Protein AF-A0A817X4H5-F1 (afdb_monomer)

Mean predicted aligned error: 17.71 Å

Sequence (403 aa):
MDHFKKSKCFCTIYLSKTSVEWHRGDSGICRILNEALRLKNYARIYNLRHFLIDLYQELQEMHKRQKPDDEDSLVLRRYRGQKMYRNELNGLINNISGLVFNNSFFSTTSNQKVALRYTAAQFNTAESVAVLFEIDIDTSHVTRHYGCIHPLPLSLLQNDHSKLTTNEWTLLSNFLHLFEEQNPAIRIQHSLNELYSLPPKLRSKSSELLKPLRELYTCVGPLIERSPDFYTLHVHARQILIKQNLYITGVINGLFFCRELNIFHNMIALNASNQLFGSQFMIECHRKIAQYDPNGNLIKILVFILAYSSNCSVVKYDNQEDISIMPSSIDLVHIQNLYVTMLWKYLVYLYGFKEAVLRFTQLVKNVVDLIDMFNRMPPNENSINHTSDIPILLDKNLSSMNM

Radius of gyration: 28.03 Å; Cα contacts (8 Å, |Δi|>4): 353; chains: 1; bounding box: 64×69×80 Å

Secondary structure (DSSP, 8-state):
-HHHHHHHHHHHH--TT-HHHHHHSS-HHHHHHHHHHHTT-HHHHHHTHHHHHHHHHHHHHHHHHT--S-TT--EEEEEEEEEEEHHHHHHHHTTTTS-----S----BS-HHHHHHTT-S----TTEEEEEEEEEEESSS-PPP----PPP-TTTTTT---S--HHHHHHHHHHHHHHHHT-HHHHHHHHHHHHHHS-HHHHT-HHHHHHHHHHHHHTHHHHHHTSHHHHTS-HHHHHHHHHHHHHHHHHHHHHHHHHHTTGGG-HHHHHHHHHHH-HHHHHHHHHHHTTS-S-HHHHHHHHHHHHT-TTTTTT---TTS-GGG---HHHHHHHHHHHHHHHHHHHHHHHHHHHHHHHHHHHHHHHHHHHHHHHTS---TTS--TTTHHHHHHHTTTGGG--

Structure (mmCIF, N/CA/C/O backbone):
data_AF-A0A817X4H5-F1
#
_entry.id   AF-A0A817X4H5-F1
#
loop_
_atom_site.group_PDB
_atom_site.id
_atom_site.type_symbol
_atom_site.label_atom_id
_atom_site.label_alt_id
_atom_site.label_comp_id
_atom_site.label_asym_id
_atom_site.label_entity_id
_atom_site.label_seq_id
_atom_site.pdbx_PDB_ins_code
_atom_site.Cartn_x
_atom_site.Cartn_y
_atom_site.Cartn_z
_atom_site.occupancy
_atom_site.B_iso_or_equiv
_atom_site.auth_seq_id
_atom_site.auth_comp_id
_atom_site.auth_asym_id
_atom_site.auth_atom_id
_atom_site.pdbx_PDB_model_num
ATOM 1 N N . MET A 1 1 ? 23.308 -14.160 3.424 1.00 25.67 1 MET A N 1
ATOM 2 C CA . MET A 1 1 ? 22.135 -14.333 4.314 1.00 25.67 1 MET A CA 1
ATOM 3 C C . MET A 1 1 ? 20.842 -13.767 3.711 1.00 25.67 1 MET A C 1
ATOM 5 O O . MET A 1 1 ? 19.809 -14.413 3.843 1.00 25.67 1 MET A O 1
ATOM 9 N N . ASP A 1 2 ? 20.881 -12.664 2.952 1.00 31.58 2 ASP A N 1
ATOM 10 C CA . ASP A 1 2 ? 19.686 -12.054 2.324 1.00 31.58 2 ASP A CA 1
ATOM 11 C C . ASP A 1 2 ? 18.949 -12.902 1.278 1.00 31.58 2 ASP A C 1
ATOM 13 O O . ASP A 1 2 ? 17.730 -12.806 1.129 1.00 31.58 2 ASP A O 1
ATOM 17 N N . HIS A 1 3 ? 19.649 -13.798 0.579 1.00 28.92 3 HIS A N 1
ATOM 18 C CA . HIS A 1 3 ? 19.017 -14.694 -0.397 1.00 28.92 3 HIS A CA 1
ATOM 19 C C . HIS A 1 3 ? 18.039 -15.698 0.241 1.00 28.92 3 HIS A C 1
ATOM 21 O O . HIS A 1 3 ? 17.088 -16.127 -0.412 1.00 28.92 3 HIS A O 1
ATOM 27 N N . PHE A 1 4 ? 18.230 -16.038 1.521 1.00 27.20 4 PHE A N 1
ATOM 28 C CA . PHE A 1 4 ? 17.357 -16.966 2.247 1.00 27.20 4 PHE A CA 1
ATOM 29 C C . PHE A 1 4 ? 16.035 -16.311 2.677 1.00 27.20 4 PHE A C 1
ATOM 31 O O . PHE A 1 4 ? 14.992 -16.962 2.622 1.00 27.20 4 PHE A O 1
ATOM 38 N N . L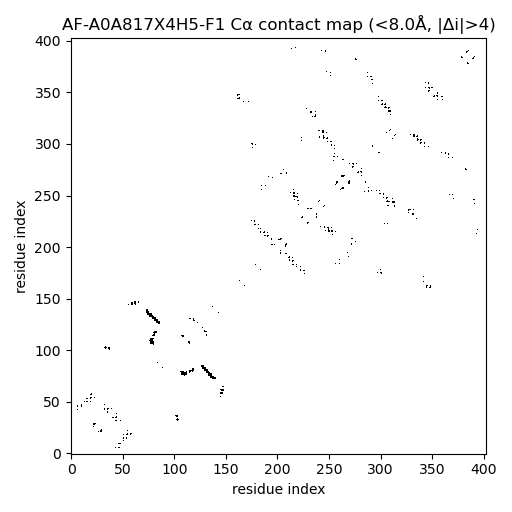YS A 1 5 ? 16.043 -15.012 3.018 1.00 32.03 5 LYS A N 1
ATOM 39 C CA . LYS A 1 5 ? 14.815 -14.261 3.339 1.00 32.03 5 LYS A CA 1
ATOM 40 C C . LYS A 1 5 ? 13.899 -14.115 2.117 1.00 32.03 5 LYS A C 1
ATOM 42 O O . LYS A 1 5 ? 12.695 -14.329 2.236 1.00 32.03 5 LYS A O 1
ATOM 47 N N . LYS A 1 6 ? 14.463 -13.872 0.925 1.00 34.03 6 LYS A N 1
ATOM 48 C CA . LYS A 1 6 ? 13.689 -13.801 -0.333 1.00 34.03 6 LYS A CA 1
ATOM 49 C C . LYS A 1 6 ? 13.032 -15.137 -0.707 1.00 34.03 6 LYS A C 1
ATOM 51 O O . LYS A 1 6 ? 11.878 -15.146 -1.119 1.00 34.03 6 LYS A O 1
ATOM 56 N N . SER A 1 7 ? 13.722 -16.265 -0.500 1.00 27.42 7 SER A N 1
ATOM 57 C CA . SER A 1 7 ? 13.169 -17.606 -0.768 1.00 27.42 7 SER A CA 1
ATOM 58 C C . SER A 1 7 ? 12.017 -17.984 0.165 1.00 27.42 7 SER A C 1
ATOM 60 O O . SER A 1 7 ? 11.113 -18.687 -0.274 1.00 27.42 7 SER A O 1
ATOM 62 N N . LYS A 1 8 ? 12.043 -17.555 1.434 1.00 29.41 8 LYS A N 1
ATOM 63 C CA . LYS A 1 8 ? 10.986 -17.881 2.405 1.00 29.41 8 LYS A CA 1
ATOM 64 C C . LYS A 1 8 ? 9.732 -17.022 2.197 1.00 29.41 8 LYS A C 1
ATOM 66 O O . LYS A 1 8 ? 8.633 -17.512 2.402 1.00 29.41 8 LYS A O 1
ATOM 71 N N . CYS A 1 9 ? 9.907 -15.782 1.731 1.00 34.38 9 CYS A N 1
ATOM 72 C CA . CYS A 1 9 ? 8.813 -14.872 1.381 1.00 34.38 9 CYS A CA 1
ATOM 73 C C . CYS A 1 9 ? 8.083 -15.306 0.090 1.00 34.38 9 CYS A C 1
ATOM 75 O O . CYS A 1 9 ? 6.868 -15.188 -0.010 1.00 34.38 9 CYS A O 1
ATOM 77 N N . PHE 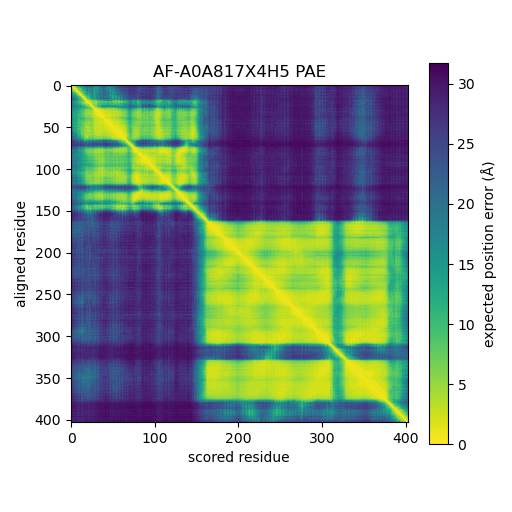A 1 10 ? 8.808 -15.882 -0.878 1.00 37.41 10 PHE A N 1
ATOM 78 C CA . PHE A 1 10 ? 8.247 -16.324 -2.162 1.00 37.41 10 PHE A CA 1
ATOM 79 C C . PHE A 1 10 ? 7.212 -17.457 -2.032 1.00 37.41 10 PHE A C 1
ATOM 81 O O . PHE A 1 10 ? 6.160 -17.387 -2.662 1.00 37.41 10 PHE A O 1
ATOM 88 N N . CYS A 1 11 ? 7.453 -18.458 -1.175 1.00 33.78 11 CYS A N 1
ATOM 89 C CA . CYS A 1 11 ? 6.500 -19.558 -0.959 1.00 33.78 11 CYS A CA 1
ATOM 90 C C . CYS A 1 11 ? 5.154 -19.103 -0.368 1.00 33.78 11 CYS A C 1
ATOM 92 O O . CYS A 1 11 ? 4.175 -19.831 -0.485 1.00 33.78 11 CYS A O 1
ATOM 94 N N . THR A 1 12 ? 5.099 -17.924 0.256 1.00 33.16 12 THR A N 1
ATOM 95 C CA . THR A 1 12 ? 3.891 -17.401 0.913 1.00 33.16 12 THR A CA 1
ATOM 96 C C . THR A 1 12 ? 3.056 -16.499 -0.008 1.00 33.16 12 THR A C 1
ATOM 98 O O . THR A 1 12 ? 1.894 -16.251 0.285 1.00 33.16 12 THR A O 1
ATOM 101 N N . ILE A 1 13 ? 3.626 -16.005 -1.117 1.00 39.84 13 ILE A N 1
ATOM 102 C CA . ILE A 1 13 ? 3.015 -14.973 -1.988 1.00 39.84 13 ILE A CA 1
ATOM 103 C C . ILE A 1 13 ? 2.703 -15.518 -3.396 1.00 39.84 13 ILE A C 1
ATOM 105 O O . ILE A 1 13 ? 2.068 -14.853 -4.212 1.00 39.84 13 ILE A O 1
ATOM 109 N N . TYR A 1 14 ? 3.140 -16.737 -3.709 1.00 40.75 14 TYR A N 1
ATOM 110 C CA . TYR A 1 14 ? 2.989 -17.297 -5.043 1.00 40.75 14 TYR A CA 1
ATOM 111 C C . TYR A 1 14 ? 1.532 -17.707 -5.346 1.00 40.75 14 TYR A C 1
ATOM 113 O O . TYR A 1 14 ? 1.054 -18.745 -4.891 1.00 40.75 14 TYR A O 1
ATOM 121 N N . LEU A 1 15 ? 0.836 -16.880 -6.134 1.00 46.44 15 LEU A N 1
ATOM 122 C CA . LEU A 1 15 ? -0.449 -17.183 -6.773 1.00 46.44 15 LEU A CA 1
ATOM 123 C C . LEU A 1 15 ? -0.188 -17.613 -8.226 1.00 46.44 15 LEU A C 1
ATOM 125 O O . LEU A 1 15 ? 0.360 -16.851 -9.020 1.00 46.44 15 LEU A O 1
ATOM 129 N N . SER A 1 16 ? -0.588 -18.841 -8.556 1.00 41.94 16 SER A N 1
ATOM 130 C CA . SER A 1 16 ? -0.169 -19.659 -9.710 1.00 41.94 16 SER A CA 1
ATOM 131 C C . SER A 1 16 ? -0.522 -19.164 -11.122 1.00 41.94 16 SER A C 1
ATOM 133 O O . SER A 1 16 ? -0.451 -19.945 -12.065 1.00 41.94 16 SER A O 1
ATOM 135 N N . LYS A 1 17 ? -0.961 -17.915 -11.322 1.00 43.69 17 LYS A N 1
ATOM 136 C CA . LYS A 1 17 ? -1.646 -17.550 -12.578 1.00 43.69 17 LYS A CA 1
ATOM 137 C C . LYS A 1 17 ? -0.791 -16.961 -13.704 1.00 43.69 17 LYS A C 1
ATOM 139 O O . LYS A 1 17 ? -1.348 -16.809 -14.787 1.00 43.69 17 LYS A O 1
ATOM 144 N N . THR A 1 18 ? 0.500 -16.669 -13.514 1.00 57.69 18 THR A N 1
ATOM 145 C CA . THR A 1 18 ? 1.359 -16.123 -14.596 1.00 57.69 18 THR A CA 1
ATOM 146 C C . THR A 1 18 ? 2.853 -16.470 -14.452 1.00 57.69 18 THR A C 1
ATOM 148 O O . THR A 1 18 ? 3.735 -15.608 -14.516 1.00 57.69 18 THR A O 1
ATOM 151 N N . SER A 1 19 ? 3.191 -17.739 -14.228 1.00 50.56 19 SER A N 1
ATOM 152 C CA . SER A 1 19 ? 4.574 -18.179 -13.972 1.00 50.56 19 SER A CA 1
ATOM 153 C C . SER A 1 19 ? 5.553 -17.885 -15.126 1.00 50.56 19 SER A C 1
ATOM 155 O O . SER A 1 19 ? 6.712 -17.540 -14.868 1.00 50.56 19 SER A O 1
ATOM 157 N N . VAL A 1 20 ? 5.097 -17.897 -16.387 1.00 51.06 20 VAL A N 1
ATOM 158 C CA . VAL A 1 20 ? 5.887 -17.467 -17.559 1.00 51.06 20 VAL A CA 1
ATOM 159 C C . VAL A 1 20 ? 6.183 -15.962 -17.533 1.00 51.06 20 VAL A C 1
ATOM 161 O O . VAL A 1 20 ? 7.273 -15.540 -17.928 1.00 51.06 20 VAL A O 1
ATOM 164 N N . GLU A 1 21 ? 5.273 -15.130 -17.023 1.00 56.59 21 GLU A N 1
ATOM 165 C CA . GLU A 1 21 ? 5.494 -13.681 -16.893 1.00 56.59 21 GLU A CA 1
ATOM 166 C C . GLU A 1 21 ? 6.485 -13.364 -15.770 1.00 56.59 21 GLU A C 1
ATOM 168 O O . GLU A 1 21 ? 7.395 -12.549 -15.953 1.00 56.59 21 GLU A O 1
ATOM 173 N N . TRP A 1 22 ? 6.392 -14.090 -14.651 1.00 51.25 22 TRP A N 1
ATOM 174 C CA . TRP A 1 22 ? 7.410 -14.076 -13.600 1.00 51.25 22 TRP A CA 1
ATOM 175 C C . TRP A 1 22 ? 8.774 -14.523 -14.130 1.00 51.25 22 TRP A C 1
ATOM 177 O O . TRP A 1 22 ? 9.782 -13.946 -13.721 1.00 51.25 22 TRP A O 1
ATOM 187 N N . HIS A 1 23 ? 8.811 -15.490 -15.060 1.00 46.41 23 HIS A N 1
ATOM 188 C CA . HIS A 1 23 ? 10.030 -15.933 -15.742 1.00 46.41 23 HIS A CA 1
ATOM 189 C C . HIS A 1 23 ? 10.582 -14.905 -16.761 1.00 46.41 23 HIS A C 1
ATOM 191 O O . HIS A 1 23 ? 11.783 -14.874 -17.038 1.00 46.41 23 HIS A O 1
ATOM 197 N N . ARG A 1 24 ? 9.719 -14.050 -17.325 1.00 47.56 24 ARG A N 1
ATOM 198 C CA . ARG A 1 24 ? 10.060 -13.024 -18.329 1.00 47.56 24 ARG A CA 1
ATOM 199 C C . ARG A 1 24 ? 10.530 -11.701 -17.715 1.00 47.56 24 ARG A C 1
ATOM 201 O O . ARG A 1 24 ? 11.330 -10.996 -18.333 1.00 47.56 24 ARG A O 1
ATOM 208 N N . GLY A 1 25 ? 10.011 -11.324 -16.547 1.00 47.88 25 GLY A N 1
ATOM 209 C CA . GLY A 1 25 ? 10.419 -10.102 -15.853 1.00 47.88 25 GLY A CA 1
ATOM 210 C C . GLY A 1 25 ? 11.889 -10.150 -15.421 1.00 47.88 25 GLY A C 1
ATOM 211 O O . GLY A 1 25 ? 12.456 -11.226 -15.259 1.00 47.88 25 GLY A O 1
ATOM 212 N N . ASP A 1 26 ? 12.494 -8.993 -15.120 1.00 45.22 26 ASP A N 1
ATOM 213 C CA . ASP A 1 26 ? 13.749 -8.918 -14.331 1.00 45.22 26 ASP A CA 1
ATOM 214 C C . ASP A 1 26 ? 13.500 -9.342 -12.867 1.00 45.22 26 ASP A C 1
ATOM 216 O O . ASP A 1 26 ? 13.988 -8.748 -11.904 1.00 45.22 26 ASP A O 1
ATOM 220 N N . SER A 1 27 ? 12.662 -10.355 -12.666 1.00 48.78 27 SER A N 1
ATOM 221 C CA . SER A 1 27 ? 12.385 -10.898 -11.362 1.00 48.78 27 SER A CA 1
ATOM 222 C C . SER A 1 27 ? 13.653 -11.616 -10.899 1.00 48.78 27 SER A C 1
ATOM 224 O O . SER A 1 27 ? 14.286 -12.394 -11.620 1.00 48.78 27 SER A O 1
ATOM 226 N N . GLY A 1 28 ? 14.051 -11.376 -9.650 1.00 51.78 28 GLY A N 1
ATOM 227 C CA . GLY A 1 28 ? 15.153 -12.124 -9.047 1.00 51.78 28 GLY A CA 1
ATOM 228 C C . GLY A 1 28 ? 14.911 -13.641 -9.065 1.00 51.78 28 GLY A C 1
ATOM 229 O O . GLY A 1 28 ? 15.866 -14.397 -8.930 1.00 51.78 28 GLY A O 1
ATOM 230 N N . ILE A 1 29 ? 13.666 -14.083 -9.273 1.00 58.38 29 ILE A N 1
ATOM 231 C CA . ILE A 1 29 ? 13.230 -15.480 -9.285 1.00 58.38 29 ILE A CA 1
ATOM 232 C C . ILE A 1 29 ? 13.804 -16.237 -10.485 1.00 58.38 29 ILE A C 1
ATOM 234 O O . ILE A 1 29 ? 14.317 -17.330 -10.277 1.00 58.38 29 ILE A O 1
ATOM 238 N N . CYS A 1 30 ? 13.835 -15.673 -11.700 1.00 60.25 30 CYS A N 1
ATOM 239 C CA . CYS A 1 30 ? 14.447 -16.348 -12.863 1.00 60.25 30 CYS A CA 1
ATOM 240 C C . CYS A 1 30 ? 15.927 -16.606 -12.630 1.00 60.25 30 CYS A C 1
ATOM 242 O O . CYS A 1 30 ? 16.442 -17.680 -12.938 1.00 60.25 30 CYS A O 1
ATOM 244 N N . ARG A 1 31 ? 16.611 -15.612 -12.051 1.00 64.31 31 ARG A N 1
ATOM 245 C CA . ARG A 1 31 ? 18.030 -15.711 -11.721 1.00 64.31 31 ARG A CA 1
ATOM 246 C C . ARG A 1 31 ? 18.260 -16.738 -10.619 1.00 64.31 31 ARG A C 1
ATOM 248 O O . ARG A 1 31 ? 19.097 -17.608 -10.802 1.00 64.31 31 ARG A O 1
ATOM 255 N N . ILE A 1 32 ? 17.490 -16.688 -9.528 1.00 66.94 32 ILE A N 1
ATOM 256 C CA . ILE A 1 32 ? 17.592 -17.645 -8.413 1.00 66.94 32 ILE A CA 1
ATOM 257 C C . ILE A 1 32 ? 17.270 -19.066 -8.888 1.00 66.94 32 ILE A C 1
ATOM 259 O O . ILE A 1 32 ? 17.958 -20.003 -8.490 1.00 66.94 32 ILE A O 1
ATOM 263 N N . LEU A 1 33 ? 16.267 -19.233 -9.752 1.00 71.19 33 LEU A N 1
ATOM 264 C CA . LEU A 1 33 ? 15.877 -20.527 -10.296 1.00 71.19 33 LEU A CA 1
ATOM 265 C C . LEU A 1 33 ? 16.949 -21.090 -11.231 1.00 71.19 33 LEU A C 1
ATOM 267 O O . LEU A 1 33 ? 17.420 -22.203 -11.016 1.00 71.19 33 LEU A O 1
ATOM 271 N N . ASN A 1 34 ? 17.369 -20.322 -12.239 1.00 69.25 34 ASN A N 1
ATOM 272 C CA . ASN A 1 34 ? 18.390 -20.762 -13.189 1.00 69.25 34 ASN A CA 1
ATOM 273 C C . ASN A 1 34 ? 19.749 -20.977 -12.504 1.00 69.25 34 ASN A C 1
ATOM 275 O O . ASN A 1 34 ? 20.472 -21.904 -12.860 1.00 69.25 34 ASN A O 1
ATOM 279 N N . GLU A 1 35 ? 20.079 -20.186 -11.481 1.00 73.94 35 GLU A N 1
ATOM 280 C CA . GLU A 1 35 ? 21.248 -20.407 -10.628 1.00 73.94 35 GLU A CA 1
ATOM 281 C C . GLU A 1 35 ? 21.116 -21.702 -9.816 1.00 73.94 35 GLU A C 1
ATOM 283 O O . GLU A 1 35 ? 22.043 -22.510 -9.815 1.00 73.94 35 GLU A O 1
ATOM 288 N N . ALA A 1 36 ? 19.970 -21.940 -9.166 1.00 75.31 36 ALA A N 1
ATOM 289 C CA . ALA A 1 36 ? 19.728 -23.154 -8.389 1.00 75.31 36 ALA A CA 1
ATOM 290 C C . ALA A 1 36 ? 19.796 -24.418 -9.257 1.00 75.31 36 ALA A C 1
ATOM 292 O O . ALA A 1 36 ? 20.402 -25.403 -8.839 1.00 75.31 36 ALA A O 1
ATOM 293 N N . LEU A 1 37 ? 19.239 -24.373 -10.471 1.00 73.94 37 LEU A N 1
ATOM 294 C CA . LEU A 1 37 ? 19.306 -25.460 -11.449 1.00 73.94 37 LEU A CA 1
ATOM 295 C C . LEU A 1 37 ? 20.738 -25.690 -11.956 1.00 73.94 37 LEU A C 1
ATOM 297 O O . LEU A 1 37 ? 21.195 -26.832 -12.004 1.00 73.94 37 LEU A O 1
ATOM 301 N N . ARG A 1 38 ? 21.480 -24.619 -12.278 1.00 73.88 38 ARG A N 1
ATOM 302 C CA . ARG A 1 38 ? 22.878 -24.710 -12.736 1.00 73.88 38 ARG A CA 1
ATOM 303 C C . ARG A 1 38 ? 23.799 -25.288 -11.660 1.00 73.88 38 ARG A C 1
ATOM 305 O O . ARG A 1 38 ? 24.640 -26.124 -11.969 1.00 73.88 38 ARG A O 1
ATOM 312 N N . LEU A 1 39 ? 23.616 -24.870 -10.407 1.00 77.12 39 LEU A N 1
ATOM 313 C CA . LEU A 1 39 ? 24.399 -25.336 -9.258 1.00 77.12 39 LEU A CA 1
ATOM 314 C C . LEU A 1 39 ? 23.872 -26.645 -8.648 1.00 77.12 39 LEU A C 1
ATOM 316 O O . LEU A 1 39 ? 24.408 -27.090 -7.637 1.00 77.12 39 LEU A O 1
ATOM 320 N N . LYS A 1 40 ? 22.811 -27.243 -9.215 1.00 78.62 40 LYS A N 1
ATOM 321 C CA . LYS A 1 40 ? 22.126 -28.433 -8.674 1.00 78.62 40 LYS A CA 1
ATOM 322 C C . LYS A 1 40 ? 21.799 -28.301 -7.178 1.00 78.62 40 LYS A C 1
ATOM 324 O O . LYS A 1 40 ? 21.912 -29.251 -6.407 1.00 78.62 40 LYS A O 1
ATOM 329 N N . ASN A 1 41 ? 21.400 -27.106 -6.743 1.00 79.50 41 ASN A N 1
ATOM 330 C CA . ASN A 1 41 ? 21.065 -26.845 -5.348 1.00 79.50 41 ASN A CA 1
ATOM 331 C C . ASN A 1 41 ? 19.666 -27.396 -5.042 1.00 79.50 41 ASN A C 1
ATOM 333 O O . ASN A 1 41 ? 18.668 -26.677 -5.138 1.00 79.50 41 ASN A O 1
ATOM 337 N N . TYR A 1 42 ? 19.598 -28.677 -4.677 1.00 80.19 42 TYR A N 1
ATOM 338 C CA . TYR A 1 42 ? 18.339 -29.396 -4.469 1.00 80.19 42 TYR A CA 1
ATOM 339 C C . TYR A 1 42 ? 17.422 -28.738 -3.432 1.00 80.19 42 TYR A C 1
ATOM 341 O O . TYR A 1 42 ? 16.212 -28.718 -3.631 1.00 80.19 42 TYR A O 1
ATOM 349 N N . ALA A 1 43 ? 17.967 -28.118 -2.380 1.00 69.25 43 ALA A N 1
ATOM 350 C CA . ALA A 1 43 ? 17.169 -27.407 -1.379 1.00 69.25 43 ALA A CA 1
ATOM 351 C C . ALA A 1 43 ? 16.462 -26.172 -1.968 1.00 69.25 43 ALA A C 1
ATOM 353 O O . ALA A 1 43 ? 15.272 -25.955 -1.733 1.00 69.25 43 ALA A O 1
ATOM 354 N N . ARG A 1 44 ? 17.167 -25.373 -2.783 1.00 68.00 44 ARG A N 1
ATOM 355 C CA . ARG A 1 44 ? 16.569 -24.220 -3.480 1.00 68.00 44 ARG A CA 1
ATOM 356 C C . ARG A 1 44 ? 15.582 -24.657 -4.561 1.00 68.00 44 ARG A C 1
ATOM 358 O O . ARG A 1 44 ? 14.520 -24.053 -4.676 1.00 68.00 44 ARG A O 1
ATOM 365 N N . ILE A 1 45 ? 15.905 -25.711 -5.309 1.00 73.94 45 ILE A N 1
ATOM 366 C CA . ILE A 1 45 ? 15.006 -26.300 -6.312 1.00 73.94 45 ILE A CA 1
ATOM 367 C C . ILE A 1 45 ? 13.716 -26.776 -5.636 1.00 73.94 45 ILE A C 1
ATOM 369 O O . ILE A 1 45 ? 12.627 -26.450 -6.098 1.00 73.94 45 ILE A O 1
ATOM 373 N N . TYR A 1 46 ? 13.826 -27.471 -4.501 1.00 71.62 46 TYR A N 1
ATOM 374 C CA . TYR A 1 46 ? 12.674 -27.939 -3.738 1.00 71.62 46 TYR A CA 1
ATOM 375 C C . TYR A 1 46 ? 11.800 -26.776 -3.260 1.00 71.62 46 TYR A C 1
ATOM 377 O O . TYR A 1 46 ? 10.580 -26.837 -3.388 1.00 71.62 46 TYR A O 1
ATOM 385 N N . ASN A 1 47 ? 12.386 -25.678 -2.778 1.00 65.25 47 ASN A N 1
ATOM 386 C CA . ASN A 1 47 ? 11.613 -24.496 -2.378 1.00 65.25 47 ASN A CA 1
ATOM 387 C C . ASN A 1 47 ? 10.885 -23.834 -3.557 1.00 65.25 47 ASN A C 1
ATOM 389 O O . ASN A 1 47 ? 9.788 -23.319 -3.382 1.00 65.25 47 ASN A O 1
ATOM 393 N N . LEU A 1 48 ? 11.453 -23.900 -4.763 1.00 67.38 48 LEU A N 1
ATOM 394 C CA . LEU A 1 48 ? 10.854 -23.360 -5.986 1.00 67.38 48 LEU A CA 1
ATOM 395 C C . LEU A 1 48 ? 9.980 -24.374 -6.740 1.00 67.38 48 LEU A C 1
ATOM 397 O O . LEU A 1 48 ? 9.503 -24.066 -7.828 1.00 67.38 48 LEU A O 1
ATOM 401 N N . ARG A 1 49 ? 9.746 -25.574 -6.189 1.00 77.44 49 ARG A N 1
ATOM 402 C CA . ARG A 1 49 ? 9.113 -26.685 -6.921 1.00 77.44 49 ARG A CA 1
ATOM 403 C C . ARG A 1 49 ? 7.718 -26.359 -7.463 1.00 77.44 49 ARG A C 1
ATOM 405 O O . ARG A 1 49 ? 7.384 -26.820 -8.540 1.00 77.44 49 ARG A O 1
ATOM 412 N N . HIS A 1 50 ? 6.933 -25.548 -6.752 1.00 69.94 50 HIS A N 1
ATOM 413 C CA . HIS A 1 50 ? 5.576 -25.182 -7.185 1.00 69.94 50 HIS A CA 1
ATOM 414 C C . HIS A 1 50 ? 5.639 -24.244 -8.397 1.00 69.94 50 HIS A C 1
ATOM 416 O O . HIS A 1 50 ? 5.025 -24.512 -9.419 1.00 69.94 50 HIS A O 1
ATOM 422 N N . PHE A 1 51 ? 6.503 -23.226 -8.333 1.00 68.06 51 PHE A N 1
ATOM 423 C CA . PHE A 1 51 ? 6.788 -22.342 -9.464 1.00 68.06 51 PHE A CA 1
ATOM 424 C C . PHE A 1 51 ? 7.350 -23.094 -10.676 1.00 68.06 51 PHE A C 1
ATOM 426 O O . PHE A 1 51 ? 6.991 -22.806 -11.809 1.00 68.06 51 PHE A O 1
ATOM 433 N N . LEU A 1 52 ? 8.229 -24.072 -10.442 1.00 72.44 52 LEU A N 1
ATOM 434 C CA . LEU A 1 52 ? 8.779 -24.931 -11.490 1.00 72.44 52 LEU A CA 1
ATOM 435 C C . LEU A 1 52 ? 7.706 -25.760 -12.201 1.00 72.44 52 LEU A C 1
ATOM 437 O O . LEU A 1 52 ? 7.751 -25.871 -13.424 1.00 72.44 52 LEU A O 1
ATOM 441 N N . ILE A 1 53 ? 6.779 -26.346 -11.438 1.00 75.62 53 ILE A N 1
ATOM 442 C CA . ILE A 1 53 ? 5.669 -27.142 -11.972 1.00 75.62 53 ILE A CA 1
ATOM 443 C C . ILE A 1 53 ? 4.771 -26.258 -12.835 1.00 75.62 53 ILE A C 1
ATOM 445 O O . ILE A 1 53 ? 4.524 -26.603 -13.988 1.00 75.62 53 ILE A O 1
ATOM 449 N N . ASP A 1 54 ? 4.364 -25.102 -12.322 1.00 72.06 54 ASP A N 1
ATOM 450 C CA . ASP A 1 54 ? 3.470 -24.191 -13.037 1.00 72.06 54 ASP A CA 1
ATOM 451 C C . ASP A 1 54 ? 4.130 -23.610 -14.295 1.00 72.06 54 ASP A C 1
ATOM 453 O O . ASP A 1 54 ? 3.525 -23.619 -15.365 1.00 72.06 54 ASP A O 1
ATOM 457 N N . LEU A 1 55 ? 5.405 -23.204 -14.210 1.00 74.19 55 LEU A N 1
ATOM 458 C CA . LEU A 1 55 ? 6.172 -22.714 -15.362 1.00 74.19 55 LEU A CA 1
ATOM 459 C C . LEU A 1 55 ? 6.261 -23.773 -16.456 1.00 74.19 55 LEU A C 1
ATOM 461 O O . LEU A 1 55 ? 6.133 -23.475 -17.642 1.00 74.19 55 LEU A O 1
ATOM 465 N N . TYR A 1 56 ? 6.478 -25.024 -16.061 1.00 79.19 56 TYR A N 1
ATOM 466 C CA . TYR A 1 56 ? 6.544 -26.126 -17.001 1.00 79.19 56 TYR A CA 1
ATOM 467 C C . TYR A 1 56 ? 5.179 -26.418 -17.640 1.00 79.19 56 TYR A C 1
ATOM 469 O O . TYR A 1 56 ? 5.112 -26.625 -18.851 1.00 79.19 56 TYR A O 1
ATOM 477 N N . GLN A 1 57 ? 4.095 -26.382 -16.860 1.00 77.25 57 GLN A N 1
ATOM 478 C CA . GLN A 1 57 ? 2.729 -26.557 -17.359 1.00 77.25 57 GLN A CA 1
ATOM 479 C C . GLN A 1 57 ? 2.321 -25.432 -18.320 1.00 77.25 57 GLN A C 1
ATOM 481 O O . GLN A 1 57 ? 1.781 -25.702 -19.390 1.00 77.25 57 GLN A O 1
ATOM 486 N N . GLU A 1 58 ? 2.635 -24.175 -18.007 1.00 73.69 58 GLU A N 1
ATOM 487 C CA . GLU A 1 58 ? 2.354 -23.048 -18.899 1.00 73.69 58 GLU A CA 1
ATOM 488 C C . GLU A 1 58 ? 3.142 -23.151 -20.210 1.00 73.69 58 GLU A C 1
ATOM 490 O O . GLU A 1 58 ? 2.575 -22.954 -21.284 1.00 73.69 58 GLU A O 1
ATOM 495 N N . LEU A 1 59 ? 4.425 -23.528 -20.157 1.00 75.31 59 LEU A N 1
ATOM 496 C CA . LEU A 1 59 ? 5.227 -23.758 -21.362 1.00 75.31 59 LEU A CA 1
ATOM 497 C C . LEU A 1 59 ? 4.687 -24.918 -22.207 1.00 75.31 59 LEU A C 1
ATOM 499 O O . LEU A 1 59 ? 4.702 -24.827 -23.433 1.00 75.31 59 LEU A O 1
ATOM 503 N N . GLN A 1 60 ? 4.179 -25.982 -21.578 1.00 77.94 60 GLN A N 1
ATOM 504 C CA . GLN A 1 60 ? 3.493 -27.075 -22.274 1.00 77.94 60 GLN A CA 1
ATOM 505 C C . GLN A 1 60 ? 2.243 -26.590 -23.007 1.00 77.94 60 GLN A C 1
ATOM 507 O O . GLN A 1 60 ? 2.056 -26.900 -24.183 1.00 77.94 60 GLN A O 1
ATOM 512 N N . GLU A 1 61 ? 1.397 -25.813 -22.336 1.00 76.38 61 GLU A N 1
ATOM 513 C CA . GLU A 1 61 ? 0.171 -25.286 -22.932 1.00 76.38 61 GLU A CA 1
ATOM 514 C C . GLU A 1 61 ? 0.461 -24.274 -24.045 1.00 76.38 61 GLU A C 1
ATOM 516 O O . GLU A 1 61 ? -0.190 -24.302 -25.089 1.00 76.38 61 GLU A O 1
ATOM 521 N N . MET A 1 62 ? 1.475 -23.419 -23.882 1.00 73.06 62 MET A N 1
ATOM 522 C CA . MET A 1 62 ? 1.931 -22.517 -24.943 1.00 73.06 62 MET A CA 1
ATOM 523 C C . MET A 1 62 ? 2.451 -23.288 -26.152 1.00 73.06 62 MET A C 1
ATOM 525 O O . MET A 1 62 ? 2.070 -22.969 -27.273 1.00 73.06 62 MET A O 1
ATOM 529 N N . HIS A 1 63 ? 3.259 -24.324 -25.932 1.00 76.38 63 HIS A N 1
ATOM 530 C CA . HIS A 1 63 ? 3.785 -25.160 -27.005 1.00 76.38 63 HIS A CA 1
ATOM 531 C C . HIS A 1 63 ? 2.659 -25.821 -27.814 1.00 76.38 63 HIS A C 1
ATOM 533 O O . HIS A 1 63 ? 2.668 -25.772 -29.040 1.00 76.38 63 HIS A O 1
ATOM 539 N N . LYS A 1 64 ? 1.633 -26.362 -27.138 1.00 73.88 64 LYS A N 1
ATOM 540 C CA . LYS A 1 64 ? 0.454 -26.955 -27.796 1.00 73.88 64 LYS A CA 1
ATOM 541 C C . LYS A 1 64 ? -0.332 -25.948 -28.638 1.00 73.88 64 LYS A C 1
ATOM 543 O O . LYS A 1 64 ? -0.863 -26.317 -29.681 1.00 73.88 64 LYS A O 1
ATOM 548 N N . ARG A 1 65 ? -0.433 -24.697 -28.175 1.00 70.00 65 ARG A N 1
ATOM 549 C CA . ARG A 1 65 ? -1.147 -23.610 -28.870 1.00 70.00 65 ARG A CA 1
ATOM 550 C C . ARG A 1 65 ? -0.365 -23.035 -30.048 1.00 70.00 65 ARG A C 1
ATOM 552 O O . ARG A 1 65 ? -0.965 -22.415 -30.911 1.00 70.00 65 ARG A O 1
ATOM 559 N N . GLN A 1 66 ? 0.953 -23.215 -30.068 1.00 68.00 66 GLN A N 1
ATOM 560 C CA . GLN A 1 66 ? 1.869 -22.647 -31.060 1.00 68.00 66 GLN A CA 1
ATOM 561 C C . GLN A 1 66 ? 2.130 -23.572 -32.247 1.00 68.00 66 GLN A C 1
ATOM 563 O O . GLN A 1 66 ? 3.181 -23.461 -32.879 1.00 68.00 66 GLN A O 1
ATOM 568 N N . LYS A 1 67 ? 1.198 -24.481 -32.559 1.00 57.50 67 LYS A N 1
ATOM 569 C CA . LYS A 1 67 ? 1.299 -25.256 -33.795 1.00 57.50 67 LYS A CA 1
ATOM 570 C C . LYS A 1 67 ? 1.417 -24.278 -34.972 1.00 57.50 67 LYS A C 1
ATOM 572 O O . LYS A 1 67 ? 0.597 -23.364 -35.049 1.00 57.50 67 LYS A O 1
ATOM 577 N N . PRO A 1 68 ? 2.446 -24.409 -35.819 1.00 54.16 68 PRO A N 1
ATOM 578 C CA . PRO A 1 68 ? 2.566 -23.558 -36.988 1.00 54.16 68 PRO A CA 1
ATOM 579 C C . PRO A 1 68 ? 1.387 -23.842 -37.926 1.00 54.16 68 PRO A C 1
ATOM 581 O O . PRO A 1 68 ? 1.069 -25.003 -38.174 1.00 54.16 68 PRO A O 1
ATOM 584 N N . ASP A 1 69 ? 0.744 -22.784 -38.422 1.00 48.38 69 ASP A N 1
ATOM 585 C CA . ASP A 1 69 ? -0.296 -22.872 -39.459 1.00 48.38 69 ASP A CA 1
ATOM 586 C C . ASP A 1 69 ? 0.287 -23.285 -40.833 1.00 48.38 69 ASP A C 1
ATOM 588 O O . ASP A 1 69 ? -0.472 -23.592 -41.745 1.00 48.38 69 ASP A O 1
ATOM 592 N N . ASP A 1 70 ? 1.621 -23.336 -40.963 1.00 47.53 70 ASP A N 1
ATOM 593 C CA . ASP A 1 70 ? 2.359 -23.739 -42.166 1.00 47.53 70 ASP A CA 1
ATOM 594 C C . ASP A 1 70 ? 3.325 -24.897 -41.852 1.00 47.53 70 ASP A C 1
ATOM 596 O O . ASP A 1 70 ? 4.239 -24.758 -41.033 1.00 47.53 70 ASP A O 1
ATOM 600 N N . GLU A 1 71 ? 3.158 -26.026 -42.544 1.00 51.56 71 GLU A N 1
ATOM 601 C CA . GLU A 1 71 ? 4.037 -27.210 -42.484 1.00 51.56 71 GLU A CA 1
ATOM 602 C C . GLU A 1 71 ? 5.465 -26.952 -43.023 1.00 51.56 71 GLU A C 1
ATOM 604 O O . GLU A 1 71 ? 6.359 -27.767 -42.801 1.00 51.56 71 GLU A O 1
ATOM 609 N N . ASP A 1 72 ? 5.724 -25.806 -43.663 1.00 49.25 72 ASP A N 1
ATOM 610 C CA . ASP A 1 72 ? 6.922 -25.596 -44.495 1.00 49.25 72 ASP A CA 1
ATOM 611 C C . ASP A 1 72 ? 8.130 -24.926 -43.806 1.00 49.25 72 ASP A C 1
ATOM 613 O O . ASP A 1 72 ? 9.182 -24.751 -44.424 1.00 49.25 72 ASP A O 1
ATOM 617 N N . SER A 1 73 ? 8.059 -24.580 -42.513 1.00 53.53 73 SER A N 1
ATOM 618 C CA . SER A 1 73 ? 9.217 -24.027 -41.775 1.00 53.53 73 SER A CA 1
ATOM 619 C C . SER A 1 73 ? 9.706 -24.951 -40.653 1.00 53.53 73 SER A C 1
ATOM 621 O O . SER A 1 73 ? 9.504 -24.714 -39.464 1.00 53.53 73 SER A O 1
ATOM 623 N N . LEU A 1 74 ? 10.408 -26.013 -41.062 1.00 65.31 74 LEU A N 1
ATOM 624 C CA . LEU A 1 74 ? 10.947 -27.084 -40.205 1.00 65.31 74 LEU A CA 1
ATOM 625 C C . LEU A 1 74 ? 12.068 -26.637 -39.242 1.00 65.31 74 LEU A C 1
ATOM 627 O O . LEU A 1 74 ? 12.367 -27.336 -38.275 1.00 65.31 74 LEU A O 1
ATOM 631 N N . VAL A 1 75 ? 12.701 -25.481 -39.479 1.00 72.69 75 VAL A N 1
ATOM 632 C CA . VAL A 1 75 ? 13.822 -24.988 -38.659 1.00 72.69 75 VAL A CA 1
ATOM 633 C C . VAL A 1 75 ? 13.561 -23.575 -38.151 1.00 72.69 75 VAL A C 1
ATOM 635 O O . VAL A 1 75 ? 13.421 -22.616 -38.910 1.00 72.69 75 VAL A O 1
ATOM 638 N N . LEU A 1 76 ? 13.559 -23.435 -36.829 1.00 79.06 76 LEU A N 1
ATOM 639 C CA . LEU A 1 76 ? 13.324 -22.193 -36.118 1.00 79.06 76 LEU A CA 1
ATOM 640 C C . LEU A 1 76 ? 14.641 -21.598 -35.607 1.00 79.06 76 LEU A C 1
ATOM 642 O O . LEU A 1 76 ? 15.181 -22.024 -34.585 1.00 79.06 76 LEU A O 1
ATOM 646 N N . ARG A 1 77 ? 15.127 -20.548 -36.276 1.00 84.25 77 ARG A N 1
ATOM 647 C CA . ARG A 1 77 ? 16.346 -19.841 -35.859 1.00 84.25 77 ARG A CA 1
ATOM 648 C C . ARG A 1 77 ? 16.109 -18.917 -34.668 1.00 84.25 77 ARG A C 1
ATOM 650 O O . ARG A 1 77 ? 15.157 -18.124 -34.643 1.00 84.25 77 ARG A O 1
ATOM 657 N N . ARG A 1 78 ? 16.984 -18.997 -33.666 1.00 86.25 78 ARG A N 1
ATOM 658 C CA . ARG A 1 78 ? 16.941 -18.198 -32.436 1.00 86.25 78 ARG A CA 1
ATOM 659 C C . ARG A 1 78 ? 18.332 -17.727 -32.019 1.00 86.25 78 ARG A C 1
ATOM 661 O O . ARG A 1 78 ? 19.334 -18.384 -32.263 1.00 86.25 78 ARG A O 1
ATOM 668 N N . TYR A 1 79 ? 18.372 -16.590 -31.334 1.00 84.06 79 TYR A N 1
ATOM 669 C CA . TYR A 1 79 ? 19.594 -15.938 -30.876 1.00 84.06 79 TYR A CA 1
ATOM 670 C C . TYR A 1 79 ? 19.596 -15.763 -29.359 1.00 84.06 79 TYR A C 1
ATOM 672 O O . TYR A 1 79 ? 18.559 -15.492 -28.744 1.00 84.06 79 TYR A O 1
ATOM 680 N N . ARG A 1 80 ? 20.778 -15.854 -28.748 1.00 84.06 80 ARG A N 1
ATOM 681 C CA . ARG A 1 80 ? 20.994 -15.553 -27.327 1.00 84.06 80 ARG A CA 1
ATOM 682 C C . ARG A 1 80 ? 22.355 -14.903 -27.127 1.00 84.06 80 ARG A C 1
ATOM 684 O O . ARG A 1 80 ? 23.378 -15.508 -27.414 1.00 84.06 80 ARG A O 1
ATOM 691 N N . GLY A 1 81 ? 22.368 -13.689 -26.590 1.00 82.06 81 GLY A N 1
ATOM 692 C CA . GLY A 1 81 ? 23.599 -13.044 -26.144 1.00 82.06 81 GLY A CA 1
ATOM 693 C C . GLY A 1 81 ? 23.857 -13.344 -24.676 1.00 82.06 81 GLY A C 1
ATOM 694 O O . GLY A 1 81 ? 22.940 -13.271 -23.858 1.00 82.06 81 GLY A O 1
ATOM 695 N N . GLN A 1 82 ? 25.094 -13.684 -24.336 1.00 81.19 82 GLN A N 1
ATOM 696 C CA . GLN A 1 82 ? 25.508 -13.921 -22.962 1.00 81.19 82 GLN A CA 1
ATOM 697 C C . GLN A 1 82 ? 26.985 -13.562 -22.779 1.00 81.19 82 GLN A C 1
ATOM 699 O O . GLN A 1 82 ? 27.806 -13.734 -23.675 1.00 81.19 82 GLN A O 1
ATOM 704 N N . LYS A 1 83 ? 27.337 -13.082 -21.586 1.00 79.56 83 LYS A N 1
ATOM 705 C CA . LYS A 1 83 ? 28.730 -13.034 -21.137 1.00 79.56 83 LYS A CA 1
ATOM 706 C C . LYS A 1 83 ? 29.092 -14.337 -20.433 1.00 79.56 83 LYS A C 1
ATOM 708 O O . LYS A 1 83 ? 28.306 -14.832 -19.625 1.00 79.56 83 LYS A O 1
ATOM 713 N N . MET A 1 84 ? 30.270 -14.870 -20.725 1.00 79.62 84 MET A N 1
ATOM 714 C CA . MET A 1 84 ? 30.781 -16.096 -20.111 1.00 79.62 84 MET A CA 1
ATOM 715 C C . MET A 1 84 ? 32.272 -15.980 -19.799 1.00 79.62 84 MET A C 1
ATOM 717 O O . MET A 1 84 ? 32.964 -15.127 -20.356 1.00 79.62 84 MET A O 1
ATOM 721 N N . TYR A 1 85 ? 32.770 -16.812 -18.888 1.00 82.75 85 TYR A N 1
ATOM 722 C CA . TYR A 1 85 ? 34.201 -16.850 -18.583 1.00 82.75 85 TYR A CA 1
ATOM 723 C C . TYR A 1 85 ? 34.974 -17.526 -19.717 1.00 82.75 85 TYR A C 1
ATOM 725 O O . TYR A 1 85 ? 34.472 -18.467 -20.335 1.00 82.75 85 TYR A O 1
ATOM 733 N N . ARG A 1 86 ? 36.221 -17.102 -19.962 1.00 83.12 86 ARG A N 1
ATOM 734 C CA . ARG A 1 86 ? 37.077 -17.735 -20.985 1.00 83.12 86 ARG A CA 1
ATOM 735 C C . ARG A 1 86 ? 37.221 -19.244 -20.789 1.00 83.12 86 ARG A C 1
ATOM 737 O O . ARG A 1 86 ? 37.185 -19.980 -21.764 1.00 83.12 86 ARG A O 1
ATOM 744 N N . ASN A 1 87 ? 37.310 -19.712 -19.546 1.00 84.06 87 ASN A N 1
ATOM 745 C CA . ASN A 1 87 ? 37.437 -21.142 -19.253 1.00 84.06 87 ASN A CA 1
ATOM 746 C C . ASN A 1 87 ? 36.179 -21.930 -19.653 1.00 84.06 87 ASN A C 1
ATOM 748 O O . ASN A 1 87 ? 36.293 -23.026 -20.195 1.00 84.06 87 ASN A O 1
ATOM 752 N N . GLU A 1 88 ? 34.987 -21.359 -19.448 1.00 82.12 88 GLU A N 1
ATOM 753 C CA . GLU A 1 88 ? 33.731 -21.965 -19.908 1.00 82.12 88 GLU A CA 1
ATOM 754 C C . GLU A 1 88 ? 33.662 -21.984 -21.443 1.00 82.12 88 GLU A C 1
ATOM 756 O O . GLU A 1 88 ? 33.240 -22.982 -22.023 1.00 82.12 88 GLU A O 1
ATOM 761 N N . LEU A 1 89 ? 34.117 -20.913 -22.110 1.00 86.19 89 LEU A N 1
ATOM 762 C CA . LEU A 1 89 ? 34.154 -20.850 -23.574 1.00 86.19 89 LEU A CA 1
ATOM 763 C C . LEU A 1 89 ? 35.133 -21.878 -24.149 1.00 86.19 89 LEU A C 1
ATOM 765 O O . LEU A 1 89 ? 34.788 -22.591 -25.084 1.00 86.19 89 LEU A O 1
ATOM 769 N N . ASN A 1 90 ? 36.322 -22.003 -23.560 1.00 88.19 90 ASN A N 1
ATOM 770 C CA . ASN A 1 90 ? 37.304 -23.010 -23.952 1.00 88.19 90 ASN A CA 1
ATOM 771 C C . ASN A 1 90 ? 36.744 -24.428 -23.783 1.00 88.19 90 ASN A C 1
ATOM 773 O O . ASN A 1 90 ? 36.997 -25.284 -24.622 1.00 88.19 90 ASN A O 1
ATOM 777 N N . GLY A 1 91 ? 35.923 -24.667 -22.755 1.00 86.50 91 GLY A N 1
ATOM 778 C CA . GLY A 1 91 ? 35.185 -25.923 -22.603 1.00 86.50 91 GLY A CA 1
ATOM 779 C C . GLY A 1 91 ? 34.233 -26.209 -23.770 1.00 86.50 91 GLY A C 1
ATOM 780 O O . GLY A 1 91 ? 34.158 -27.348 -24.220 1.00 86.50 91 GLY A O 1
ATOM 781 N N . LEU A 1 92 ? 33.549 -25.188 -24.301 1.00 87.31 92 LEU A N 1
ATOM 782 C CA . LEU A 1 92 ? 32.702 -25.334 -25.491 1.00 87.31 92 LEU A CA 1
ATOM 783 C C . LEU A 1 92 ? 33.526 -25.562 -26.765 1.00 87.31 92 LEU A C 1
ATOM 785 O O . LEU A 1 92 ? 33.174 -26.426 -27.561 1.00 87.31 92 LEU A O 1
ATOM 789 N N . ILE A 1 93 ? 34.629 -24.828 -26.939 1.00 89.56 93 ILE A N 1
ATOM 790 C CA . ILE A 1 93 ? 35.542 -24.979 -28.087 1.00 89.56 93 ILE A CA 1
ATOM 791 C C . ILE A 1 93 ? 36.159 -26.384 -28.106 1.00 89.56 93 ILE A C 1
ATOM 793 O O . ILE A 1 93 ? 36.245 -27.016 -29.154 1.00 89.56 93 ILE A O 1
ATOM 797 N N . ASN A 1 94 ? 36.527 -26.920 -26.945 1.00 91.50 94 ASN A N 1
ATOM 798 C CA . ASN A 1 94 ? 37.067 -28.276 -26.837 1.00 91.50 94 ASN A CA 1
ATOM 799 C C . ASN A 1 94 ? 35.999 -29.369 -27.028 1.00 91.50 94 ASN A C 1
ATOM 801 O O . ASN A 1 94 ? 36.346 -30.540 -27.143 1.00 91.50 94 ASN A O 1
ATOM 805 N N . ASN A 1 95 ? 34.715 -29.000 -27.065 1.00 90.94 95 ASN A N 1
ATOM 806 C CA . ASN A 1 95 ? 33.572 -29.897 -27.245 1.00 90.94 95 ASN A CA 1
ATOM 807 C C . ASN A 1 95 ? 32.857 -29.661 -28.592 1.00 90.94 95 ASN A C 1
ATOM 809 O O . ASN A 1 95 ? 31.663 -29.934 -28.719 1.00 90.94 95 ASN A O 1
ATOM 813 N N . ILE A 1 96 ? 33.559 -29.128 -29.600 1.00 90.50 96 ILE A N 1
ATOM 814 C CA . ILE A 1 96 ? 33.039 -29.016 -30.971 1.00 90.50 96 ILE A CA 1
ATOM 815 C C . ILE A 1 96 ? 32.643 -30.414 -31.471 1.00 90.50 96 ILE A C 1
ATOM 817 O O . ILE A 1 96 ? 33.401 -31.370 -31.332 1.00 90.50 96 ILE A O 1
ATOM 821 N N . SER A 1 97 ? 31.456 -30.530 -32.071 1.00 85.69 97 SER A N 1
ATOM 822 C CA . SER A 1 97 ? 30.804 -31.800 -32.460 1.00 85.69 97 SER A CA 1
ATOM 823 C C . SER A 1 97 ? 30.293 -32.668 -31.299 1.00 85.69 97 SER A C 1
ATOM 825 O O . SER A 1 97 ? 29.734 -33.736 -31.537 1.00 85.69 97 SER A O 1
ATOM 827 N N . GLY A 1 98 ? 30.450 -32.222 -30.051 1.00 84.81 98 GLY A N 1
ATOM 828 C CA . GLY A 1 98 ? 29.874 -32.860 -28.871 1.00 84.81 98 GLY A CA 1
ATOM 829 C C . GLY A 1 98 ? 28.488 -32.316 -28.511 1.00 84.81 98 GLY A C 1
ATOM 830 O O . GLY A 1 98 ? 28.022 -31.303 -29.035 1.00 84.81 98 GLY A O 1
ATOM 831 N N . LEU A 1 99 ? 27.823 -32.983 -27.566 1.00 83.19 99 LEU A N 1
ATOM 832 C CA . LEU A 1 99 ? 26.546 -32.526 -27.013 1.00 83.19 99 LEU A CA 1
ATOM 833 C C . LEU A 1 99 ? 26.778 -31.601 -25.814 1.00 83.19 99 LEU A C 1
ATOM 835 O O . LEU A 1 99 ? 27.636 -31.859 -24.969 1.00 83.19 99 LEU A O 1
ATOM 839 N N . VAL A 1 100 ? 25.975 -30.541 -25.713 1.00 79.19 100 VAL A N 1
ATOM 840 C CA . VAL A 1 100 ? 25.967 -29.625 -24.565 1.00 79.19 100 VAL A CA 1
ATOM 841 C C . VAL A 1 100 ? 24.636 -29.759 -23.846 1.00 79.19 100 VAL A C 1
ATOM 843 O O . VAL A 1 100 ? 23.572 -29.544 -24.423 1.00 79.19 100 VAL A O 1
ATOM 846 N N . PHE A 1 101 ? 24.693 -3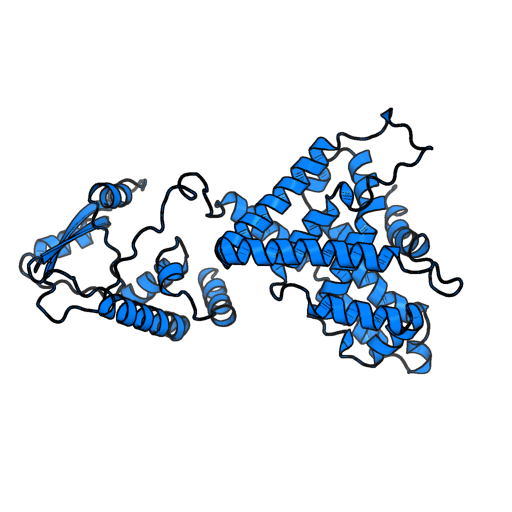0.091 -22.560 1.00 73.94 101 PHE A N 1
ATOM 847 C CA . PHE A 1 101 ? 23.502 -30.192 -21.731 1.00 73.94 101 PHE A CA 1
ATOM 848 C C . PHE A 1 101 ? 23.356 -28.971 -20.829 1.00 73.94 101 PHE A C 1
ATOM 850 O O . PHE A 1 101 ? 24.285 -28.594 -20.114 1.00 73.94 101 PHE A O 1
ATOM 857 N N . ASN A 1 102 ? 22.160 -28.383 -20.822 1.00 68.50 102 ASN A N 1
ATOM 858 C CA . ASN A 1 102 ? 21.817 -27.291 -19.924 1.00 68.50 102 ASN A CA 1
ATOM 859 C C . ASN A 1 102 ? 20.633 -27.671 -19.023 1.00 68.50 102 ASN A C 1
ATOM 861 O O . ASN A 1 102 ? 19.572 -28.086 -19.490 1.00 68.50 102 ASN A O 1
ATOM 865 N N . ASN A 1 103 ? 20.834 -27.494 -17.717 1.00 68.19 103 ASN A N 1
ATOM 866 C CA . ASN A 1 103 ? 19.837 -27.747 -16.676 1.00 68.19 103 ASN A CA 1
ATOM 867 C C . ASN A 1 103 ? 18.903 -26.558 -16.412 1.00 68.19 103 ASN A C 1
ATOM 869 O O . ASN A 1 103 ? 17.940 -26.699 -15.667 1.00 68.19 103 ASN A O 1
ATOM 873 N N . SER A 1 104 ? 19.201 -25.387 -16.974 1.00 72.50 104 SER A N 1
ATOM 874 C CA . SER A 1 104 ? 18.444 -24.147 -16.779 1.00 72.50 104 SER A CA 1
ATOM 875 C C . SER A 1 104 ? 17.482 -23.860 -17.933 1.00 72.50 104 SER A C 1
ATOM 877 O O . SER A 1 104 ? 17.626 -24.405 -19.029 1.00 72.50 104 SER A O 1
ATOM 879 N N . PHE A 1 105 ? 16.506 -22.980 -17.693 1.00 73.06 105 PHE A N 1
ATOM 880 C CA . PHE A 1 105 ? 15.606 -22.512 -18.743 1.00 73.06 105 PHE A CA 1
ATOM 881 C C . PHE A 1 105 ? 16.348 -21.610 -19.729 1.00 73.06 105 PHE A C 1
ATOM 883 O O . PHE A 1 105 ? 17.119 -20.723 -19.349 1.00 73.06 105 PHE A O 1
ATOM 890 N N . PHE A 1 106 ? 16.094 -21.840 -21.014 1.00 73.50 106 PHE A N 1
ATOM 891 C CA . PHE A 1 106 ? 16.857 -21.240 -22.096 1.00 73.50 106 PHE A CA 1
ATOM 892 C C . PHE A 1 106 ? 16.063 -20.129 -22.786 1.00 73.50 106 PHE A C 1
ATOM 894 O O . PHE A 1 106 ? 15.281 -20.366 -23.700 1.00 73.50 106 PHE A O 1
ATOM 901 N N . SER A 1 107 ? 16.253 -18.890 -22.333 1.00 77.75 107 SER A N 1
ATOM 902 C CA . SER A 1 107 ? 15.652 -17.714 -22.972 1.00 77.75 107 SER A CA 1
ATOM 903 C C . SER A 1 107 ? 16.404 -17.351 -24.255 1.00 77.75 107 SER A C 1
ATOM 905 O O . SER A 1 107 ? 17.631 -17.195 -24.232 1.00 77.75 107 SER A O 1
ATOM 907 N N . THR A 1 108 ? 15.668 -17.196 -25.354 1.00 79.12 108 THR A N 1
ATOM 908 C CA . THR A 1 108 ? 16.184 -16.831 -26.680 1.00 79.12 108 THR A CA 1
ATOM 909 C C . THR A 1 108 ? 15.259 -15.810 -27.348 1.00 79.12 108 THR A C 1
ATOM 911 O O . THR A 1 108 ? 14.141 -15.564 -26.893 1.00 79.12 108 THR A O 1
ATOM 914 N N . THR A 1 109 ? 15.726 -15.171 -28.417 1.00 78.00 109 THR A N 1
ATOM 915 C CA . THR A 1 109 ? 14.953 -14.199 -29.200 1.00 78.00 109 THR A CA 1
ATOM 916 C C . THR A 1 109 ? 15.075 -14.497 -30.690 1.00 78.00 109 THR A C 1
ATOM 918 O O . THR A 1 109 ? 16.099 -14.998 -31.142 1.00 78.00 109 THR A O 1
ATOM 921 N N . SER A 1 110 ? 14.048 -14.181 -31.476 1.00 80.38 110 SER A N 1
ATOM 922 C CA . SER A 1 110 ? 14.137 -14.200 -32.942 1.00 80.38 110 SER A CA 1
ATOM 923 C C . SER A 1 110 ? 14.926 -13.010 -33.502 1.00 80.38 110 SER A C 1
ATOM 925 O O . SER A 1 110 ? 15.321 -13.031 -34.661 1.00 80.38 110 SER A O 1
ATOM 927 N N . ASN A 1 111 ? 15.184 -11.972 -32.695 1.00 80.81 111 ASN A N 1
ATOM 928 C CA . ASN A 1 111 ? 15.862 -10.758 -33.137 1.00 80.81 111 ASN A CA 1
ATOM 929 C C . ASN A 1 111 ? 17.323 -10.723 -32.658 1.00 80.81 111 ASN A C 1
ATOM 931 O O . ASN A 1 111 ? 17.607 -10.456 -31.488 1.00 80.81 111 ASN A O 1
ATOM 935 N N . GLN A 1 112 ? 18.263 -10.909 -33.584 1.00 85.25 112 GLN A N 1
ATOM 936 C CA . GLN A 1 112 ? 19.702 -10.878 -33.306 1.00 85.25 112 GLN A CA 1
ATOM 937 C C . GLN A 1 112 ? 20.161 -9.577 -32.621 1.00 85.25 112 GLN A C 1
ATOM 939 O O . GLN A 1 112 ? 20.983 -9.616 -31.705 1.00 85.25 112 GLN A O 1
ATOM 944 N N . LYS A 1 113 ? 19.598 -8.416 -32.991 1.00 80.12 113 LYS A N 1
ATOM 945 C CA . LYS A 1 113 ? 19.950 -7.125 -32.369 1.00 80.12 113 LYS A CA 1
ATOM 946 C C . LYS A 1 113 ? 19.555 -7.081 -30.896 1.00 80.12 113 LYS A C 1
ATOM 948 O O . LYS A 1 113 ? 20.256 -6.470 -30.094 1.00 80.12 113 LYS A O 1
ATOM 953 N N . VAL A 1 114 ? 18.450 -7.734 -30.529 1.00 76.56 114 VAL A N 1
ATOM 954 C CA . VAL A 1 114 ? 18.035 -7.865 -29.126 1.00 76.56 114 VAL A CA 1
ATOM 955 C C . VAL A 1 114 ? 19.026 -8.745 -28.372 1.00 76.56 114 VAL A C 1
ATOM 957 O O . VAL A 1 114 ? 19.465 -8.353 -27.296 1.00 76.56 114 VAL A O 1
ATOM 960 N N . ALA A 1 115 ? 19.451 -9.871 -28.953 1.00 79.06 115 ALA A N 1
ATOM 961 C CA . ALA A 1 115 ? 20.460 -10.742 -28.353 1.00 79.06 115 ALA A CA 1
ATOM 962 C C . ALA A 1 115 ? 21.790 -10.006 -28.101 1.00 79.06 115 ALA A C 1
ATOM 964 O O . ALA A 1 115 ? 22.335 -10.092 -27.004 1.00 79.06 115 ALA A O 1
ATOM 965 N N . LEU A 1 116 ? 22.264 -9.202 -29.056 1.00 77.25 116 LEU A N 1
ATOM 966 C CA . LEU A 1 116 ? 23.495 -8.410 -28.924 1.00 77.25 116 LEU A CA 1
ATOM 967 C C . LEU A 1 116 ? 23.451 -7.362 -27.794 1.00 77.25 116 LEU A C 1
ATOM 969 O O . LEU A 1 116 ? 24.485 -6.995 -27.240 1.00 77.25 116 LEU A O 1
ATOM 973 N N . ARG A 1 117 ? 22.272 -6.893 -27.370 1.00 77.88 117 ARG A N 1
ATOM 974 C CA . ARG A 1 117 ? 22.188 -6.003 -26.194 1.00 77.88 117 ARG A CA 1
ATOM 975 C C . ARG A 1 117 ? 22.620 -6.715 -24.912 1.00 77.88 117 ARG A C 1
ATOM 977 O O . ARG A 1 117 ? 23.240 -6.097 -24.050 1.00 77.88 117 ARG A O 1
ATOM 984 N N . TYR A 1 118 ? 22.371 -8.021 -24.814 1.00 69.50 118 TYR A N 1
ATOM 985 C CA . TYR A 1 118 ? 22.775 -8.836 -23.665 1.00 69.50 118 TYR A CA 1
ATOM 986 C C . TYR A 1 118 ? 24.278 -9.148 -23.640 1.00 69.50 118 TYR A C 1
ATOM 988 O O . TYR A 1 118 ? 24.787 -9.608 -22.618 1.00 69.50 118 TYR A O 1
ATOM 996 N N . THR A 1 119 ? 25.017 -8.847 -24.714 1.00 72.62 119 THR A N 1
ATOM 997 C CA . THR A 1 119 ? 26.484 -8.931 -24.727 1.00 72.62 119 THR A CA 1
ATOM 998 C C . THR A 1 119 ? 27.171 -7.617 -24.324 1.00 72.62 119 THR A C 1
ATOM 1000 O O . THR A 1 119 ? 28.342 -7.641 -23.948 1.00 72.62 119 THR A O 1
ATOM 1003 N N . ALA A 1 120 ? 26.458 -6.481 -24.341 1.00 59.94 120 ALA A N 1
ATOM 1004 C CA . ALA A 1 120 ? 27.030 -5.133 -24.203 1.00 59.94 120 ALA A CA 1
ATOM 1005 C C . ALA A 1 120 ? 27.093 -4.558 -22.763 1.00 59.94 120 ALA A C 1
ATOM 1007 O O . ALA A 1 120 ? 27.750 -3.543 -22.546 1.00 59.94 120 ALA A O 1
ATOM 1008 N N . ALA A 1 121 ? 26.452 -5.172 -21.759 1.00 53.88 121 ALA A N 1
ATOM 1009 C CA . ALA A 1 121 ? 26.382 -4.622 -20.391 1.00 53.88 121 ALA A CA 1
ATOM 1010 C C . ALA A 1 121 ? 27.734 -4.680 -19.638 1.00 53.88 121 ALA A C 1
ATOM 1012 O O . ALA A 1 121 ? 28.329 -5.750 -19.552 1.00 53.88 121 ALA A O 1
ATOM 1013 N N . GLN A 1 122 ? 28.234 -3.564 -19.089 1.00 49.28 122 GLN A N 1
ATOM 1014 C CA . GLN A 1 122 ? 29.587 -3.416 -18.511 1.00 49.28 122 GLN A CA 1
ATOM 1015 C C . GLN A 1 122 ? 29.926 -4.427 -17.390 1.00 49.28 122 GLN A C 1
ATOM 1017 O O . GLN A 1 122 ? 29.193 -4.570 -16.419 1.00 49.28 122 GLN A O 1
ATOM 1022 N N . PHE A 1 123 ? 31.084 -5.085 -17.522 1.00 50.69 123 PHE A N 1
ATOM 1023 C CA . PHE A 1 123 ? 31.828 -5.740 -16.437 1.00 50.69 123 PHE A CA 1
ATOM 1024 C C . PHE A 1 123 ? 33.308 -5.399 -16.639 1.00 50.69 123 PHE A C 1
ATOM 1026 O O . PHE A 1 123 ? 33.836 -5.617 -17.728 1.00 50.69 123 PHE A O 1
ATOM 1033 N N . ASN A 1 124 ? 33.960 -4.882 -15.599 1.00 52.50 124 ASN A N 1
ATOM 1034 C CA . ASN A 1 124 ? 35.374 -4.495 -15.597 1.00 52.50 124 ASN A CA 1
ATOM 1035 C C . ASN A 1 124 ? 36.271 -5.662 -15.141 1.00 52.50 124 ASN A C 1
ATOM 1037 O O . ASN A 1 124 ? 36.996 -5.528 -14.160 1.00 52.50 124 ASN A O 1
ATOM 1041 N N . THR A 1 125 ? 36.205 -6.832 -15.787 1.00 58.16 125 THR A N 1
ATOM 1042 C CA . THR A 1 125 ? 37.110 -7.951 -15.457 1.00 58.16 125 THR A CA 1
ATOM 1043 C C . THR A 1 125 ? 37.737 -8.567 -16.704 1.00 58.16 125 THR A C 1
ATOM 1045 O O . THR A 1 125 ? 37.052 -8.880 -17.678 1.00 58.16 125 THR A O 1
ATOM 1048 N N . ALA A 1 126 ? 39.059 -8.765 -16.661 1.00 65.50 126 ALA A N 1
ATOM 1049 C CA . ALA A 1 126 ? 39.883 -9.212 -17.788 1.00 65.50 126 ALA A CA 1
ATOM 1050 C C . ALA A 1 126 ? 39.601 -10.653 -18.276 1.00 65.50 126 ALA A C 1
ATOM 1052 O O . ALA A 1 126 ? 40.150 -11.065 -19.298 1.00 65.50 126 ALA A O 1
ATOM 1053 N N . GLU A 1 127 ? 38.757 -11.422 -17.576 1.00 75.88 127 GLU A N 1
ATOM 1054 C CA . GLU A 1 127 ? 38.535 -12.864 -17.797 1.00 75.88 127 GLU A CA 1
ATOM 1055 C C . GLU A 1 127 ? 37.175 -13.230 -18.422 1.00 75.88 127 GLU A C 1
ATOM 1057 O O . GLU A 1 127 ? 36.909 -14.407 -18.686 1.00 75.88 127 GLU A O 1
ATOM 1062 N N . SER A 1 128 ? 36.305 -12.246 -18.674 1.00 80.06 128 SER A N 1
ATOM 1063 C CA . SER A 1 128 ? 34.988 -12.474 -19.287 1.00 80.06 128 SER A CA 1
ATOM 1064 C C . SER A 1 128 ? 34.973 -12.118 -20.775 1.00 80.06 128 SER A C 1
ATOM 1066 O O . SER A 1 128 ? 35.644 -11.185 -21.213 1.00 80.06 128 SER A O 1
ATOM 1068 N N . VAL A 1 129 ? 34.200 -12.868 -21.562 1.00 84.12 129 VAL A N 1
ATOM 1069 C CA . VAL A 1 129 ? 34.016 -12.665 -23.005 1.00 84.12 129 VAL A CA 1
ATOM 1070 C C . VAL A 1 129 ? 32.532 -12.601 -23.356 1.00 84.12 129 VAL A C 1
ATOM 1072 O O . VAL A 1 129 ? 31.692 -13.268 -22.747 1.00 84.12 129 VAL A O 1
ATOM 1075 N N . ALA A 1 130 ? 32.205 -11.756 -24.329 1.00 85.06 130 ALA A N 1
ATOM 1076 C CA . ALA A 1 130 ? 30.875 -11.650 -24.910 1.00 85.06 130 ALA A CA 1
ATOM 1077 C C . ALA A 1 130 ? 30.684 -12.738 -25.972 1.00 85.06 130 ALA A C 1
ATOM 1079 O O . ALA A 1 130 ? 31.494 -12.844 -26.889 1.00 85.06 130 ALA A O 1
ATOM 1080 N N . VAL A 1 131 ? 29.609 -13.518 -25.860 1.00 85.56 131 VAL A N 1
ATOM 1081 C CA . VAL A 1 131 ? 29.297 -14.618 -26.776 1.00 85.56 131 VAL A CA 1
ATOM 1082 C C . VAL A 1 131 ? 27.858 -14.495 -27.261 1.00 85.56 131 VAL A C 1
ATOM 1084 O O . VAL A 1 131 ? 26.928 -14.277 -26.481 1.00 85.56 131 VAL A O 1
ATOM 1087 N N . LEU A 1 132 ? 27.684 -14.626 -28.573 1.00 89.50 132 LEU A N 1
ATOM 1088 C CA . LEU A 1 132 ? 26.386 -14.724 -29.223 1.00 89.50 132 LEU A CA 1
ATOM 1089 C C . LEU A 1 132 ? 26.185 -16.173 -29.664 1.00 89.50 132 LEU A C 1
ATOM 1091 O O . LEU A 1 132 ? 26.948 -16.683 -30.477 1.00 89.50 132 LEU A O 1
ATOM 1095 N N . PHE A 1 133 ? 25.153 -16.815 -29.134 1.00 86.88 133 PHE A N 1
ATOM 1096 C CA . PHE A 1 133 ? 24.688 -18.113 -29.599 1.00 86.88 133 PHE A CA 1
ATOM 1097 C C . PHE A 1 133 ? 23.659 -17.914 -30.710 1.00 86.88 133 PHE A C 1
ATOM 1099 O O . PHE A 1 133 ? 22.674 -17.191 -30.526 1.00 86.88 133 PHE A O 1
ATOM 1106 N N . GLU A 1 134 ? 23.882 -18.593 -31.828 1.00 91.56 134 GLU A N 1
ATOM 1107 C CA . GLU A 1 134 ? 22.905 -18.829 -32.887 1.00 91.56 134 GLU A CA 1
ATOM 1108 C C . GLU A 1 134 ? 22.463 -20.288 -32.787 1.00 91.56 134 GLU A C 1
ATOM 1110 O O . GLU A 1 134 ? 23.293 -21.185 -32.645 1.00 91.56 134 GLU A O 1
ATOM 1115 N N . ILE A 1 135 ? 21.153 -20.504 -32.724 1.00 87.38 135 ILE A N 1
ATOM 1116 C CA . ILE A 1 135 ? 20.559 -21.786 -32.360 1.00 87.38 135 ILE A CA 1
ATOM 1117 C C . ILE A 1 135 ? 19.473 -22.092 -33.368 1.00 87.38 135 ILE A C 1
ATOM 1119 O O . ILE A 1 135 ? 18.459 -21.392 -33.428 1.00 87.38 135 ILE A O 1
ATOM 1123 N N . ASP A 1 136 ? 19.690 -23.165 -34.110 1.00 87.38 136 ASP A N 1
ATOM 1124 C CA . ASP A 1 136 ? 18.712 -23.722 -35.024 1.00 87.38 136 ASP A CA 1
ATOM 1125 C C . ASP A 1 136 ? 17.939 -24.816 -34.294 1.00 87.38 136 ASP A C 1
ATOM 1127 O O . ASP A 1 136 ? 18.511 -25.796 -33.814 1.00 87.38 136 ASP A O 1
ATOM 1131 N N . ILE A 1 137 ? 16.635 -24.595 -34.130 1.00 81.56 137 ILE A N 1
ATOM 1132 C CA . ILE A 1 137 ? 15.732 -25.533 -33.468 1.00 81.56 137 ILE A CA 1
ATOM 1133 C C . ILE A 1 137 ? 14.953 -26.256 -34.557 1.00 81.56 137 ILE A C 1
ATOM 1135 O O . ILE A 1 137 ? 14.124 -25.644 -35.225 1.00 81.56 137 ILE A O 1
ATOM 1139 N N . ASP A 1 138 ? 15.205 -27.547 -34.713 1.00 79.19 138 ASP A N 1
ATOM 1140 C CA . ASP A 1 138 ? 14.392 -28.408 -35.564 1.00 79.19 138 ASP A CA 1
ATOM 1141 C C . ASP A 1 138 ? 13.055 -28.697 -34.867 1.00 79.19 138 ASP A C 1
ATOM 1143 O O . ASP A 1 138 ? 13.018 -29.296 -33.788 1.00 79.19 138 ASP A O 1
ATOM 1147 N N . THR A 1 139 ? 11.959 -28.212 -35.447 1.00 71.81 139 THR A N 1
ATOM 1148 C CA . THR A 1 139 ? 10.607 -28.335 -34.886 1.00 71.81 139 THR A CA 1
ATOM 1149 C C . THR A 1 139 ? 9.915 -29.635 -35.304 1.00 71.81 139 THR A C 1
ATOM 1151 O O . THR A 1 139 ? 8.852 -29.942 -34.766 1.00 71.81 139 THR A O 1
ATOM 1154 N N . SER A 1 140 ? 10.521 -30.421 -36.205 1.00 65.62 140 SER A N 1
ATOM 1155 C CA . SER A 1 140 ? 10.000 -31.713 -36.677 1.00 65.62 140 SER A CA 1
ATOM 1156 C C . SER A 1 140 ? 10.224 -32.864 -35.689 1.00 65.62 140 SER A C 1
ATOM 1158 O O . SER A 1 140 ? 9.522 -33.877 -35.720 1.00 65.62 140 SER A O 1
ATOM 1160 N N . HIS A 1 141 ? 11.173 -32.702 -34.765 1.00 64.12 141 HIS A N 1
ATOM 1161 C CA . HIS A 1 141 ? 11.469 -33.666 -33.711 1.00 64.12 141 HIS A CA 1
ATOM 1162 C C . HIS A 1 141 ? 10.805 -33.288 -32.378 1.00 64.12 141 HIS A C 1
ATOM 1164 O O . HIS A 1 141 ? 10.476 -32.127 -32.130 1.00 64.12 141 HIS A O 1
ATOM 1170 N N . VAL A 1 142 ? 10.636 -34.270 -31.478 1.00 57.56 142 VAL A N 1
ATOM 1171 C CA . VAL A 1 142 ? 10.129 -34.042 -30.112 1.00 57.56 142 VAL A CA 1
ATOM 1172 C C . VAL A 1 142 ? 11.123 -33.165 -29.351 1.00 57.56 142 VAL A C 1
ATOM 1174 O O . VAL A 1 142 ? 12.072 -33.639 -28.725 1.00 57.56 142 VAL A O 1
ATOM 1177 N N . THR A 1 143 ? 10.915 -31.858 -29.426 1.00 61.94 143 THR A N 1
ATOM 1178 C CA . THR A 1 143 ? 11.681 -30.869 -28.678 1.00 61.94 143 THR A CA 1
ATOM 1179 C C . THR A 1 143 ? 11.107 -30.729 -27.273 1.00 61.94 143 THR A C 1
ATOM 1181 O O . THR A 1 143 ? 9.950 -31.051 -26.994 1.00 61.94 143 THR A O 1
ATOM 1184 N N . ARG A 1 144 ? 11.927 -30.253 -26.330 1.00 68.31 144 ARG A N 1
ATOM 1185 C CA . ARG A 1 144 ? 11.397 -29.815 -25.034 1.00 68.31 144 ARG A CA 1
ATOM 1186 C C . ARG A 1 144 ? 10.383 -28.694 -25.275 1.00 68.31 144 ARG A C 1
ATOM 1188 O O . ARG A 1 144 ? 10.664 -27.782 -26.049 1.00 68.31 144 ARG A O 1
ATOM 1195 N N . HIS A 1 145 ? 9.258 -28.746 -24.563 1.00 76.00 145 HIS A N 1
ATOM 1196 C CA . HIS A 1 145 ? 8.201 -27.740 -24.652 1.00 76.00 145 HIS A CA 1
ATOM 1197 C C . HIS A 1 145 ? 8.759 -26.316 -24.526 1.00 76.00 145 HIS A C 1
ATOM 1199 O O . HIS A 1 145 ? 9.521 -26.016 -23.601 1.00 76.00 145 HIS A O 1
ATOM 1205 N N . TYR A 1 146 ? 8.362 -25.447 -25.451 1.00 72.44 146 TYR A N 1
ATOM 1206 C CA . TYR A 1 146 ? 8.767 -24.045 -25.505 1.00 72.44 146 TYR A CA 1
ATOM 1207 C C . TYR A 1 146 ? 7.557 -23.140 -25.747 1.00 72.44 146 TYR A C 1
ATOM 1209 O O . TYR A 1 146 ? 6.564 -23.565 -26.329 1.00 72.44 146 TYR A O 1
ATOM 1217 N N . GLY A 1 147 ? 7.661 -21.872 -25.343 1.00 66.31 147 GLY A N 1
ATOM 1218 C CA . GLY A 1 147 ? 6.638 -20.861 -25.596 1.00 66.31 147 GLY A CA 1
ATOM 1219 C C . GLY A 1 147 ? 7.225 -19.595 -26.219 1.00 66.31 147 GLY A C 1
ATOM 1220 O O . GLY A 1 147 ? 8.028 -18.903 -25.599 1.00 66.31 147 GLY A O 1
ATOM 1221 N N . CYS A 1 148 ? 6.797 -19.252 -27.434 1.00 61.59 148 CYS A N 1
ATOM 1222 C CA . CYS A 1 148 ? 6.958 -17.928 -28.033 1.00 61.59 148 CYS A CA 1
ATOM 1223 C C . CYS A 1 148 ? 6.087 -16.913 -27.289 1.00 61.59 148 CYS A C 1
ATOM 1225 O O . CYS A 1 148 ? 4.865 -17.033 -27.252 1.00 61.59 148 CYS A O 1
ATOM 1227 N N . ILE A 1 149 ? 6.712 -15.900 -26.700 1.00 60.44 149 ILE A N 1
ATOM 1228 C CA . ILE A 1 149 ? 5.999 -14.852 -25.973 1.00 60.44 149 ILE A CA 1
ATOM 1229 C C . ILE A 1 149 ? 5.955 -13.616 -26.877 1.00 60.44 149 ILE A C 1
ATOM 1231 O O . ILE A 1 149 ? 6.860 -12.777 -26.827 1.00 60.44 149 ILE A O 1
ATOM 1235 N N . HIS A 1 150 ? 4.940 -13.520 -27.743 1.00 46.62 150 HIS A N 1
ATOM 1236 C CA . HIS A 1 150 ? 4.761 -12.346 -28.603 1.00 46.62 150 HIS A CA 1
ATOM 1237 C C . HIS A 1 150 ? 4.611 -11.074 -27.754 1.00 46.62 150 HIS A C 1
ATOM 1239 O O . HIS A 1 150 ? 4.025 -11.115 -26.668 1.00 46.62 150 HIS A O 1
ATOM 1245 N N . PRO A 1 151 ? 5.151 -9.929 -28.199 1.00 38.78 151 PRO A N 1
ATOM 1246 C CA . PRO A 1 151 ? 4.806 -8.665 -27.580 1.00 38.78 151 PRO A CA 1
ATOM 1247 C C . PRO A 1 151 ? 3.324 -8.372 -27.856 1.00 38.78 151 PRO A C 1
ATOM 1249 O O . PRO A 1 151 ? 2.898 -8.346 -29.008 1.00 38.78 151 PRO A O 1
ATOM 1252 N N . LEU A 1 152 ? 2.547 -8.149 -26.794 1.00 31.23 152 LEU A N 1
ATOM 1253 C CA . LEU A 1 152 ? 1.254 -7.464 -26.884 1.00 31.23 152 LEU A CA 1
ATOM 1254 C C . LEU A 1 152 ? 1.415 -6.141 -27.666 1.00 31.23 152 LEU A C 1
ATOM 1256 O O . LEU A 1 152 ? 2.518 -5.580 -27.656 1.00 31.23 152 LEU A O 1
ATOM 1260 N N . PRO A 1 153 ? 0.357 -5.634 -28.335 1.00 26.72 153 PRO A N 1
ATOM 1261 C CA . PRO A 1 153 ? 0.433 -4.451 -29.190 1.00 26.72 153 PRO A CA 1
ATOM 1262 C C . PRO A 1 153 ? 1.124 -3.288 -28.470 1.00 26.72 153 PRO A C 1
ATOM 1264 O O . PRO A 1 153 ? 0.665 -2.785 -27.447 1.00 26.72 153 PRO A O 1
ATOM 1267 N N . LEU A 1 154 ? 2.281 -2.912 -29.010 1.00 32.56 154 LEU A N 1
ATOM 1268 C CA . LEU A 1 154 ? 3.315 -2.082 -28.388 1.00 32.56 154 LEU A CA 1
ATOM 1269 C C . LEU A 1 154 ? 3.022 -0.571 -28.397 1.00 32.56 154 LEU A C 1
ATOM 1271 O O . LEU A 1 154 ? 3.866 0.193 -27.941 1.00 32.56 154 LEU A O 1
ATOM 1275 N N . SER A 1 155 ? 1.871 -0.103 -28.886 1.00 29.28 155 SER A N 1
ATOM 1276 C CA . SER A 1 155 ? 1.651 1.341 -29.084 1.00 29.28 155 SER A CA 1
ATOM 1277 C C . SER A 1 155 ? 1.329 2.124 -27.804 1.00 29.28 155 SER A C 1
ATOM 1279 O O . SER A 1 155 ? 1.554 3.327 -27.775 1.00 29.28 155 SER A O 1
ATOM 1281 N N . LEU A 1 156 ? 0.881 1.467 -26.729 1.00 30.66 156 LEU A N 1
ATOM 1282 C CA . LEU A 1 156 ? 0.659 2.107 -25.417 1.00 30.66 156 LEU A CA 1
ATOM 1283 C C . LEU A 1 156 ? 1.762 1.807 -24.387 1.00 30.66 156 LEU A C 1
ATOM 1285 O O . LEU A 1 156 ? 1.785 2.413 -23.323 1.00 30.66 156 LEU A O 1
ATOM 1289 N N . LEU A 1 157 ? 2.693 0.899 -24.707 1.00 38.41 157 LEU A N 1
ATOM 1290 C CA . LEU A 1 157 ? 3.767 0.444 -23.808 1.00 38.41 157 LEU A CA 1
ATOM 1291 C C . LEU A 1 157 ? 5.160 0.956 -24.194 1.00 38.41 157 LEU A C 1
ATOM 1293 O O . LEU A 1 157 ? 6.097 0.792 -23.419 1.00 38.41 157 LEU A O 1
ATOM 1297 N N . GLN A 1 158 ? 5.333 1.575 -25.367 1.00 35.19 158 GLN A N 1
ATOM 1298 C CA . GLN A 1 158 ? 6.644 2.101 -25.774 1.00 35.19 158 GLN A CA 1
ATOM 1299 C C . GLN A 1 158 ? 7.114 3.310 -24.949 1.00 35.19 158 GLN A C 1
ATOM 1301 O O . GLN A 1 158 ? 8.295 3.635 -25.022 1.00 35.19 158 GLN A O 1
ATOM 1306 N N . ASN A 1 159 ? 6.247 3.894 -24.110 1.00 35.03 159 ASN A N 1
ATOM 1307 C CA . ASN A 1 159 ? 6.584 5.040 -23.261 1.00 35.03 159 ASN A CA 1
ATOM 1308 C C . ASN A 1 159 ? 6.424 4.818 -21.747 1.00 35.03 159 ASN A C 1
ATOM 1310 O O . ASN A 1 159 ? 6.664 5.766 -21.005 1.00 35.03 159 ASN A O 1
ATOM 1314 N N . ASP A 1 160 ? 6.070 3.622 -21.256 1.00 36.62 160 ASP A N 1
ATOM 1315 C CA . ASP A 1 160 ? 5.978 3.406 -19.803 1.00 36.62 160 ASP A CA 1
ATOM 1316 C C . ASP A 1 160 ? 7.039 2.418 -19.302 1.00 36.62 160 ASP A C 1
ATOM 1318 O O . ASP A 1 160 ? 6.978 1.202 -19.498 1.00 36.62 160 ASP A O 1
ATOM 1322 N N . HIS A 1 161 ? 8.052 2.978 -18.643 1.00 40.34 161 HIS A N 1
ATOM 1323 C CA . HIS A 1 161 ? 9.099 2.279 -17.907 1.00 40.34 161 HIS A CA 1
ATOM 1324 C C . HIS A 1 161 ? 8.537 1.649 -16.618 1.00 40.34 161 HIS A C 1
ATOM 1326 O O . HIS A 1 161 ? 9.014 1.926 -15.518 1.00 40.34 161 HIS A O 1
ATOM 1332 N N . SER A 1 162 ? 7.546 0.762 -16.724 1.00 46.19 162 SER A N 1
ATOM 1333 C CA . SER A 1 162 ? 6.904 0.087 -15.588 1.00 46.19 162 SER A CA 1
ATOM 1334 C C . SER A 1 162 ? 7.755 -1.061 -15.009 1.00 46.19 162 SER A C 1
ATOM 1336 O O . SER A 1 162 ? 7.293 -2.185 -14.805 1.00 46.19 162 SER A O 1
ATOM 1338 N N . LYS A 1 163 ? 9.033 -0.786 -14.745 1.00 59.06 163 LYS A N 1
ATOM 1339 C CA . LYS A 1 163 ? 9.840 -1.486 -13.748 1.00 59.06 163 LYS A CA 1
ATOM 1340 C C . LYS A 1 163 ? 10.247 -0.414 -12.750 1.00 59.06 163 LYS A C 1
ATOM 1342 O O . LYS A 1 163 ? 10.958 0.509 -13.134 1.00 59.06 163 LYS A O 1
ATOM 1347 N N . LEU A 1 164 ? 9.793 -0.538 -11.501 1.00 58.59 164 LEU A N 1
ATOM 1348 C CA . LEU A 1 164 ? 10.335 0.253 -10.395 1.00 58.59 164 LEU A CA 1
ATOM 1349 C C . LEU A 1 164 ? 11.868 0.240 -10.511 1.00 58.59 164 LEU A C 1
ATOM 1351 O O . LEU A 1 164 ? 12.483 -0.830 -10.580 1.00 58.59 164 LEU A O 1
ATOM 1355 N N . THR A 1 165 ? 12.470 1.419 -10.615 1.00 70.44 165 THR A N 1
ATOM 1356 C CA . THR A 1 165 ? 13.925 1.580 -10.669 1.00 70.44 165 THR A CA 1
ATOM 1357 C C . THR A 1 165 ? 14.547 1.135 -9.346 1.00 70.44 165 THR A C 1
ATOM 1359 O O . THR A 1 165 ? 13.859 0.997 -8.336 1.00 70.44 165 THR A O 1
ATOM 1362 N N . THR A 1 166 ? 15.864 0.922 -9.305 1.00 64.44 166 THR A N 1
ATOM 1363 C CA . THR A 1 166 ? 16.557 0.583 -8.048 1.00 64.44 166 THR A CA 1
ATOM 1364 C C . THR A 1 166 ? 16.285 1.616 -6.954 1.00 64.44 166 THR A C 1
ATOM 1366 O O . THR A 1 166 ? 16.012 1.239 -5.820 1.00 64.44 166 THR A O 1
ATOM 1369 N N . ASN A 1 167 ? 16.289 2.905 -7.303 1.00 69.31 167 ASN A N 1
ATOM 1370 C CA . ASN A 1 167 ? 16.025 3.985 -6.353 1.00 69.31 167 ASN A CA 1
ATOM 1371 C C . ASN A 1 167 ? 14.587 3.940 -5.835 1.00 69.31 167 ASN A C 1
ATOM 1373 O O . ASN A 1 167 ? 14.362 4.091 -4.640 1.00 69.31 167 ASN A O 1
ATOM 1377 N N . GLU A 1 168 ? 13.623 3.673 -6.715 1.00 73.94 168 GLU A N 1
ATOM 1378 C CA . GLU A 1 168 ? 12.219 3.518 -6.332 1.00 73.94 168 GLU A CA 1
ATOM 1379 C C . GLU A 1 168 ? 12.012 2.275 -5.461 1.00 73.94 168 GLU A C 1
ATOM 1381 O O . GLU A 1 168 ? 11.285 2.339 -4.479 1.00 73.94 168 GLU A O 1
ATOM 1386 N N . TRP A 1 169 ? 12.697 1.162 -5.732 1.00 74.19 169 TRP A N 1
ATOM 1387 C CA . TRP A 1 169 ? 12.681 -0.007 -4.846 1.00 74.19 169 TRP A CA 1
ATOM 1388 C C . TRP A 1 169 ? 13.276 0.280 -3.474 1.00 74.19 169 TRP A C 1
ATOM 1390 O O . TRP A 1 169 ? 12.734 -0.178 -2.470 1.00 74.19 169 TRP A O 1
ATOM 1400 N N . THR A 1 170 ? 14.378 1.023 -3.422 1.00 71.25 170 THR A N 1
ATOM 1401 C CA . THR A 1 170 ? 14.989 1.440 -2.161 1.00 71.25 170 THR A CA 1
ATOM 1402 C C . THR A 1 170 ? 14.045 2.349 -1.389 1.00 71.25 170 THR A C 1
ATOM 1404 O O . THR A 1 170 ? 13.790 2.092 -0.217 1.00 71.25 170 THR A O 1
ATOM 1407 N N . LEU A 1 171 ? 13.454 3.348 -2.049 1.00 72.25 171 LEU A N 1
ATOM 1408 C CA . LEU A 1 171 ? 12.438 4.207 -1.449 1.00 72.25 171 LEU A CA 1
ATOM 1409 C C . LEU A 1 171 ? 11.253 3.377 -0.943 1.00 72.25 171 LEU A C 1
ATOM 1411 O O . LEU A 1 171 ? 10.808 3.571 0.188 1.00 72.25 171 LEU A O 1
ATOM 1415 N N . LEU A 1 172 ? 10.806 2.399 -1.743 1.00 76.19 172 LEU A N 1
ATOM 1416 C CA . LEU A 1 172 ? 9.701 1.522 -1.384 1.00 76.19 172 LEU A CA 1
ATOM 1417 C C . LEU A 1 172 ? 10.009 0.713 -0.118 1.00 76.19 172 LEU A C 1
ATOM 1419 O O . LEU A 1 172 ? 9.223 0.632 0.823 1.00 76.19 172 LEU A O 1
ATOM 1423 N N . SER A 1 173 ? 11.194 0.114 -0.093 1.00 71.81 173 SER A N 1
ATOM 1424 C CA . SER A 1 173 ? 11.666 -0.674 1.036 1.00 71.81 173 SER A CA 1
ATOM 1425 C C . SER A 1 173 ? 11.838 0.179 2.290 1.00 71.81 173 SER A C 1
ATOM 1427 O O . SER A 1 173 ? 11.510 -0.286 3.378 1.00 71.81 173 SER A O 1
ATOM 1429 N N . ASN A 1 174 ? 12.332 1.409 2.150 1.00 76.25 174 ASN A N 1
ATOM 1430 C CA . ASN A 1 174 ? 12.580 2.307 3.272 1.00 76.25 174 ASN A CA 1
ATOM 1431 C C . ASN A 1 174 ? 11.278 2.704 3.967 1.00 76.25 174 ASN A C 1
ATOM 1433 O O . ASN A 1 174 ? 11.210 2.612 5.189 1.00 76.25 174 ASN A O 1
ATOM 1437 N N . PHE A 1 175 ? 10.226 3.077 3.225 1.00 77.19 175 PHE A N 1
ATOM 1438 C CA . PHE A 1 175 ? 8.955 3.426 3.870 1.00 77.19 175 PHE A CA 1
ATOM 1439 C C . PHE A 1 175 ? 8.293 2.201 4.517 1.00 77.19 175 PHE A C 1
ATOM 1441 O O . PHE A 1 175 ? 7.724 2.315 5.602 1.00 77.19 175 PHE A O 1
ATOM 1448 N N . LEU A 1 176 ? 8.368 1.018 3.884 1.00 78.06 176 LEU A N 1
ATOM 1449 C CA . LEU A 1 176 ? 7.802 -0.206 4.461 1.00 78.06 176 LEU A CA 1
ATOM 1450 C C . LEU A 1 176 ? 8.516 -0.566 5.759 1.00 78.06 176 LEU A C 1
ATOM 1452 O O . LEU A 1 176 ? 7.856 -0.883 6.747 1.00 78.06 176 LEU A O 1
ATOM 1456 N N . HIS A 1 177 ? 9.845 -0.462 5.768 1.00 77.75 177 HIS A N 1
ATOM 1457 C CA . HIS A 1 177 ? 10.632 -0.663 6.975 1.00 77.75 177 HIS A CA 1
ATOM 1458 C C . HIS A 1 177 ? 10.337 0.384 8.037 1.00 77.75 177 HIS A C 1
ATOM 1460 O O . HIS A 1 177 ? 10.210 0.006 9.193 1.00 77.75 177 HIS A O 1
ATOM 1466 N N . LEU A 1 178 ? 10.150 1.653 7.673 1.00 78.06 178 LEU A N 1
ATOM 1467 C CA . LEU A 1 178 ? 9.786 2.690 8.634 1.00 78.06 178 LEU A CA 1
ATOM 1468 C C . LEU A 1 178 ? 8.446 2.377 9.319 1.00 78.06 178 LEU A C 1
ATOM 1470 O O . LEU A 1 178 ? 8.302 2.530 10.532 1.00 78.06 178 LEU A O 1
ATOM 1474 N N . PHE A 1 179 ? 7.484 1.872 8.548 1.00 80.88 179 PHE A N 1
ATOM 1475 C CA . PHE A 1 179 ? 6.192 1.427 9.060 1.00 80.88 179 PHE A CA 1
ATOM 1476 C C . PHE A 1 179 ? 6.319 0.215 10.001 1.00 80.88 179 PHE A C 1
ATOM 1478 O O . PHE A 1 179 ? 5.628 0.132 11.016 1.00 80.88 179 PHE A O 1
ATOM 1485 N N . GLU A 1 180 ? 7.205 -0.729 9.677 1.00 77.69 180 GLU A N 1
ATOM 1486 C CA . GLU A 1 180 ? 7.470 -1.923 10.490 1.00 77.69 180 GLU A CA 1
ATOM 1487 C C . GLU A 1 180 ? 8.276 -1.614 11.757 1.00 77.69 180 GLU A C 1
ATOM 1489 O O . GLU A 1 180 ? 7.977 -2.159 12.816 1.00 77.69 180 GLU A O 1
ATOM 1494 N N . GLU A 1 181 ? 9.253 -0.711 11.685 1.00 79.81 181 GLU A N 1
ATOM 1495 C CA . GLU A 1 181 ? 10.126 -0.326 12.798 1.00 79.81 181 GLU A CA 1
ATOM 1496 C C . GLU A 1 181 ? 9.332 0.288 13.959 1.00 79.81 181 GLU A C 1
ATOM 1498 O O . GLU A 1 181 ? 9.624 0.034 15.128 1.00 79.81 181 GLU A O 1
ATOM 1503 N N . GLN A 1 182 ? 8.264 1.028 13.648 1.00 79.62 182 GLN A N 1
ATOM 1504 C CA . GLN A 1 182 ? 7.345 1.579 14.648 1.00 79.62 182 GLN A CA 1
ATOM 1505 C C . GLN A 1 182 ? 6.586 0.501 15.442 1.00 79.62 182 GLN A C 1
ATOM 1507 O O . GLN A 1 182 ? 5.992 0.805 16.481 1.00 79.62 182 GLN A O 1
ATOM 1512 N N . ASN A 1 183 ? 6.585 -0.745 14.951 1.00 83.38 183 ASN A N 1
ATOM 1513 C CA . ASN A 1 183 ? 5.901 -1.903 15.524 1.00 83.38 183 ASN A CA 1
ATOM 1514 C C . ASN A 1 183 ? 4.460 -1.623 16.016 1.00 83.38 183 ASN A C 1
ATOM 1516 O O . ASN A 1 183 ? 4.070 -2.127 17.075 1.00 83.38 183 ASN A O 1
ATOM 1520 N N . PRO A 1 184 ? 3.633 -0.857 15.273 1.00 85.12 184 PRO A N 1
ATOM 1521 C CA . PRO A 1 184 ? 2.305 -0.440 15.733 1.00 85.12 184 PRO A CA 1
ATOM 1522 C C . PRO A 1 184 ? 1.418 -1.639 16.079 1.00 85.12 184 PRO A C 1
ATOM 1524 O O . PRO A 1 184 ? 0.752 -1.635 17.109 1.00 85.12 184 PRO A O 1
ATOM 1527 N N . ALA A 1 185 ? 1.492 -2.715 15.289 1.00 86.75 185 ALA A N 1
ATOM 1528 C CA . ALA A 1 185 ? 0.751 -3.946 15.537 1.00 86.75 185 ALA A CA 1
ATOM 1529 C C . ALA A 1 185 ? 1.047 -4.550 16.924 1.00 86.75 185 ALA A C 1
ATOM 1531 O O . ALA A 1 185 ? 0.122 -4.956 17.622 1.00 86.75 185 ALA A O 1
ATOM 1532 N N . ILE A 1 186 ? 2.318 -4.566 17.348 1.00 88.19 186 ILE A N 1
ATOM 1533 C CA . ILE A 1 186 ? 2.724 -5.104 18.656 1.00 88.19 186 ILE A CA 1
ATOM 1534 C C . ILE A 1 186 ? 2.195 -4.215 19.781 1.00 88.19 186 ILE A C 1
ATOM 1536 O O . ILE A 1 186 ? 1.662 -4.737 20.757 1.00 88.19 186 ILE A O 1
ATOM 1540 N N . ARG A 1 187 ? 2.295 -2.886 19.645 1.00 89.62 187 ARG A N 1
ATOM 1541 C CA . ARG A 1 187 ? 1.801 -1.950 20.669 1.00 89.62 187 ARG A CA 1
ATOM 1542 C C . ARG A 1 187 ? 0.287 -2.039 20.834 1.00 89.62 187 ARG A C 1
ATOM 1544 O O . ARG A 1 187 ? -0.195 -2.171 21.953 1.00 89.62 187 ARG A O 1
ATOM 1551 N N . ILE A 1 188 ? -0.452 -2.063 19.723 1.00 89.88 188 ILE A N 1
ATOM 1552 C CA . ILE A 1 188 ? -1.910 -2.230 19.734 1.00 89.88 188 ILE A CA 1
ATOM 1553 C C . ILE A 1 188 ? -2.273 -3.575 20.369 1.00 89.88 188 ILE A C 1
ATOM 1555 O O . ILE A 1 188 ? -3.131 -3.625 21.248 1.00 89.88 188 ILE A O 1
ATOM 1559 N N . GLN A 1 189 ? -1.595 -4.661 19.985 1.00 91.19 189 GLN A N 1
ATOM 1560 C CA . GLN A 1 189 ? -1.831 -5.978 20.572 1.00 91.19 189 GLN A CA 1
ATOM 1561 C C . GLN A 1 189 ? -1.544 -5.993 22.079 1.00 91.19 189 GLN A C 1
ATOM 1563 O O . GLN A 1 189 ? -2.307 -6.590 22.835 1.00 91.19 189 GLN A O 1
ATOM 1568 N N . HIS A 1 190 ? -0.482 -5.321 22.527 1.00 92.25 190 HIS A N 1
ATOM 1569 C CA . HIS A 1 190 ? -0.159 -5.179 23.943 1.00 92.25 190 HIS A CA 1
ATOM 1570 C C . HIS A 1 190 ? -1.273 -4.445 24.697 1.00 92.25 190 HIS A C 1
ATOM 1572 O O . HIS A 1 190 ? -1.793 -4.980 25.673 1.00 92.25 190 HIS A O 1
ATOM 1578 N N . SER A 1 191 ? -1.720 -3.285 24.206 1.00 91.00 191 SER A N 1
ATOM 1579 C CA . SER A 1 191 ? -2.825 -2.534 24.817 1.00 91.00 191 SER A CA 1
ATOM 1580 C C . SER A 1 191 ? -4.145 -3.311 24.826 1.00 91.00 191 SER A C 1
ATOM 1582 O O . SER A 1 191 ? -4.917 -3.212 25.779 1.00 91.00 191 SER A O 1
ATOM 1584 N N . LEU A 1 192 ? -4.415 -4.117 23.794 1.00 90.94 192 LEU A N 1
ATOM 1585 C CA . LEU A 1 192 ? -5.568 -5.020 23.780 1.00 90.94 192 LEU A CA 1
ATOM 1586 C C . LEU A 1 192 ? -5.429 -6.129 24.830 1.00 90.94 192 LEU A C 1
ATOM 1588 O O . LEU A 1 192 ? -6.386 -6.407 25.546 1.00 90.94 192 LEU A O 1
ATOM 1592 N N . ASN A 1 193 ? -4.249 -6.736 24.963 1.00 92.00 193 ASN A N 1
ATOM 1593 C CA . ASN A 1 193 ? -3.993 -7.770 25.966 1.00 92.00 193 ASN A CA 1
ATOM 1594 C C . ASN A 1 193 ? -4.144 -7.221 27.394 1.00 92.00 193 ASN A C 1
ATOM 1596 O O . ASN A 1 193 ? -4.759 -7.878 28.235 1.00 92.00 193 ASN A O 1
ATOM 1600 N N . GLU A 1 194 ? -3.654 -6.006 27.652 1.00 91.75 194 GLU A N 1
ATOM 1601 C CA . GLU A 1 194 ? -3.882 -5.299 28.915 1.00 91.75 194 GLU A CA 1
ATOM 1602 C C . GLU A 1 194 ? -5.380 -5.122 29.173 1.00 91.75 194 GLU A C 1
ATOM 1604 O O . GLU A 1 194 ? -5.867 -5.541 30.223 1.00 91.75 194 GLU A O 1
ATOM 1609 N N . LEU A 1 195 ? -6.137 -4.608 28.197 1.00 89.69 195 LEU A N 1
ATOM 1610 C CA . LEU A 1 195 ? -7.588 -4.459 28.312 1.00 89.69 195 LEU A CA 1
ATOM 1611 C C . LEU A 1 195 ? -8.287 -5.798 28.612 1.00 89.69 195 LEU A C 1
ATOM 1613 O O . LEU A 1 195 ? -9.166 -5.863 29.474 1.00 89.69 195 LEU A O 1
ATOM 1617 N N . TYR A 1 196 ? -7.901 -6.882 27.937 1.00 90.56 196 TYR A N 1
ATOM 1618 C CA . TYR A 1 196 ? -8.501 -8.206 28.137 1.00 90.56 196 TYR A CA 1
ATOM 1619 C C . TYR A 1 196 ? -8.175 -8.810 29.507 1.00 90.56 196 TYR A C 1
ATOM 1621 O O . TYR A 1 196 ? -9.003 -9.539 30.062 1.00 90.56 196 TYR A O 1
ATOM 1629 N N . SER A 1 197 ? -7.016 -8.471 30.076 1.00 92.06 197 SER A N 1
ATOM 1630 C CA . SER A 1 197 ? -6.595 -8.921 31.406 1.00 92.06 197 SER A CA 1
ATOM 1631 C C . SER A 1 197 ? -7.408 -8.292 32.545 1.00 92.06 197 SER A C 1
ATOM 1633 O O . SER A 1 197 ? -7.502 -8.864 33.631 1.00 92.06 197 SER A O 1
ATOM 1635 N N . LEU A 1 198 ? -8.058 -7.148 32.298 1.00 92.38 198 LEU A N 1
ATOM 1636 C CA . LEU A 1 198 ? -8.843 -6.451 33.313 1.00 92.38 198 LEU A CA 1
ATOM 1637 C C . LEU A 1 198 ? -10.130 -7.210 33.685 1.00 92.38 198 LEU A C 1
ATOM 1639 O O . LEU A 1 198 ? -10.721 -7.893 32.843 1.00 92.38 198 LEU A O 1
ATOM 1643 N N . PRO A 1 199 ? -10.647 -7.040 34.915 1.00 92.12 199 PRO A N 1
ATOM 1644 C CA . PRO A 1 199 ? -11.984 -7.489 35.299 1.00 92.12 199 PRO A CA 1
ATOM 1645 C C . PRO A 1 199 ? -13.088 -6.900 34.396 1.00 92.12 199 PRO A C 1
ATOM 1647 O O . PRO A 1 199 ? -13.000 -5.723 34.038 1.00 92.12 199 PRO A O 1
ATOM 1650 N N . PRO A 1 200 ? -14.188 -7.629 34.101 1.00 87.44 200 PRO A N 1
ATOM 1651 C CA . PRO A 1 200 ? -15.251 -7.166 33.196 1.00 87.44 200 PRO A CA 1
ATOM 1652 C C . PRO A 1 200 ? -15.815 -5.770 33.504 1.00 87.44 200 PRO A C 1
ATOM 1654 O O . PRO A 1 200 ? -16.057 -4.997 32.585 1.00 87.44 200 PRO A O 1
ATOM 1657 N N . LYS A 1 201 ? -15.952 -5.413 34.790 1.00 86.38 201 LYS A N 1
ATOM 1658 C CA . LYS A 1 201 ? -16.433 -4.088 35.232 1.00 86.38 201 LYS A CA 1
ATOM 1659 C C . LYS A 1 201 ? -15.474 -2.937 34.896 1.00 86.38 201 LYS A C 1
ATOM 1661 O O . LYS A 1 201 ? -15.903 -1.792 34.823 1.00 86.38 201 LYS A O 1
ATOM 1666 N N . LEU A 1 202 ? -14.177 -3.221 34.757 1.00 87.75 202 LEU A N 1
ATOM 1667 C CA . LEU A 1 202 ? -13.165 -2.227 34.392 1.00 87.75 202 LEU A CA 1
ATOM 1668 C C . LEU A 1 202 ? -12.995 -2.122 32.875 1.00 87.75 202 LEU A C 1
ATOM 1670 O O . LEU A 1 202 ? -12.687 -1.038 32.392 1.00 87.75 202 LEU A O 1
ATOM 1674 N N . ARG A 1 203 ? -13.268 -3.200 32.126 1.00 85.25 203 ARG A N 1
ATOM 1675 C CA . ARG A 1 203 ? -13.196 -3.202 30.655 1.00 85.25 203 ARG A CA 1
ATOM 1676 C C . ARG A 1 203 ? -14.126 -2.178 30.017 1.00 85.25 203 ARG A C 1
ATOM 1678 O O . ARG A 1 203 ? -13.770 -1.609 29.005 1.00 85.25 203 ARG A O 1
ATOM 1685 N N . SER A 1 204 ? -15.296 -1.930 30.600 1.00 81.75 204 SER A N 1
ATOM 1686 C CA . SER A 1 204 ? -16.273 -0.970 30.069 1.00 81.75 204 SER A CA 1
ATOM 1687 C C . SER A 1 204 ? -15.980 0.486 30.444 1.00 81.75 204 SER A C 1
ATOM 1689 O O . SER A 1 204 ? -16.754 1.371 30.093 1.00 81.75 204 SER A O 1
ATOM 1691 N N . LYS A 1 205 ? -14.907 0.769 31.199 1.00 85.69 205 LYS A N 1
ATOM 1692 C CA . LYS A 1 205 ? -14.534 2.153 31.509 1.00 85.69 205 LYS A CA 1
ATOM 1693 C C . LYS A 1 205 ? -13.940 2.809 30.268 1.00 85.69 205 LYS A C 1
ATOM 1695 O O . LYS A 1 205 ? -12.950 2.315 29.729 1.00 85.69 205 LYS A O 1
ATOM 1700 N N . SER A 1 206 ? -14.466 3.970 29.878 1.00 80.00 206 SER A N 1
ATOM 1701 C CA . SER A 1 206 ? -13.994 4.718 28.704 1.00 80.00 206 SER A CA 1
ATOM 1702 C C . SER A 1 206 ? -12.484 4.978 28.731 1.00 80.00 206 SER A C 1
ATOM 1704 O O . SER A 1 206 ? -11.835 4.892 27.697 1.00 80.00 206 SER A O 1
ATOM 1706 N N . SER A 1 207 ? -11.892 5.214 29.910 1.00 83.62 207 SER A N 1
ATOM 1707 C CA . SER A 1 207 ? -10.442 5.410 30.063 1.00 83.62 207 SER A CA 1
ATOM 1708 C C . SER A 1 207 ? -9.607 4.208 29.613 1.00 83.62 207 SER A C 1
ATOM 1710 O O . SER A 1 207 ? -8.526 4.394 29.063 1.00 83.62 207 SER A O 1
ATOM 1712 N N . GLU A 1 208 ? -10.099 2.987 29.832 1.00 86.50 208 GLU A N 1
ATOM 1713 C CA . GLU A 1 208 ? -9.412 1.752 29.443 1.00 86.50 208 GLU A CA 1
ATOM 1714 C C . GLU A 1 208 ? -9.645 1.436 27.966 1.00 86.50 208 GLU A C 1
ATOM 1716 O O . GLU A 1 208 ? -8.709 1.063 27.262 1.00 86.50 208 GLU A O 1
ATOM 1721 N N . LEU A 1 209 ? -10.861 1.674 27.465 1.00 82.38 209 LEU A N 1
ATOM 1722 C CA . LEU A 1 209 ? -11.192 1.492 26.049 1.00 82.38 209 LEU A CA 1
ATOM 1723 C C . LEU A 1 209 ? -10.433 2.450 25.128 1.00 82.38 209 LEU A C 1
ATOM 1725 O O . LEU A 1 209 ? -10.097 2.099 23.997 1.00 82.38 209 LEU A O 1
ATOM 1729 N N . LEU A 1 210 ? -10.124 3.650 25.620 1.00 84.06 210 LEU A N 1
ATOM 1730 C CA . LEU A 1 210 ? -9.394 4.651 24.854 1.00 84.06 210 LEU A CA 1
ATOM 1731 C C . LEU A 1 210 ? -7.909 4.338 24.677 1.00 84.06 210 LEU A C 1
ATOM 1733 O O . LEU A 1 210 ? -7.304 4.903 23.772 1.00 84.06 210 LEU A O 1
ATOM 1737 N N . LYS A 1 211 ? -7.308 3.456 25.486 1.00 86.94 211 LYS A N 1
ATOM 1738 C CA . LYS A 1 211 ? -5.886 3.093 25.354 1.00 86.94 211 LYS A CA 1
ATOM 1739 C C . LYS A 1 211 ? -5.568 2.413 24.011 1.00 86.94 211 LYS A C 1
ATOM 1741 O O . LYS A 1 211 ? -4.775 2.978 23.261 1.00 86.94 211 LYS A O 1
ATOM 1746 N N . PRO A 1 212 ? -6.189 1.270 23.646 1.00 86.06 212 PRO A N 1
ATOM 1747 C CA . PRO A 1 212 ? -5.925 0.634 22.355 1.00 86.06 212 PRO A CA 1
ATOM 1748 C C . PRO A 1 212 ? -6.386 1.501 21.179 1.00 86.06 212 PRO A C 1
ATOM 1750 O O . PRO A 1 212 ? -5.737 1.503 20.137 1.00 86.06 212 PRO A O 1
ATOM 1753 N N . LEU A 1 213 ? -7.461 2.283 21.347 1.00 83.88 213 LEU A N 1
ATOM 1754 C CA . LEU A 1 213 ? -7.876 3.254 20.335 1.00 83.88 213 LEU A CA 1
ATOM 1755 C C . LEU A 1 213 ? -6.798 4.302 20.103 1.00 83.88 213 LEU A C 1
ATOM 1757 O O . LEU A 1 213 ? -6.427 4.533 18.963 1.00 83.88 213 LEU A O 1
ATOM 1761 N N . ARG A 1 214 ? -6.235 4.887 21.161 1.00 85.44 214 ARG A N 1
ATOM 1762 C CA . ARG A 1 214 ? -5.158 5.867 21.036 1.00 85.44 214 ARG A CA 1
ATOM 1763 C C . ARG A 1 214 ? -4.005 5.312 20.202 1.00 85.44 214 ARG A C 1
ATOM 1765 O O . ARG A 1 214 ? -3.609 5.978 19.256 1.00 85.44 214 ARG A O 1
ATOM 1772 N N . GLU A 1 215 ? -3.548 4.091 20.474 1.00 86.88 215 GLU A N 1
ATOM 1773 C CA . GLU A 1 215 ? -2.467 3.458 19.700 1.00 86.88 215 GLU A CA 1
ATOM 1774 C C . GLU A 1 215 ? -2.790 3.280 18.206 1.00 86.88 215 GLU A C 1
ATOM 1776 O O . GLU A 1 215 ? -1.903 3.434 17.361 1.00 86.88 215 GLU A O 1
ATOM 1781 N N . LEU A 1 216 ? -4.054 3.004 17.861 1.00 82.62 216 LEU A N 1
ATOM 1782 C CA . LEU A 1 216 ? -4.503 2.872 16.468 1.00 82.62 216 LEU A CA 1
ATOM 1783 C C . LEU A 1 216 ? -4.330 4.176 15.670 1.00 82.62 216 LEU A C 1
ATOM 1785 O O . LEU A 1 216 ? -3.970 4.128 14.492 1.00 82.62 216 LEU A O 1
ATOM 1789 N N . TYR A 1 217 ? -4.541 5.330 16.312 1.00 79.62 217 TYR A N 1
ATOM 1790 C CA . TYR A 1 217 ? -4.465 6.647 15.670 1.00 79.62 217 TYR A CA 1
ATOM 1791 C C . TYR A 1 217 ? -3.084 7.302 15.794 1.00 79.62 217 TYR A C 1
ATOM 1793 O O . TYR A 1 217 ? -2.596 7.902 14.837 1.00 79.62 217 TYR A O 1
ATOM 1801 N N . THR A 1 218 ? -2.429 7.191 16.953 1.00 81.25 218 THR A N 1
ATOM 1802 C CA . THR A 1 218 ? -1.196 7.939 17.253 1.00 81.25 218 THR A CA 1
ATOM 1803 C C . THR A 1 218 ? 0.024 7.430 16.502 1.00 81.25 218 THR A C 1
ATOM 1805 O O . THR A 1 218 ? 1.007 8.157 16.410 1.00 81.25 218 THR A O 1
ATOM 1808 N N . CYS A 1 219 ? 0.002 6.218 15.939 1.00 83.56 219 CYS A N 1
ATOM 1809 C CA . CYS A 1 219 ? 1.161 5.681 15.223 1.00 83.56 219 CYS A CA 1
ATOM 1810 C C . CYS A 1 219 ? 1.478 6.400 13.900 1.00 83.56 219 CYS A C 1
ATOM 1812 O O . CYS A 1 219 ? 2.608 6.298 13.428 1.00 83.56 219 CYS A O 1
ATOM 1814 N N . VAL A 1 220 ? 0.535 7.160 13.332 1.00 86.81 220 VAL A N 1
ATOM 1815 C CA . VAL A 1 220 ? 0.738 7.885 12.067 1.00 86.81 220 VAL A CA 1
ATOM 1816 C C . VAL A 1 220 ? 1.634 9.120 12.238 1.00 86.81 220 VAL A C 1
ATOM 1818 O O . VAL A 1 220 ? 2.451 9.391 11.364 1.00 86.81 220 VAL A O 1
ATOM 1821 N N . GLY A 1 221 ? 1.546 9.841 13.361 1.00 87.19 221 GLY A N 1
ATOM 1822 C CA . GLY A 1 221 ? 2.376 11.032 13.616 1.00 87.19 221 GLY A CA 1
ATOM 1823 C C . GLY A 1 221 ? 3.880 10.729 13.580 1.00 87.19 221 GLY A C 1
ATOM 1824 O O . GLY A 1 221 ? 4.567 11.209 12.678 1.00 87.19 221 GLY A O 1
ATOM 1825 N N . PRO A 1 222 ? 4.384 9.837 14.455 1.00 87.31 222 PRO A N 1
ATOM 1826 C CA . PRO A 1 222 ? 5.790 9.431 14.468 1.00 87.31 222 PRO A CA 1
ATOM 1827 C C . PRO A 1 222 ? 6.254 8.769 13.165 1.00 87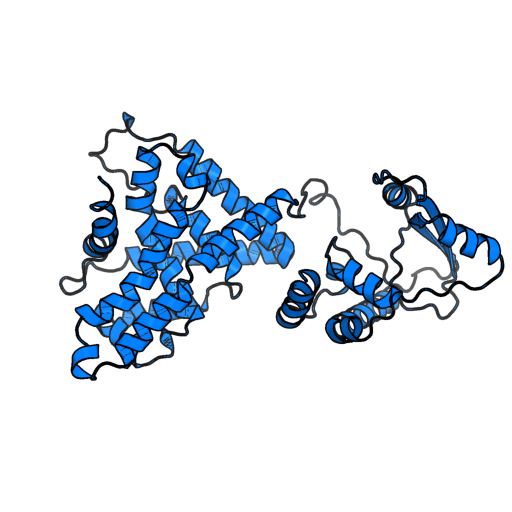.31 222 PRO A C 1
ATOM 1829 O O . PRO A 1 222 ? 7.444 8.771 12.854 1.00 87.31 222 PRO A O 1
ATOM 1832 N N . LEU A 1 223 ? 5.335 8.155 12.412 1.00 85.94 223 LEU A N 1
ATOM 1833 C CA . LEU A 1 223 ? 5.628 7.590 11.097 1.00 85.94 223 LEU A CA 1
ATOM 1834 C C . LEU A 1 223 ? 5.951 8.695 10.082 1.00 85.94 223 LEU A C 1
ATOM 1836 O O . LEU A 1 223 ? 6.939 8.584 9.362 1.00 85.94 223 LEU A O 1
ATOM 1840 N N . ILE A 1 224 ? 5.141 9.755 10.044 1.00 87.12 224 ILE A N 1
ATOM 1841 C CA . ILE A 1 224 ? 5.350 10.897 9.149 1.00 87.12 224 ILE A CA 1
ATOM 1842 C C . ILE A 1 224 ? 6.586 11.683 9.572 1.00 87.12 224 ILE A C 1
ATOM 1844 O O . ILE A 1 224 ? 7.422 11.993 8.732 1.00 87.12 224 ILE A O 1
ATOM 1848 N N . GLU A 1 225 ? 6.743 11.962 10.866 1.00 87.88 225 GLU A N 1
ATOM 1849 C CA . GLU A 1 225 ? 7.866 12.749 11.386 1.00 87.88 225 GLU A CA 1
ATOM 1850 C C . GLU A 1 225 ? 9.223 12.119 11.078 1.00 87.88 225 GLU A C 1
ATOM 1852 O O . GLU A 1 225 ? 10.189 12.833 10.850 1.00 87.88 225 GLU A O 1
ATOM 1857 N N . ARG A 1 226 ? 9.312 10.787 11.025 1.00 85.81 226 ARG A N 1
ATOM 1858 C CA . ARG A 1 226 ? 10.556 10.086 10.672 1.00 85.81 226 ARG A CA 1
ATOM 1859 C C . ARG A 1 226 ? 10.785 9.955 9.166 1.00 85.81 226 ARG A C 1
ATOM 1861 O O . ARG A 1 226 ? 11.834 9.453 8.760 1.00 85.81 226 ARG A O 1
ATOM 1868 N N . SER A 1 227 ? 9.831 10.379 8.341 1.00 85.56 227 SER A N 1
ATOM 1869 C CA . SER A 1 227 ? 10.011 10.428 6.895 1.00 85.56 227 SER A CA 1
ATOM 1870 C C . SER A 1 227 ? 10.959 11.573 6.520 1.00 85.56 227 SER A C 1
ATOM 1872 O O . SER A 1 227 ? 10.727 12.710 6.939 1.00 85.56 227 SER A O 1
ATOM 1874 N N . PRO A 1 228 ? 11.992 11.337 5.690 1.00 84.38 228 PRO A N 1
ATOM 1875 C CA . PRO A 1 228 ? 12.865 12.406 5.204 1.00 84.38 228 PRO A CA 1
ATOM 1876 C C . PRO A 1 228 ? 12.095 13.540 4.512 1.00 84.38 228 PRO A C 1
ATOM 1878 O O . PRO A 1 228 ? 12.422 14.710 4.705 1.00 84.38 228 PRO A O 1
ATOM 1881 N N . ASP A 1 229 ? 11.027 13.202 3.783 1.00 86.19 229 ASP A N 1
ATOM 1882 C CA . ASP A 1 229 ? 10.190 14.160 3.049 1.00 86.19 229 ASP A CA 1
ATOM 1883 C C . ASP A 1 229 ? 9.406 15.097 3.980 1.00 86.19 229 ASP A C 1
ATOM 1885 O O . ASP A 1 229 ? 8.966 16.172 3.583 1.00 86.19 229 ASP A O 1
ATOM 1889 N N . PHE A 1 230 ? 9.216 14.731 5.252 1.00 88.31 230 PHE A N 1
ATOM 1890 C CA . PHE A 1 230 ? 8.600 15.644 6.211 1.00 88.31 230 PHE A CA 1
ATOM 1891 C C . PHE A 1 230 ? 9.486 16.866 6.460 1.00 88.31 230 PHE A C 1
ATOM 1893 O O . PHE A 1 230 ? 8.985 17.984 6.537 1.00 88.31 230 PHE A O 1
ATOM 1900 N N . TYR A 1 231 ? 10.804 16.679 6.536 1.00 87.44 231 TYR A N 1
ATOM 1901 C CA . TYR A 1 231 ? 11.749 17.757 6.830 1.00 87.44 231 TYR A CA 1
ATOM 1902 C C . TYR A 1 231 ? 12.101 18.620 5.618 1.00 87.44 231 TYR A C 1
ATOM 1904 O O . TYR A 1 231 ? 12.681 19.690 5.797 1.00 87.44 231 TYR A O 1
ATOM 1912 N N . THR A 1 232 ? 11.728 18.203 4.406 1.00 86.38 232 THR A N 1
ATOM 1913 C CA . THR A 1 232 ? 11.829 19.063 3.219 1.00 86.38 232 THR A CA 1
ATOM 1914 C C . THR A 1 232 ? 10.723 20.120 3.185 1.00 86.38 232 THR A C 1
ATOM 1916 O O . THR A 1 232 ? 10.841 21.100 2.456 1.00 86.38 232 THR A O 1
ATOM 1919 N N . LEU A 1 233 ? 9.658 19.950 3.978 1.00 83.19 233 LEU A N 1
ATOM 1920 C CA . LEU A 1 233 ? 8.558 20.903 4.082 1.00 83.19 233 LEU A CA 1
ATOM 1921 C C . LEU A 1 233 ? 8.891 22.077 5.011 1.00 83.19 233 LEU A C 1
ATOM 1923 O O . LEU A 1 233 ? 9.482 21.925 6.087 1.00 83.19 233 LEU A O 1
ATOM 1927 N N . HIS A 1 234 ? 8.385 23.257 4.647 1.00 83.69 234 HIS A N 1
ATOM 1928 C CA . HIS A 1 234 ? 8.406 24.428 5.521 1.00 83.69 234 HIS A CA 1
ATOM 1929 C C . HIS A 1 234 ? 7.723 24.131 6.871 1.00 83.69 234 HIS A C 1
ATOM 1931 O O . HIS A 1 234 ? 6.760 23.364 6.936 1.00 83.69 234 HIS A O 1
ATOM 1937 N N . VAL A 1 235 ? 8.191 24.760 7.960 1.00 83.38 235 VAL A N 1
ATOM 1938 C CA . VAL A 1 235 ? 7.669 24.554 9.333 1.00 83.38 235 VAL A CA 1
ATOM 1939 C C . VAL A 1 235 ? 6.144 24.659 9.379 1.00 83.38 235 VAL A C 1
ATOM 1941 O O . VAL A 1 235 ? 5.478 23.820 9.978 1.00 83.38 235 VAL A O 1
ATOM 1944 N N . HIS A 1 236 ? 5.585 25.650 8.688 1.00 77.19 236 HIS A N 1
ATOM 1945 C CA . HIS A 1 236 ? 4.143 25.850 8.671 1.00 77.19 236 HIS A CA 1
ATOM 1946 C C . HIS A 1 236 ? 3.386 24.746 7.906 1.00 77.19 236 HIS A C 1
ATOM 1948 O O . HIS A 1 236 ? 2.359 24.267 8.378 1.00 77.19 236 HIS A O 1
ATOM 1954 N N . ALA A 1 237 ? 3.931 24.249 6.787 1.00 78.75 237 ALA A N 1
ATOM 1955 C CA . ALA A 1 237 ? 3.349 23.113 6.064 1.00 78.75 237 ALA A CA 1
ATOM 1956 C C . ALA A 1 237 ? 3.356 21.838 6.915 1.00 78.75 237 ALA A C 1
ATOM 1958 O O . ALA A 1 237 ? 2.380 21.091 6.911 1.00 78.75 237 ALA A O 1
ATOM 1959 N N . ARG A 1 238 ? 4.420 21.618 7.698 1.00 84.69 238 ARG A N 1
ATOM 1960 C CA . ARG A 1 238 ? 4.490 20.515 8.666 1.00 84.69 238 ARG A CA 1
ATOM 1961 C C . ARG A 1 238 ? 3.395 20.616 9.726 1.00 84.69 238 ARG A C 1
ATOM 1963 O O . ARG A 1 238 ? 2.713 19.630 9.982 1.00 84.69 238 ARG A O 1
ATOM 1970 N N . GLN A 1 239 ? 3.195 21.800 10.306 1.00 79.94 239 GLN A N 1
ATOM 1971 C CA . GLN A 1 239 ? 2.145 22.034 11.304 1.00 79.94 239 GLN A CA 1
ATOM 1972 C C . GLN A 1 239 ? 0.746 21.787 10.733 1.00 79.94 239 GLN A C 1
ATOM 1974 O O . GLN A 1 239 ? -0.054 21.101 11.363 1.00 79.94 239 GLN A O 1
ATOM 1979 N N . ILE A 1 240 ? 0.467 22.299 9.531 1.00 74.44 240 ILE A N 1
ATOM 1980 C CA . ILE A 1 240 ? -0.807 22.078 8.835 1.00 74.44 240 ILE A CA 1
ATOM 1981 C C . ILE A 1 240 ? -1.023 20.585 8.582 1.00 74.44 240 ILE A C 1
ATOM 1983 O O . ILE A 1 240 ? -2.077 20.058 8.928 1.00 74.44 240 ILE A O 1
ATOM 1987 N N . LEU A 1 241 ? -0.017 19.888 8.046 1.00 79.81 241 LEU A N 1
ATOM 1988 C CA . LEU A 1 241 ? -0.079 18.453 7.771 1.00 79.81 241 LEU A CA 1
ATOM 1989 C C . LEU A 1 241 ? -0.432 17.664 9.037 1.00 79.81 241 LEU A C 1
ATOM 1991 O O . LEU A 1 241 ? -1.371 16.867 9.037 1.00 79.81 241 LEU A O 1
ATOM 1995 N N . ILE A 1 242 ? 0.279 17.931 10.133 1.00 79.44 242 ILE A N 1
ATOM 1996 C CA . ILE A 1 242 ? 0.049 17.279 11.423 1.00 79.44 242 ILE A CA 1
ATOM 1997 C C . ILE A 1 242 ? -1.354 17.595 11.959 1.00 79.44 242 ILE A C 1
ATOM 1999 O O . ILE A 1 242 ? -2.102 16.685 12.310 1.00 79.44 242 ILE A O 1
ATOM 2003 N N . LYS A 1 243 ? -1.754 18.869 11.966 1.00 74.81 243 LYS A N 1
ATOM 2004 C CA . LYS A 1 243 ? -3.045 19.309 12.511 1.00 74.81 243 LYS A CA 1
ATOM 2005 C C . LYS A 1 243 ? -4.234 18.758 11.720 1.00 74.81 243 LYS A C 1
ATOM 2007 O O . LYS A 1 243 ? -5.249 18.393 12.305 1.00 74.81 243 LYS A O 1
ATOM 2012 N N . GLN A 1 244 ? -4.127 18.722 10.395 1.00 73.88 244 GLN A N 1
ATOM 2013 C CA . GLN A 1 244 ? -5.279 18.541 9.514 1.00 73.88 244 GLN A CA 1
ATOM 2014 C C . GLN A 1 244 ? -5.367 17.131 8.906 1.00 73.88 244 GLN A C 1
ATOM 2016 O O . GLN A 1 244 ? -6.468 16.583 8.799 1.00 73.88 244 GLN A O 1
ATOM 2021 N N . ASN A 1 245 ? -4.241 16.503 8.549 1.00 80.12 245 ASN A N 1
ATOM 2022 C CA . ASN A 1 245 ? -4.252 15.216 7.839 1.00 80.12 245 ASN A CA 1
ATOM 2023 C C . ASN A 1 245 ? -4.152 14.002 8.765 1.00 80.12 245 ASN A C 1
ATOM 2025 O O . ASN A 1 245 ? -4.590 12.911 8.380 1.00 80.12 245 ASN A O 1
ATOM 2029 N N . LEU A 1 246 ? -3.614 14.159 9.982 1.00 81.38 246 LEU A N 1
ATOM 2030 C CA . LEU A 1 246 ? -3.448 13.036 10.912 1.00 81.38 246 LEU A CA 1
ATOM 2031 C C . LEU A 1 246 ? -4.762 12.379 11.300 1.00 81.38 246 LEU A C 1
ATOM 2033 O O . LEU A 1 246 ? -4.781 11.170 11.500 1.00 81.38 246 LEU A O 1
ATOM 2037 N N . TYR A 1 247 ? -5.851 13.141 11.390 1.00 80.00 247 TYR A N 1
ATOM 2038 C CA . TYR A 1 247 ? -7.136 12.582 11.788 1.00 80.00 247 TYR A CA 1
ATOM 2039 C C . TYR A 1 247 ? -7.614 11.517 10.794 1.00 80.00 247 TYR A C 1
ATOM 2041 O O . TYR A 1 247 ? -7.720 10.343 11.146 1.00 80.00 247 TYR A O 1
ATOM 2049 N N . ILE A 1 248 ? -7.840 11.894 9.531 1.00 79.94 248 ILE A N 1
ATOM 2050 C CA . ILE A 1 248 ? -8.363 10.958 8.527 1.00 79.94 248 ILE A CA 1
ATOM 2051 C C . ILE A 1 248 ? -7.350 9.861 8.181 1.00 79.94 248 ILE A C 1
ATOM 2053 O O . ILE A 1 248 ? -7.717 8.702 7.981 1.00 79.94 248 ILE A O 1
ATOM 2057 N N . THR A 1 249 ? -6.058 10.195 8.186 1.00 87.81 249 THR A N 1
ATOM 2058 C CA . THR A 1 249 ? -4.995 9.217 7.945 1.00 87.81 249 THR A CA 1
ATOM 2059 C C . THR A 1 249 ? -4.921 8.207 9.090 1.00 87.81 249 THR A C 1
ATOM 2061 O O . THR A 1 249 ? -4.853 7.002 8.851 1.00 87.81 249 THR A O 1
ATOM 2064 N N . GLY A 1 250 ? -5.011 8.680 10.335 1.00 87.38 250 GLY A N 1
ATOM 2065 C CA . GLY A 1 250 ? -5.071 7.868 11.547 1.00 87.38 250 GLY A CA 1
ATOM 2066 C C . GLY A 1 250 ? -6.294 6.961 11.577 1.00 87.38 250 GLY A C 1
ATOM 2067 O O . GLY A 1 250 ? -6.170 5.796 11.930 1.00 87.38 250 GLY A O 1
ATOM 2068 N N . VAL A 1 251 ? -7.4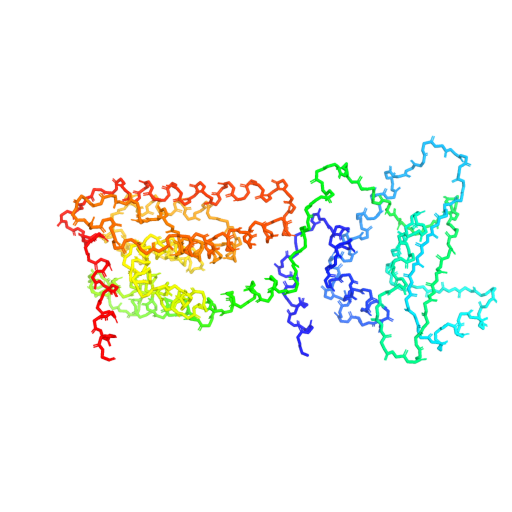52 7.450 11.130 1.00 84.69 251 VAL A N 1
ATOM 2069 C CA . VAL A 1 251 ? -8.668 6.648 10.945 1.00 84.69 251 VAL A CA 1
ATOM 2070 C C . VAL A 1 251 ? -8.432 5.489 9.980 1.00 84.69 251 VAL A C 1
ATOM 2072 O O . VAL A 1 251 ? -8.679 4.334 10.329 1.00 84.69 251 VAL A O 1
ATOM 2075 N N . ILE A 1 252 ? -7.953 5.776 8.769 1.00 88.31 252 ILE A N 1
ATOM 2076 C CA . ILE A 1 252 ? -7.770 4.755 7.728 1.00 88.31 252 ILE A CA 1
ATOM 2077 C C . ILE A 1 252 ? -6.735 3.719 8.170 1.00 88.31 252 ILE A C 1
ATOM 2079 O O . ILE A 1 252 ? -6.945 2.515 7.994 1.00 88.31 252 ILE A O 1
ATOM 2083 N N . ASN A 1 253 ? -5.662 4.188 8.804 1.00 91.56 253 ASN A N 1
ATOM 2084 C CA . ASN A 1 253 ? -4.627 3.364 9.403 1.00 91.56 253 ASN A CA 1
ATOM 2085 C C . ASN A 1 253 ? -5.145 2.515 10.582 1.00 91.56 253 ASN A C 1
ATOM 2087 O O . ASN A 1 253 ? -4.847 1.326 10.672 1.00 91.56 253 ASN A O 1
ATOM 2091 N N . GLY A 1 254 ? -5.970 3.086 11.457 1.00 90.81 254 GLY A N 1
ATOM 2092 C CA . GLY A 1 254 ? -6.600 2.372 12.562 1.00 90.81 254 GLY A CA 1
ATOM 2093 C C . GLY A 1 254 ? -7.511 1.253 12.062 1.00 90.81 254 GLY A C 1
ATOM 2094 O O . GLY A 1 254 ? -7.391 0.113 12.502 1.00 90.81 254 GLY A O 1
ATOM 2095 N N . LEU A 1 255 ? -8.353 1.529 11.062 1.00 91.12 255 LEU A N 1
ATOM 2096 C CA . LEU A 1 255 ? -9.189 0.510 10.417 1.00 91.12 255 LEU A CA 1
ATOM 2097 C C . LEU A 1 255 ? -8.347 -0.595 9.758 1.00 91.12 255 LEU A C 1
ATOM 2099 O O . LEU A 1 255 ? -8.705 -1.772 9.846 1.00 91.12 255 LEU A O 1
ATOM 2103 N N . PHE A 1 256 ? -7.207 -0.240 9.155 1.00 93.06 256 PHE A N 1
ATOM 2104 C CA . PHE A 1 256 ? -6.243 -1.215 8.643 1.00 93.06 256 PHE A CA 1
ATOM 2105 C C . PHE A 1 256 ? -5.742 -2.149 9.753 1.00 93.06 256 PHE A C 1
ATOM 2107 O O . PHE A 1 256 ? -5.822 -3.366 9.599 1.00 93.06 256 PHE A O 1
ATOM 2114 N N . PHE A 1 257 ? -5.320 -1.629 10.905 1.00 92.25 257 PHE A N 1
ATOM 2115 C CA . PHE A 1 257 ? -4.885 -2.482 12.016 1.00 92.25 257 PHE A CA 1
ATOM 2116 C C . PHE A 1 257 ? -6.014 -3.279 12.661 1.00 92.25 257 PHE A C 1
ATOM 2118 O O . PHE A 1 257 ? -5.792 -4.419 13.067 1.00 92.25 257 PHE A O 1
ATOM 2125 N N . CYS A 1 258 ? -7.234 -2.741 12.707 1.00 91.56 258 CYS A N 1
ATOM 2126 C CA . CYS A 1 258 ? -8.395 -3.510 13.141 1.00 91.56 258 CYS A CA 1
ATOM 2127 C C . CYS A 1 258 ? -8.606 -4.762 12.282 1.00 91.56 258 CYS A C 1
ATOM 2129 O O . CYS A 1 258 ? -9.006 -5.800 12.814 1.00 91.56 258 CYS A O 1
ATOM 2131 N N . ARG A 1 259 ? -8.308 -4.679 10.978 1.00 92.81 259 ARG A N 1
ATOM 2132 C CA . ARG A 1 259 ? -8.295 -5.831 10.072 1.00 92.81 259 ARG A CA 1
ATOM 2133 C C . ARG A 1 259 ? -7.143 -6.779 10.381 1.00 92.81 259 ARG A C 1
ATOM 2135 O O . ARG A 1 259 ? -7.388 -7.954 10.625 1.00 92.81 259 ARG A O 1
ATOM 2142 N N . GLU A 1 260 ? -5.910 -6.274 10.375 1.00 90.44 260 GLU A N 1
ATOM 2143 C CA . GLU A 1 260 ? -4.702 -7.102 10.525 1.00 90.44 260 GLU A CA 1
ATOM 2144 C C . GLU A 1 260 ? -4.681 -7.872 11.850 1.00 90.44 260 GLU A C 1
ATOM 2146 O O . GLU A 1 260 ? -4.252 -9.022 11.903 1.00 90.44 260 GLU A O 1
ATOM 2151 N N . LEU A 1 261 ? -5.189 -7.257 12.919 1.00 90.00 261 LEU A N 1
ATOM 2152 C CA . LEU A 1 261 ? -5.245 -7.846 14.257 1.00 90.00 261 LEU A CA 1
ATOM 2153 C C . LEU A 1 261 ? -6.579 -8.544 14.553 1.00 90.00 261 LEU A C 1
ATOM 2155 O O . LEU A 1 261 ? -6.801 -8.992 15.675 1.00 90.00 261 LEU A O 1
ATOM 2159 N N . ASN A 1 262 ? -7.480 -8.639 13.568 1.00 90.19 262 ASN A N 1
ATOM 2160 C CA . ASN A 1 262 ? -8.806 -9.241 13.715 1.00 90.19 262 ASN A CA 1
ATOM 2161 C C . ASN A 1 262 ? -9.605 -8.691 14.913 1.00 90.19 262 ASN A C 1
ATOM 2163 O O . ASN A 1 262 ? -10.355 -9.427 15.557 1.00 90.19 262 ASN A O 1
ATOM 2167 N N . ILE A 1 263 ? -9.480 -7.390 15.202 1.00 89.19 263 ILE A N 1
ATOM 2168 C CA . ILE A 1 263 ? -10.096 -6.748 16.375 1.00 89.19 263 ILE A CA 1
ATOM 2169 C C . ILE A 1 263 ? -11.615 -6.958 16.371 1.00 89.19 263 ILE A C 1
ATOM 2171 O O . ILE A 1 263 ? -12.199 -7.269 17.405 1.00 89.19 263 ILE A O 1
ATOM 2175 N N . PHE A 1 264 ? -12.252 -6.886 15.198 1.00 86.44 264 PHE A N 1
ATOM 2176 C CA . PHE A 1 264 ? -13.702 -7.065 15.067 1.00 86.44 264 PHE A CA 1
ATOM 2177 C C . PHE A 1 264 ? -14.211 -8.490 15.293 1.00 86.44 264 PHE A C 1
ATOM 2179 O O . PHE A 1 264 ? -15.399 -8.662 15.544 1.00 86.44 264 PHE A O 1
ATOM 2186 N N . HIS A 1 265 ? -13.338 -9.498 15.260 1.00 88.38 265 HIS A N 1
ATOM 2187 C CA . HIS A 1 265 ? -13.708 -10.871 15.614 1.00 88.38 265 HIS A CA 1
ATOM 2188 C C . HIS A 1 265 ? -13.648 -11.117 17.128 1.00 88.38 265 HIS A C 1
ATOM 2190 O O . HIS A 1 265 ? -14.157 -12.124 17.619 1.00 88.38 265 HIS A O 1
ATOM 2196 N N . ASN A 1 266 ? -13.046 -10.201 17.893 1.00 88.81 266 ASN A N 1
ATOM 2197 C CA . ASN A 1 266 ? -13.024 -10.274 19.343 1.00 88.81 266 ASN A CA 1
ATOM 2198 C C . ASN A 1 266 ? -14.268 -9.589 19.925 1.00 88.81 266 ASN A C 1
ATOM 2200 O O . ASN A 1 266 ? -14.413 -8.370 19.859 1.00 88.81 266 ASN A O 1
ATOM 2204 N N . MET A 1 267 ? -15.145 -10.369 20.563 1.00 88.81 267 MET A N 1
ATOM 2205 C CA . MET A 1 267 ? -16.394 -9.858 21.143 1.00 88.81 267 MET A CA 1
ATOM 2206 C C . MET A 1 267 ? -16.182 -8.772 22.208 1.00 88.81 267 MET A C 1
ATOM 2208 O O . MET A 1 267 ? -17.024 -7.890 22.347 1.00 88.81 267 MET A O 1
ATOM 2212 N N . ILE A 1 268 ? -15.076 -8.807 22.960 1.00 86.00 268 ILE A N 1
ATOM 2213 C CA . ILE A 1 268 ? -14.778 -7.788 23.978 1.00 86.00 268 ILE A CA 1
ATOM 2214 C C . ILE A 1 268 ? -14.459 -6.460 23.292 1.00 86.00 268 ILE A C 1
ATOM 2216 O O . ILE A 1 268 ? -15.035 -5.437 23.659 1.00 86.00 268 ILE A O 1
ATOM 2220 N N . ALA A 1 269 ? -13.585 -6.481 22.284 1.00 86.06 269 ALA A N 1
ATOM 2221 C CA . ALA A 1 269 ? -13.239 -5.282 21.528 1.00 86.06 269 ALA A CA 1
ATOM 2222 C C . ALA A 1 269 ? -14.430 -4.745 20.724 1.00 86.06 269 ALA A C 1
ATOM 2224 O O . ALA A 1 269 ? -14.671 -3.543 20.733 1.00 86.06 269 ALA A O 1
ATOM 2225 N N . LEU A 1 270 ? -15.229 -5.618 20.103 1.00 87.94 270 LEU A N 1
ATOM 2226 C CA . LEU A 1 270 ? -16.436 -5.209 19.387 1.00 87.94 270 LEU A CA 1
ATOM 2227 C C . LEU A 1 270 ? -17.455 -4.544 20.324 1.00 87.94 270 LEU A C 1
ATOM 2229 O O . LEU A 1 270 ? -17.966 -3.471 20.010 1.00 87.94 270 LEU A O 1
ATOM 2233 N N . ASN A 1 271 ? -17.720 -5.134 21.494 1.00 87.62 271 ASN A N 1
ATOM 2234 C CA . ASN A 1 271 ? -18.630 -4.550 22.483 1.00 87.62 271 ASN A CA 1
ATOM 2235 C C . ASN A 1 271 ? -18.117 -3.202 23.001 1.00 87.62 271 ASN A C 1
ATOM 2237 O O . ASN A 1 271 ? -18.896 -2.262 23.136 1.00 87.62 271 ASN A O 1
ATOM 2241 N N . ALA A 1 272 ? -16.812 -3.095 23.243 1.00 84.69 272 ALA A N 1
ATOM 2242 C CA . ALA A 1 272 ? -16.163 -1.847 23.614 1.00 84.69 272 ALA A CA 1
ATOM 2243 C C . ALA A 1 272 ? -16.317 -0.758 22.542 1.00 84.69 272 ALA A C 1
ATOM 2245 O O . ALA A 1 272 ? -16.714 0.366 22.846 1.00 84.69 272 ALA A O 1
ATOM 2246 N N . SER A 1 273 ? -16.041 -1.081 21.278 1.00 84.88 273 SER A N 1
ATOM 2247 C CA . SER A 1 273 ? -16.201 -0.132 20.176 1.00 84.88 273 SER A CA 1
ATOM 2248 C C . SER A 1 273 ? -17.667 0.256 19.966 1.00 84.88 273 SER A C 1
ATOM 2250 O O . SER A 1 273 ? -17.954 1.426 19.739 1.00 84.88 273 SER A O 1
ATOM 2252 N N . ASN A 1 274 ? -18.608 -0.681 20.127 1.00 88.31 274 ASN A N 1
ATOM 2253 C CA . ASN A 1 274 ? -20.044 -0.394 20.072 1.00 88.31 274 ASN A CA 1
ATOM 2254 C C . ASN A 1 274 ? -20.486 0.577 21.173 1.00 88.31 274 ASN A C 1
ATOM 2256 O O . ASN A 1 274 ? -21.341 1.420 20.922 1.00 88.31 274 ASN A O 1
ATOM 2260 N N . GLN A 1 275 ? -19.910 0.476 22.375 1.00 84.69 275 GLN A N 1
ATOM 2261 C CA . GLN A 1 275 ? -20.187 1.413 23.468 1.00 84.69 275 GLN A CA 1
ATOM 2262 C C . GLN A 1 275 ? -19.670 2.823 23.169 1.00 84.69 275 GLN A C 1
ATOM 2264 O O . GLN A 1 275 ? -20.321 3.792 23.542 1.00 84.69 275 GLN A O 1
ATOM 2269 N N . LEU A 1 276 ? -18.517 2.941 22.505 1.00 83.00 276 LEU A N 1
ATOM 2270 C CA . LEU A 1 276 ? -17.890 4.236 22.235 1.00 83.00 276 LEU A CA 1
ATOM 2271 C C . LEU A 1 276 ? -18.445 4.945 21.000 1.00 83.00 276 LEU A C 1
ATOM 2273 O O . LEU A 1 276 ? -18.622 6.159 21.028 1.00 83.00 276 LEU A O 1
ATOM 2277 N N . PHE A 1 277 ? -18.697 4.203 19.924 1.00 83.06 277 PHE A N 1
ATOM 2278 C CA . PHE A 1 277 ? -19.039 4.777 18.621 1.00 83.06 277 PHE A CA 1
ATOM 2279 C C . PHE A 1 277 ? -20.464 4.442 18.157 1.00 83.06 277 PHE A C 1
ATOM 2281 O O . PHE A 1 277 ? -20.945 5.010 17.180 1.00 83.06 277 PHE A O 1
ATOM 2288 N N . GLY A 1 278 ? -21.155 3.534 18.852 1.00 88.75 278 GLY A N 1
ATOM 2289 C CA . GLY A 1 278 ? -22.479 3.045 18.472 1.00 88.75 278 GLY A CA 1
ATOM 2290 C C . GLY A 1 278 ? -22.428 1.862 17.502 1.00 88.75 278 GLY A C 1
ATOM 2291 O O . GLY A 1 278 ? -21.583 1.780 16.611 1.00 88.75 278 GLY A O 1
ATOM 2292 N N . SER A 1 279 ? -23.372 0.931 17.652 1.00 89.62 279 SER A N 1
ATOM 2293 C CA . SER A 1 279 ? -23.420 -0.315 16.872 1.00 89.62 279 SER A CA 1
ATOM 2294 C C . SER A 1 279 ? -23.532 -0.086 15.365 1.00 89.62 279 SER A C 1
ATOM 2296 O O . SER A 1 279 ? -22.859 -0.763 14.591 1.00 89.62 279 SER A O 1
ATOM 2298 N N . GLN A 1 280 ? -24.341 0.887 14.941 1.00 89.00 280 GLN A N 1
ATOM 2299 C CA . GLN A 1 280 ? -24.554 1.176 13.523 1.00 89.00 280 GLN A CA 1
ATOM 2300 C C . GLN A 1 280 ? -23.258 1.608 12.825 1.00 89.00 280 GLN A C 1
ATOM 2302 O O . GLN A 1 280 ? -22.933 1.106 11.749 1.00 89.00 280 GLN A O 1
ATOM 2307 N N . PHE A 1 281 ? -22.492 2.492 13.465 1.00 87.19 281 PHE A N 1
ATOM 2308 C CA . PHE A 1 281 ? -21.211 2.959 12.948 1.00 87.19 281 PHE A CA 1
ATOM 2309 C C . PHE A 1 281 ? -20.193 1.814 12.860 1.00 87.19 281 PHE A C 1
ATOM 2311 O O . PHE A 1 281 ? -19.504 1.656 11.851 1.00 87.19 281 PHE A O 1
ATOM 2318 N N . MET A 1 282 ? -20.143 0.955 13.882 1.00 89.75 282 MET A N 1
ATOM 2319 C CA . MET A 1 282 ? -19.226 -0.185 13.893 1.00 89.75 282 MET A CA 1
ATOM 2320 C C . MET A 1 282 ? -19.557 -1.235 12.829 1.00 89.75 282 MET A C 1
ATOM 2322 O O . M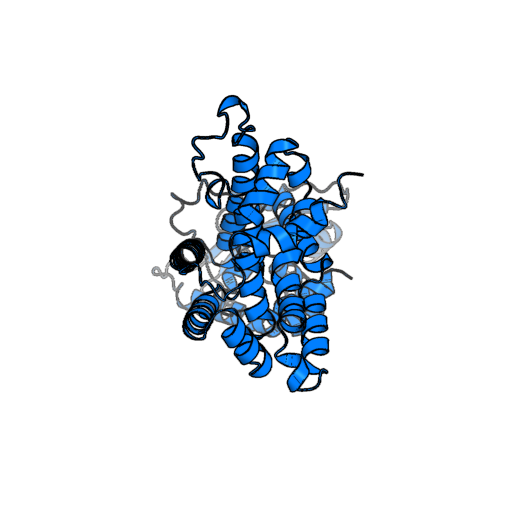ET A 1 282 ? -18.638 -1.787 12.221 1.00 89.75 282 MET A O 1
ATOM 2326 N N . ILE A 1 283 ? -20.843 -1.479 12.553 1.00 90.50 283 ILE A N 1
ATOM 2327 C CA . ILE A 1 283 ? -21.281 -2.338 11.441 1.00 90.50 283 ILE A CA 1
ATOM 2328 C C . ILE A 1 283 ? -20.780 -1.773 10.109 1.00 90.50 283 ILE A C 1
ATOM 2330 O O . ILE A 1 283 ? -20.263 -2.516 9.270 1.00 90.50 283 ILE A O 1
ATOM 2334 N N . GLU A 1 284 ? -20.892 -0.459 9.913 1.00 89.81 284 GLU A N 1
ATOM 2335 C CA . GLU A 1 284 ? -20.423 0.172 8.684 1.00 89.81 284 GLU A CA 1
ATOM 2336 C C . GLU A 1 284 ? -18.896 0.111 8.549 1.00 89.81 284 GLU A C 1
ATOM 2338 O O . GLU A 1 284 ? -18.396 -0.264 7.484 1.00 89.81 284 GLU A O 1
ATOM 2343 N N . CYS A 1 285 ? -18.158 0.354 9.636 1.00 89.31 285 CYS A N 1
ATOM 2344 C CA . CYS A 1 285 ? -16.704 0.197 9.679 1.00 89.31 285 CYS A CA 1
ATOM 2345 C C . CYS A 1 285 ? -16.275 -1.233 9.334 1.00 89.31 285 CYS A C 1
ATOM 2347 O O . CYS A 1 285 ? -15.371 -1.429 8.520 1.00 89.31 285 CYS A O 1
ATOM 2349 N N . HIS A 1 286 ? -16.946 -2.239 9.900 1.00 90.31 286 HIS A N 1
ATOM 2350 C CA . HIS A 1 286 ? -16.666 -3.643 9.610 1.00 90.31 286 HIS A CA 1
ATOM 2351 C C . HIS A 1 286 ? -16.892 -3.969 8.125 1.00 90.31 286 HIS A C 1
ATOM 2353 O O . HIS A 1 286 ? -16.034 -4.573 7.477 1.00 90.31 286 HIS A O 1
ATOM 2359 N N . ARG A 1 287 ? -18.001 -3.485 7.547 1.00 90.75 287 ARG A N 1
ATOM 2360 C CA . ARG A 1 287 ? -18.294 -3.628 6.113 1.00 90.75 287 ARG A CA 1
ATOM 2361 C C . ARG A 1 287 ? -17.233 -2.954 5.242 1.00 90.75 287 ARG A C 1
ATOM 2363 O O . ARG A 1 287 ? -16.853 -3.511 4.215 1.00 90.75 287 ARG A O 1
ATOM 2370 N N . LYS A 1 288 ? -16.757 -1.768 5.630 1.00 89.50 288 LYS A N 1
ATOM 2371 C CA . LYS A 1 288 ? -15.721 -1.031 4.891 1.00 89.50 288 LYS A CA 1
ATOM 2372 C C . LYS A 1 288 ? -14.361 -1.712 4.962 1.00 89.50 288 LYS A C 1
ATOM 2374 O O . LYS A 1 288 ? -13.686 -1.811 3.944 1.00 89.50 288 LYS A O 1
ATOM 2379 N N . ILE A 1 289 ? -13.990 -2.262 6.112 1.00 89.06 289 ILE A N 1
ATOM 2380 C CA . ILE A 1 289 ? -12.742 -3.017 6.270 1.00 89.06 289 ILE A CA 1
ATOM 2381 C C . ILE A 1 289 ? -12.704 -4.260 5.384 1.00 89.06 289 ILE A C 1
ATOM 2383 O O . ILE A 1 289 ? -11.663 -4.559 4.800 1.00 89.06 289 ILE A O 1
ATOM 2387 N N . ALA A 1 290 ? -13.832 -4.954 5.228 1.00 88.19 290 ALA A N 1
ATOM 2388 C CA . ALA A 1 290 ? -13.924 -6.102 4.327 1.00 88.19 290 ALA A CA 1
ATOM 2389 C C . ALA A 1 290 ? -13.654 -5.735 2.851 1.00 88.19 290 ALA A C 1
ATOM 2391 O O . ALA A 1 290 ? -13.335 -6.610 2.052 1.00 88.19 290 ALA A O 1
ATOM 2392 N N . GLN A 1 291 ? -13.759 -4.450 2.490 1.00 89.06 291 GLN A N 1
ATOM 2393 C CA . GLN A 1 291 ? -13.494 -3.936 1.142 1.00 89.06 291 GLN A CA 1
ATOM 2394 C C . GLN A 1 291 ? -12.036 -3.494 0.944 1.00 89.06 291 GLN A C 1
ATOM 2396 O O . GLN A 1 291 ? -11.670 -3.118 -0.171 1.00 89.06 291 GLN A O 1
ATOM 2401 N N . TYR A 1 292 ? -11.198 -3.504 1.988 1.00 88.25 292 TYR A N 1
ATOM 2402 C CA . TYR A 1 292 ? -9.790 -3.118 1.869 1.00 88.25 292 TYR A CA 1
ATOM 2403 C C . TYR A 1 292 ? -9.024 -4.104 0.987 1.00 88.25 292 TYR A C 1
ATOM 2405 O O . TYR A 1 292 ? -9.266 -5.310 1.034 1.00 88.25 292 TYR A O 1
ATOM 2413 N N . ASP A 1 293 ? -8.029 -3.605 0.249 1.00 90.94 293 ASP A N 1
ATOM 2414 C CA . ASP A 1 293 ? -7.160 -4.478 -0.540 1.00 90.94 293 ASP A CA 1
ATOM 2415 C C . ASP A 1 293 ? -6.401 -5.442 0.391 1.00 90.94 293 ASP A C 1
ATOM 2417 O O . ASP A 1 293 ? -5.798 -4.985 1.372 1.00 90.94 293 ASP A O 1
ATOM 2421 N N . PRO A 1 294 ? -6.419 -6.764 0.134 1.00 88.12 294 PRO A N 1
ATOM 2422 C CA . PRO A 1 294 ? -5.772 -7.750 0.999 1.00 88.12 294 PRO A CA 1
ATOM 2423 C C . PRO A 1 294 ? -4.262 -7.520 1.145 1.00 88.12 294 PRO A C 1
ATOM 2425 O O . PRO A 1 294 ? -3.673 -7.931 2.141 1.00 88.12 294 PRO A O 1
ATOM 2428 N N . ASN A 1 295 ? -3.619 -6.838 0.196 1.00 87.88 295 ASN A N 1
ATOM 2429 C CA . ASN A 1 295 ? -2.210 -6.503 0.292 1.00 87.88 295 ASN A CA 1
ATOM 2430 C C . ASN A 1 295 ? -1.998 -5.288 1.208 1.00 87.88 295 ASN A C 1
ATOM 2432 O O . ASN A 1 295 ? -2.123 -4.131 0.799 1.00 87.88 295 ASN A O 1
ATOM 2436 N N . GLY A 1 296 ? -1.600 -5.559 2.454 1.00 88.25 296 GLY A N 1
ATOM 2437 C CA . GLY A 1 296 ? -1.320 -4.526 3.451 1.00 88.25 296 GLY A CA 1
ATOM 2438 C C . GLY A 1 296 ? -0.254 -3.508 3.031 1.00 88.25 296 GLY A C 1
ATOM 2439 O O . GLY A 1 296 ? -0.327 -2.360 3.457 1.00 88.25 296 GLY A O 1
ATOM 2440 N N . ASN A 1 297 ? 0.690 -3.855 2.147 1.00 88.56 297 ASN A N 1
ATOM 2441 C CA . ASN A 1 297 ? 1.701 -2.898 1.685 1.00 88.56 297 ASN A CA 1
ATOM 2442 C C . ASN A 1 297 ? 1.093 -1.773 0.840 1.00 88.56 297 ASN A C 1
ATOM 2444 O O . ASN A 1 297 ? 1.562 -0.643 0.924 1.00 88.56 297 ASN A O 1
ATOM 2448 N N . LEU A 1 298 ? 0.028 -2.046 0.080 1.00 92.00 298 LEU A N 1
ATOM 2449 C CA . LEU A 1 298 ? -0.686 -1.005 -0.665 1.00 92.00 298 LEU A CA 1
ATOM 2450 C C . LEU A 1 298 ? -1.354 -0.009 0.278 1.00 92.00 298 LEU A C 1
ATOM 2452 O O . LEU A 1 298 ? -1.298 1.194 0.042 1.00 92.00 298 LEU A O 1
ATOM 2456 N N . ILE A 1 299 ? -1.932 -0.511 1.372 1.00 92.06 299 ILE A N 1
ATOM 2457 C CA . ILE A 1 299 ? -2.563 0.325 2.393 1.00 92.06 299 ILE A CA 1
ATOM 2458 C C . ILE A 1 299 ? -1.512 1.161 3.132 1.00 92.06 299 ILE A C 1
ATOM 2460 O O . ILE A 1 299 ? -1.727 2.349 3.342 1.00 92.06 299 ILE A O 1
ATOM 2464 N N . LYS A 1 300 ? -0.339 0.593 3.444 1.00 91.31 300 LYS A N 1
ATOM 2465 C CA . LYS A 1 300 ? 0.788 1.343 4.027 1.00 91.31 300 LYS A CA 1
ATOM 2466 C C . LYS A 1 300 ? 1.243 2.495 3.123 1.00 91.31 300 LYS A C 1
ATOM 2468 O O . LYS A 1 300 ? 1.437 3.598 3.615 1.00 91.31 300 LYS A O 1
ATOM 2473 N N . ILE A 1 301 ? 1.373 2.276 1.809 1.00 91.44 301 ILE A N 1
ATOM 2474 C CA . ILE A 1 301 ? 1.699 3.362 0.861 1.00 91.44 301 ILE A CA 1
ATOM 2475 C C . ILE A 1 301 ? 0.578 4.403 0.836 1.00 91.44 301 ILE A C 1
ATOM 2477 O O . ILE A 1 301 ? 0.837 5.602 0.858 1.00 91.44 301 ILE A O 1
ATOM 2481 N N . LEU A 1 302 ? -0.676 3.947 0.810 1.00 91.56 302 LEU A N 1
ATOM 2482 C CA . LEU A 1 302 ? -1.842 4.820 0.817 1.00 91.56 302 LEU A CA 1
ATOM 2483 C C . LEU A 1 302 ? -1.883 5.714 2.063 1.00 91.56 302 LEU A C 1
ATOM 2485 O O . LEU A 1 302 ? -2.208 6.888 1.941 1.00 91.56 302 LEU A O 1
ATOM 2489 N N . VAL A 1 303 ? -1.485 5.208 3.234 1.00 91.44 303 VAL A N 1
ATOM 2490 C CA . VAL A 1 303 ? -1.339 6.013 4.459 1.00 91.44 303 VAL A CA 1
ATOM 2491 C C . VAL A 1 303 ? -0.376 7.186 4.241 1.00 91.44 303 VAL A C 1
ATOM 2493 O O . VAL A 1 303 ? -0.710 8.302 4.625 1.00 91.44 303 VAL A O 1
ATOM 2496 N N . PHE A 1 304 ? 0.755 6.988 3.555 1.00 90.44 304 PHE A N 1
ATOM 2497 C CA . PHE A 1 304 ? 1.658 8.091 3.190 1.00 90.44 304 PHE A CA 1
ATOM 2498 C C . PHE A 1 304 ? 1.024 9.059 2.181 1.00 90.44 304 PHE A C 1
ATOM 2500 O O . PHE A 1 304 ? 1.123 10.271 2.347 1.00 90.44 304 PHE A O 1
ATOM 2507 N N . ILE A 1 305 ? 0.311 8.561 1.167 1.00 90.25 305 ILE A N 1
ATOM 2508 C CA . ILE A 1 305 ? -0.398 9.426 0.205 1.00 90.25 305 ILE A CA 1
ATOM 2509 C C . ILE A 1 305 ? -1.397 10.346 0.918 1.00 90.25 305 ILE A C 1
ATOM 2511 O O . ILE A 1 305 ? -1.520 11.515 0.560 1.00 90.25 305 ILE A O 1
ATOM 2515 N N . LEU A 1 306 ? -2.119 9.820 1.908 1.00 88.19 306 LEU A N 1
ATOM 2516 C CA . LEU A 1 306 ? -3.124 10.565 2.666 1.00 88.19 306 LEU A CA 1
ATOM 2517 C C . LEU A 1 306 ? -2.485 11.519 3.674 1.00 88.19 306 LEU A C 1
ATOM 2519 O O . LEU A 1 306 ? -2.916 12.666 3.777 1.00 88.19 306 LEU A O 1
ATOM 2523 N N . ALA A 1 307 ? -1.407 11.086 4.330 1.00 88.12 307 ALA A N 1
ATOM 2524 C CA . ALA A 1 307 ? -0.612 11.920 5.221 1.00 88.12 307 ALA A CA 1
ATOM 2525 C C . ALA A 1 307 ? -0.152 13.211 4.534 1.00 88.12 307 ALA A C 1
ATOM 2527 O O . ALA A 1 307 ? -0.319 14.292 5.089 1.00 88.12 307 ALA A O 1
ATOM 2528 N N . TYR A 1 308 ? 0.361 13.110 3.305 1.00 86.19 308 TYR A N 1
ATOM 2529 C CA . TYR A 1 308 ? 0.823 14.253 2.513 1.00 86.19 308 TYR A CA 1
ATOM 2530 C C . TYR A 1 308 ? -0.259 14.831 1.584 1.00 86.19 308 TYR A C 1
ATOM 2532 O O . TYR A 1 308 ? 0.050 15.587 0.669 1.00 86.19 308 TYR A O 1
ATOM 2540 N N . SER A 1 309 ? -1.536 14.489 1.774 1.00 79.69 309 SER A N 1
ATOM 2541 C CA . SER A 1 309 ? -2.597 14.950 0.879 1.00 79.69 309 SER A CA 1
ATOM 2542 C C . SER A 1 309 ? -3.049 16.374 1.180 1.00 79.69 309 SER A C 1
ATOM 2544 O O . SER A 1 309 ? -3.466 16.675 2.292 1.00 79.69 309 SER A O 1
ATOM 2546 N N . SER A 1 310 ? -3.108 17.237 0.169 1.00 67.69 310 SER A N 1
ATOM 2547 C CA . SER A 1 310 ? -3.791 18.532 0.296 1.00 67.69 310 SER A CA 1
ATOM 2548 C C . SER A 1 310 ? -5.321 18.398 0.406 1.00 67.69 310 SER A C 1
ATOM 2550 O O . SER A 1 310 ? -5.989 19.280 0.929 1.00 67.69 310 SER A O 1
ATOM 2552 N N . ASN A 1 311 ? -5.908 17.277 -0.021 1.00 59.97 311 ASN A N 1
ATOM 2553 C CA . ASN A 1 311 ? -7.367 17.107 -0.098 1.00 59.97 311 ASN A CA 1
ATOM 2554 C C . ASN A 1 311 ? -7.987 16.430 1.134 1.00 59.97 311 ASN A C 1
ATOM 2556 O O . ASN A 1 311 ? -9.208 16.349 1.232 1.00 59.97 311 ASN A O 1
ATOM 2560 N N . CYS A 1 312 ? -7.169 15.921 2.059 1.00 56.78 312 CYS A N 1
ATOM 2561 C CA . CYS A 1 312 ? -7.656 15.221 3.249 1.00 56.78 312 CYS A CA 1
ATOM 2562 C C . CYS A 1 312 ? -8.256 16.167 4.299 1.00 56.78 312 CYS A C 1
ATOM 2564 O O . CYS A 1 312 ? -9.194 15.757 4.975 1.00 56.78 312 CYS A O 1
ATOM 2566 N N . SER A 1 313 ? -7.765 17.411 4.380 1.00 53.44 313 SER A N 1
ATOM 2567 C CA . SER A 1 313 ? -8.342 18.496 5.197 1.00 53.44 313 SER A CA 1
ATOM 2568 C C . SER A 1 313 ? -7.827 19.911 4.848 1.00 53.44 313 SER A C 1
ATOM 2570 O O . SER A 1 313 ? -8.363 20.874 5.390 1.00 53.44 313 SER A O 1
ATOM 2572 N N . VAL A 1 314 ? -6.845 20.079 3.943 1.00 41.88 314 VAL A N 1
ATOM 2573 C CA . VAL A 1 314 ? -6.204 21.391 3.657 1.00 41.88 314 VAL A CA 1
ATOM 2574 C C . VAL A 1 314 ? -7.085 22.337 2.828 1.00 41.88 314 VAL A C 1
ATOM 2576 O O . VAL A 1 314 ? -6.758 23.505 2.656 1.00 41.88 314 VAL A O 1
ATOM 2579 N N . VAL A 1 315 ? -8.250 21.876 2.362 1.00 35.62 315 VAL A N 1
ATOM 2580 C CA . VAL A 1 315 ? -9.208 22.696 1.597 1.00 35.62 315 VAL A CA 1
ATOM 2581 C C . VAL A 1 315 ? -10.535 22.908 2.334 1.00 35.62 315 VAL A C 1
ATOM 2583 O O . VAL A 1 315 ? -11.570 23.131 1.707 1.00 35.62 315 VAL A O 1
ATOM 2586 N N . LYS A 1 316 ? -10.547 22.869 3.673 1.00 42.44 316 LYS A N 1
ATOM 2587 C CA . LYS A 1 316 ? -11.578 23.632 4.389 1.00 42.44 316 LYS A CA 1
ATOM 2588 C C . LYS A 1 316 ? -11.166 25.095 4.314 1.00 42.44 316 LYS A C 1
ATOM 2590 O O . LYS A 1 316 ? -10.279 25.518 5.040 1.00 42.44 316 LYS A O 1
ATOM 2595 N N . TYR A 1 317 ? -11.781 25.830 3.391 1.00 40.12 317 TYR A N 1
ATOM 2596 C CA . TYR A 1 317 ? -11.698 27.285 3.356 1.00 40.12 317 TYR A CA 1
ATOM 2597 C C . TYR A 1 317 ? -12.175 27.815 4.712 1.00 40.12 317 TYR A C 1
ATOM 2599 O O . TYR A 1 317 ? -13.358 27.706 5.038 1.00 40.12 317 TYR A O 1
ATOM 2607 N N . ASP A 1 318 ? -11.237 28.300 5.521 1.00 47.09 318 ASP A N 1
ATOM 2608 C CA . ASP A 1 318 ? -11.537 29.080 6.710 1.00 47.09 318 ASP A CA 1
ATOM 2609 C C . ASP A 1 318 ? -11.492 30.553 6.309 1.00 47.09 318 ASP A C 1
ATOM 2611 O O . ASP A 1 318 ? -10.444 31.079 5.938 1.00 47.09 318 ASP A O 1
ATOM 2615 N N . ASN A 1 319 ? -12.641 31.227 6.367 1.00 47.28 319 ASN A N 1
ATOM 2616 C CA . ASN A 1 319 ? -12.755 32.649 6.046 1.00 47.28 319 ASN A CA 1
ATOM 2617 C C . ASN A 1 319 ? -11.922 33.534 7.000 1.00 47.28 319 ASN A C 1
ATOM 2619 O O . ASN A 1 319 ? -11.845 34.742 6.781 1.00 47.28 319 ASN A O 1
ATOM 2623 N N . GLN A 1 320 ? -11.370 32.962 8.078 1.00 50.97 320 GLN A N 1
ATOM 2624 C CA . GLN A 1 320 ? -10.548 33.643 9.075 1.00 50.97 320 GLN A CA 1
ATOM 2625 C C . GLN A 1 320 ? -9.035 33.451 8.870 1.00 50.97 320 GLN A C 1
ATOM 2627 O O . GLN A 1 320 ? -8.264 34.191 9.483 1.00 50.97 320 GLN A O 1
ATOM 2632 N N . GLU A 1 321 ? -8.588 32.501 8.037 1.00 50.81 321 GLU A N 1
ATOM 2633 C CA . GLU A 1 321 ? -7.157 32.265 7.793 1.00 50.81 321 GLU A CA 1
ATOM 2634 C C . GLU A 1 321 ? -6.635 33.141 6.639 1.00 50.81 321 GLU A C 1
ATOM 2636 O O . GLU A 1 321 ? -7.188 33.184 5.538 1.00 50.81 321 GLU A O 1
ATOM 2641 N N . ASP A 1 322 ? -5.550 33.873 6.905 1.00 46.91 322 ASP A N 1
ATOM 2642 C CA . ASP A 1 322 ? -4.927 34.793 5.954 1.00 46.91 322 ASP A CA 1
ATOM 2643 C C . ASP A 1 322 ? -4.266 34.009 4.804 1.00 46.91 322 ASP A C 1
ATOM 2645 O O . ASP A 1 322 ? -3.320 33.240 4.999 1.00 46.91 322 ASP A O 1
ATOM 2649 N N . ILE A 1 323 ? -4.765 34.217 3.582 1.00 49.44 323 ILE A N 1
ATOM 2650 C CA . ILE A 1 323 ? -4.330 33.541 2.346 1.00 49.44 323 ILE A CA 1
ATOM 2651 C C . ILE A 1 323 ? -2.821 33.738 2.099 1.00 49.44 323 ILE A C 1
ATOM 2653 O O . ILE A 1 323 ? -2.180 32.905 1.457 1.00 49.44 323 ILE A O 1
ATOM 2657 N N . SER A 1 324 ? -2.232 34.808 2.643 1.00 47.06 324 SER A N 1
ATOM 2658 C CA . SER A 1 324 ? -0.801 35.112 2.527 1.00 47.06 324 SER A CA 1
ATOM 2659 C C . SER A 1 324 ? 0.119 34.167 3.314 1.00 47.06 324 SER A C 1
ATOM 2661 O O . SER A 1 324 ? 1.320 34.127 3.046 1.00 47.06 324 SER A O 1
ATOM 2663 N N . ILE A 1 325 ? -0.427 33.386 4.253 1.00 49.41 325 ILE A N 1
ATOM 2664 C CA . ILE A 1 325 ? 0.331 32.472 5.120 1.00 49.41 325 ILE A CA 1
ATOM 2665 C C . ILE A 1 325 ? 0.385 31.054 4.524 1.00 49.41 325 ILE A C 1
ATOM 2667 O O . ILE A 1 325 ? 1.172 30.220 4.977 1.00 49.41 325 ILE A O 1
ATOM 2671 N N . MET A 1 326 ? -0.390 30.763 3.469 1.00 52.59 326 MET A N 1
ATOM 2672 C CA . MET A 1 326 ? -0.443 29.418 2.903 1.00 52.59 326 MET A CA 1
ATOM 2673 C C . MET A 1 326 ? 0.953 29.003 2.393 1.00 52.59 326 MET A C 1
ATOM 2675 O O . MET A 1 326 ? 1.490 29.634 1.478 1.00 52.59 326 MET A O 1
ATOM 2679 N N . PRO A 1 327 ? 1.581 27.962 2.975 1.00 52.09 327 PRO A N 1
ATOM 2680 C CA . PRO A 1 327 ? 2.894 27.524 2.528 1.00 52.09 327 PRO A CA 1
ATOM 2681 C C . PRO A 1 327 ? 2.782 26.998 1.094 1.00 52.09 327 PRO A C 1
ATOM 2683 O O . PRO A 1 327 ? 1.684 26.666 0.647 1.00 52.09 327 PRO A O 1
ATOM 2686 N N . SER A 1 328 ? 3.905 26.903 0.374 1.00 57.38 328 SER A N 1
ATOM 2687 C CA . SER A 1 328 ? 3.969 26.351 -0.984 1.00 57.38 328 SER A CA 1
ATOM 2688 C C . SER A 1 328 ? 3.321 24.961 -1.036 1.00 57.38 328 SER A C 1
ATOM 2690 O O . SER A 1 328 ? 3.961 23.931 -0.839 1.00 57.38 328 SER A O 1
ATOM 2692 N N . SER A 1 329 ? 2.024 24.918 -1.346 1.00 65.62 329 SER A N 1
ATOM 2693 C CA . SER A 1 329 ? 1.242 23.692 -1.546 1.00 65.62 329 SER A CA 1
ATOM 2694 C C . SER A 1 329 ? 1.877 22.783 -2.602 1.00 65.62 329 SER A C 1
ATOM 2696 O O . SER A 1 329 ? 1.657 21.577 -2.607 1.00 65.62 329 SER A O 1
ATOM 2698 N N . ILE A 1 330 ? 2.729 23.368 -3.444 1.00 70.88 330 ILE A N 1
ATOM 2699 C CA . ILE A 1 330 ? 3.573 22.735 -4.449 1.00 70.88 330 ILE A CA 1
ATOM 2700 C C . ILE A 1 330 ? 4.462 21.634 -3.852 1.00 70.88 330 ILE A C 1
ATOM 2702 O O . ILE A 1 330 ? 4.463 20.530 -4.388 1.00 70.88 330 ILE A O 1
ATOM 2706 N N . ASP A 1 331 ? 5.165 21.874 -2.739 1.00 77.38 331 ASP A N 1
ATOM 2707 C CA . ASP A 1 331 ? 6.080 20.872 -2.165 1.00 77.38 331 ASP A CA 1
ATOM 2708 C C . ASP A 1 331 ? 5.308 19.682 -1.588 1.00 77.38 331 ASP A C 1
ATOM 2710 O O . ASP A 1 331 ? 5.668 18.523 -1.798 1.00 77.38 331 ASP A O 1
ATOM 2714 N N . LEU A 1 332 ? 4.181 19.967 -0.930 1.00 79.12 332 LEU A N 1
ATOM 2715 C CA . LEU A 1 332 ? 3.272 18.947 -0.417 1.00 79.12 332 LEU A CA 1
ATOM 2716 C C . LEU A 1 332 ? 2.704 18.088 -1.556 1.00 79.12 332 LEU A C 1
ATOM 2718 O O . LEU A 1 332 ? 2.729 16.861 -1.479 1.00 79.12 332 LEU A O 1
ATOM 2722 N N . VAL A 1 333 ? 2.256 18.724 -2.642 1.00 76.12 333 VAL A N 1
ATOM 2723 C CA . VAL A 1 333 ? 1.757 18.041 -3.844 1.00 76.12 333 VAL A CA 1
ATOM 2724 C C . VAL A 1 333 ? 2.864 17.234 -4.525 1.00 76.12 333 VAL A C 1
ATOM 2726 O O . VAL A 1 333 ? 2.605 16.125 -4.991 1.00 76.12 333 VAL A O 1
ATOM 2729 N N . HIS A 1 334 ? 4.104 17.726 -4.564 1.00 79.12 334 HIS A N 1
ATOM 2730 C CA . HIS A 1 334 ? 5.237 16.975 -5.106 1.00 79.12 334 HIS A CA 1
ATOM 2731 C C . HIS A 1 334 ? 5.521 15.704 -4.305 1.00 79.12 334 HIS A C 1
ATOM 2733 O O . HIS A 1 334 ? 5.650 14.632 -4.901 1.00 79.12 334 HIS A O 1
ATOM 2739 N N . ILE A 1 335 ? 5.541 15.794 -2.974 1.00 85.12 335 ILE A N 1
ATOM 2740 C CA . ILE A 1 335 ? 5.716 14.629 -2.099 1.00 85.12 335 ILE A CA 1
ATOM 2741 C C . ILE A 1 335 ? 4.536 13.662 -2.257 1.00 85.12 335 ILE A C 1
ATOM 2743 O O . ILE A 1 335 ? 4.730 12.457 -2.416 1.00 85.12 335 ILE A O 1
ATOM 2747 N N . GLN A 1 336 ? 3.301 14.166 -2.293 1.00 85.25 336 GLN A N 1
ATOM 2748 C CA . GLN A 1 336 ? 2.127 13.325 -2.520 1.00 85.25 336 GLN A CA 1
ATOM 2749 C C . GLN A 1 336 ? 2.218 12.582 -3.863 1.00 85.25 336 GLN A C 1
ATOM 2751 O O . GLN A 1 336 ? 2.004 11.369 -3.918 1.00 85.25 336 GLN A O 1
ATOM 2756 N N . ASN A 1 337 ? 2.579 13.284 -4.940 1.00 80.44 337 ASN A N 1
ATOM 2757 C CA . ASN A 1 337 ? 2.729 12.712 -6.276 1.00 80.44 337 ASN A CA 1
ATOM 2758 C C . ASN A 1 337 ? 3.825 11.648 -6.332 1.00 80.44 337 ASN A C 1
ATOM 2760 O O . ASN A 1 337 ? 3.663 10.660 -7.051 1.00 80.44 337 ASN A O 1
ATOM 2764 N N . LEU A 1 338 ? 4.903 11.805 -5.558 1.00 84.62 338 LEU A N 1
ATOM 2765 C CA . LEU A 1 338 ? 5.928 10.776 -5.405 1.00 84.62 338 LEU A CA 1
ATOM 2766 C C . LEU A 1 338 ? 5.302 9.479 -4.873 1.00 84.62 338 LEU A C 1
ATOM 2768 O O . LEU A 1 338 ? 5.426 8.434 -5.513 1.00 84.62 338 LEU A O 1
ATOM 2772 N N . TYR A 1 339 ? 4.555 9.542 -3.767 1.00 87.81 339 TYR A N 1
ATOM 2773 C CA . TYR A 1 339 ? 3.913 8.360 -3.181 1.00 87.81 339 TYR A CA 1
ATOM 2774 C C . TYR A 1 339 ? 2.800 7.771 -4.062 1.00 87.81 339 TYR A C 1
ATOM 2776 O O . TYR A 1 339 ? 2.690 6.548 -4.166 1.00 87.81 339 TYR A O 1
ATOM 2784 N N . VAL A 1 340 ? 2.013 8.605 -4.751 1.00 83.75 340 VAL A N 1
ATOM 2785 C CA . VAL A 1 340 ? 0.997 8.149 -5.721 1.00 83.75 340 VAL A CA 1
ATOM 2786 C C . VAL A 1 340 ? 1.655 7.419 -6.889 1.00 83.75 340 VAL A C 1
ATOM 2788 O O . VAL A 1 340 ? 1.223 6.326 -7.256 1.00 83.75 340 VAL A O 1
ATOM 2791 N N . THR A 1 341 ? 2.734 7.980 -7.437 1.00 80.88 341 THR A N 1
ATOM 2792 C CA . THR A 1 341 ? 3.507 7.358 -8.521 1.00 80.88 341 THR A CA 1
ATOM 2793 C C . THR A 1 341 ? 4.101 6.029 -8.066 1.00 80.88 341 THR A C 1
ATOM 2795 O O . THR A 1 341 ? 4.028 5.039 -8.794 1.00 80.88 341 THR A O 1
ATOM 2798 N N . MET A 1 342 ? 4.632 5.975 -6.843 1.00 82.44 342 MET A N 1
ATOM 2799 C CA . MET A 1 342 ? 5.141 4.746 -6.236 1.00 82.44 342 MET A CA 1
ATOM 2800 C C . MET A 1 342 ? 4.052 3.682 -6.079 1.00 82.44 342 MET A C 1
ATOM 2802 O O . MET A 1 342 ? 4.271 2.537 -6.476 1.00 82.44 342 MET A O 1
ATOM 2806 N N . LEU A 1 343 ? 2.870 4.045 -5.566 1.00 87.12 343 LEU A N 1
ATOM 2807 C CA . LEU A 1 343 ? 1.726 3.134 -5.459 1.00 87.12 343 LEU A CA 1
ATOM 2808 C C . LEU A 1 343 ? 1.312 2.605 -6.832 1.00 87.12 343 LEU A C 1
ATOM 2810 O O . LEU A 1 343 ? 1.141 1.399 -6.994 1.00 87.12 343 LEU A O 1
ATOM 2814 N N . TRP A 1 344 ? 1.181 3.492 -7.819 1.00 82.81 344 TRP A N 1
ATOM 2815 C CA . TRP A 1 344 ? 0.799 3.132 -9.181 1.00 82.81 344 TRP A CA 1
ATOM 2816 C C . TRP A 1 344 ? 1.795 2.157 -9.811 1.00 82.81 344 TRP A C 1
ATOM 2818 O O . TRP A 1 344 ? 1.416 1.071 -10.249 1.00 82.81 344 TRP A O 1
ATOM 2828 N N . LYS A 1 345 ? 3.090 2.492 -9.790 1.00 80.12 345 LYS A N 1
ATOM 2829 C CA . LYS A 1 345 ? 4.147 1.623 -10.323 1.00 80.12 345 LYS A CA 1
ATOM 2830 C C . LYS A 1 345 ? 4.202 0.284 -9.596 1.00 80.12 345 LYS A C 1
ATOM 2832 O O . LYS A 1 345 ? 4.408 -0.744 -10.237 1.00 80.12 345 LYS A O 1
ATOM 2837 N N . TYR A 1 346 ? 3.991 0.276 -8.281 1.00 84.50 346 TYR A N 1
ATOM 2838 C CA . TYR A 1 346 ? 3.956 -0.953 -7.494 1.00 84.50 346 TYR A CA 1
ATOM 2839 C C . TYR A 1 346 ? 2.724 -1.816 -7.809 1.00 84.50 346 TYR A C 1
ATOM 2841 O O . TYR A 1 346 ? 2.853 -3.031 -7.934 1.00 84.50 346 TYR A O 1
ATOM 2849 N N . LEU A 1 347 ? 1.553 -1.212 -8.031 1.00 81.62 347 LEU A N 1
ATOM 2850 C CA . LEU A 1 347 ? 0.349 -1.909 -8.494 1.00 81.62 347 LEU A CA 1
ATOM 2851 C C . LEU A 1 347 ? 0.551 -2.531 -9.879 1.00 81.62 347 LEU A C 1
ATOM 2853 O O . LEU A 1 347 ? 0.264 -3.714 -10.060 1.00 81.62 347 LEU A O 1
ATOM 2857 N N . VAL A 1 348 ? 1.079 -1.763 -10.838 1.00 77.50 348 VAL A N 1
ATOM 2858 C CA . VAL A 1 348 ? 1.382 -2.261 -12.190 1.00 77.50 348 VAL A CA 1
ATOM 2859 C C . VAL A 1 348 ? 2.419 -3.382 -12.127 1.00 77.50 348 VAL A C 1
ATOM 2861 O O . VAL A 1 348 ? 2.272 -4.384 -12.822 1.00 77.50 348 VAL A O 1
ATOM 2864 N N . TYR A 1 349 ? 3.426 -3.255 -11.259 1.00 79.44 349 TYR A N 1
ATOM 2865 C CA . TYR A 1 349 ? 4.421 -4.299 -11.024 1.00 79.44 349 TYR A CA 1
ATOM 2866 C C . TYR A 1 349 ? 3.808 -5.593 -10.466 1.00 79.44 349 TYR A C 1
ATOM 2868 O O . TYR A 1 349 ? 4.174 -6.675 -10.916 1.00 79.44 349 TYR A O 1
ATOM 2876 N N . LEU A 1 350 ? 2.900 -5.497 -9.490 1.00 77.12 350 LEU A N 1
ATOM 2877 C CA . LEU A 1 350 ? 2.320 -6.667 -8.827 1.00 77.12 350 LEU A CA 1
ATOM 2878 C C . LEU A 1 350 ? 1.256 -7.378 -9.665 1.00 77.12 350 LEU A C 1
ATOM 2880 O O . LEU A 1 350 ? 1.161 -8.602 -9.610 1.00 77.12 350 LEU A O 1
ATOM 2884 N N . TYR A 1 351 ? 0.432 -6.618 -10.385 1.00 80.62 351 TYR A N 1
ATOM 2885 C CA . TYR A 1 351 ? -0.815 -7.137 -10.946 1.00 80.62 351 TYR A CA 1
ATOM 2886 C C . TYR A 1 351 ? -0.970 -6.901 -12.454 1.00 80.62 351 TYR A C 1
ATOM 2888 O O . TYR A 1 351 ? -1.933 -7.373 -13.058 1.00 80.62 351 TYR A O 1
ATOM 2896 N N . GLY A 1 352 ? -0.042 -6.176 -13.082 1.00 74.38 352 GLY A N 1
ATOM 2897 C CA . GLY A 1 352 ? -0.184 -5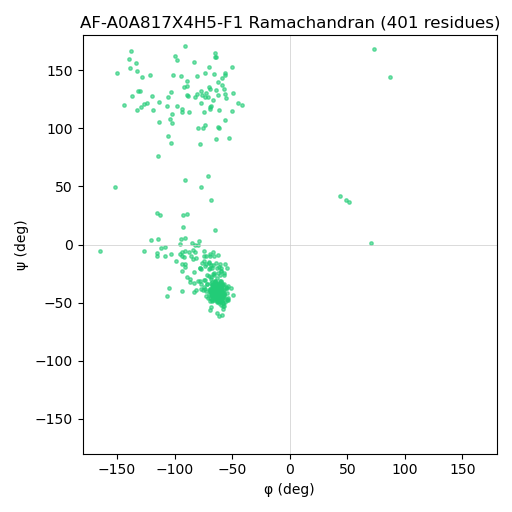.714 -14.459 1.00 74.38 352 GLY A CA 1
ATOM 2898 C C . GLY A 1 352 ? -1.195 -4.570 -14.593 1.00 74.38 352 GLY A C 1
ATOM 2899 O O . GLY A 1 352 ? -1.954 -4.259 -13.679 1.00 74.38 352 GLY A O 1
ATOM 2900 N N . PHE A 1 353 ? -1.210 -3.917 -15.756 1.00 75.12 353 PHE A N 1
ATOM 2901 C CA . PHE A 1 353 ? -1.935 -2.655 -15.958 1.00 75.12 353 PHE A CA 1
ATOM 2902 C C . PHE A 1 353 ? -3.444 -2.746 -15.675 1.00 75.12 353 PHE A C 1
ATOM 2904 O O . PHE A 1 353 ? -3.983 -1.934 -14.931 1.00 75.12 353 PHE A O 1
ATOM 2911 N N . LYS A 1 354 ? -4.140 -3.741 -16.245 1.00 75.56 354 LYS A N 1
ATOM 2912 C CA . LYS A 1 354 ? -5.607 -3.841 -16.136 1.00 75.56 354 LYS A CA 1
ATOM 2913 C C . LYS A 1 354 ? -6.066 -4.002 -14.684 1.00 75.56 354 LYS A C 1
ATOM 2915 O O . LYS A 1 354 ? -6.968 -3.298 -14.243 1.00 75.56 354 LYS A O 1
ATOM 2920 N N . GLU A 1 355 ? -5.443 -4.918 -13.952 1.00 83.81 355 GLU A N 1
ATOM 2921 C CA . GLU A 1 355 ? -5.774 -5.165 -12.548 1.00 83.81 355 GLU A CA 1
ATOM 2922 C C . GLU A 1 355 ? -5.287 -4.015 -11.651 1.00 83.81 355 GLU A C 1
ATOM 2924 O O . GLU A 1 355 ? -5.977 -3.646 -10.704 1.00 83.81 355 GLU A O 1
ATOM 2929 N N . ALA A 1 356 ? -4.156 -3.381 -11.984 1.00 80.44 356 ALA A N 1
ATOM 2930 C CA . ALA A 1 356 ? -3.682 -2.179 -11.303 1.00 80.44 356 ALA A CA 1
ATOM 2931 C C . ALA A 1 356 ? -4.690 -1.025 -11.382 1.00 80.44 356 ALA A C 1
ATOM 2933 O O . ALA A 1 356 ? -4.953 -0.404 -10.355 1.00 80.44 356 ALA A O 1
ATOM 2934 N N . VAL A 1 357 ? -5.301 -0.775 -12.551 1.00 77.31 357 VAL A N 1
ATOM 2935 C CA . VAL A 1 357 ? -6.385 0.217 -12.697 1.00 77.31 357 VAL A CA 1
ATOM 2936 C C . VAL A 1 357 ? -7.537 -0.116 -11.753 1.00 77.31 357 VAL A C 1
ATOM 2938 O O . VAL A 1 357 ? -7.928 0.729 -10.953 1.00 77.31 357 VAL A O 1
ATOM 2941 N N . LEU A 1 358 ? -8.051 -1.352 -11.803 1.00 84.06 358 LEU A N 1
ATOM 2942 C CA . LEU A 1 358 ? -9.193 -1.770 -10.982 1.00 84.06 358 LEU A CA 1
ATOM 2943 C C . LEU A 1 358 ? -8.912 -1.598 -9.486 1.00 84.06 358 LEU A C 1
ATOM 2945 O O . LEU A 1 358 ? -9.725 -1.027 -8.760 1.00 84.06 358 LEU A O 1
ATOM 2949 N N . ARG A 1 359 ? -7.737 -2.040 -9.030 1.00 90.12 359 ARG A N 1
ATOM 2950 C CA . ARG A 1 359 ? -7.326 -1.927 -7.626 1.00 90.12 359 ARG A CA 1
ATOM 2951 C C . ARG A 1 359 ? -7.091 -0.491 -7.205 1.00 90.12 359 ARG A C 1
ATOM 2953 O O . ARG A 1 359 ? -7.536 -0.109 -6.129 1.00 90.12 359 ARG A O 1
ATOM 2960 N N . PHE A 1 360 ? -6.441 0.318 -8.038 1.00 86.06 360 PHE A N 1
ATOM 2961 C CA . PHE A 1 360 ? -6.238 1.734 -7.750 1.00 86.06 360 PHE A CA 1
ATOM 2962 C C . PHE A 1 360 ? -7.579 2.462 -7.610 1.00 86.06 360 PHE A C 1
ATOM 2964 O O . PHE A 1 360 ? -7.808 3.143 -6.612 1.00 86.06 360 PHE A O 1
ATOM 2971 N N . THR A 1 361 ? -8.505 2.251 -8.551 1.00 83.56 361 THR A N 1
ATOM 2972 C CA . THR A 1 361 ? -9.863 2.805 -8.480 1.00 83.56 361 THR A CA 1
ATOM 2973 C C . THR A 1 361 ? -10.588 2.346 -7.218 1.00 83.56 361 THR A C 1
ATOM 2975 O O . THR A 1 361 ? -11.216 3.165 -6.549 1.00 83.56 361 THR A O 1
ATOM 2978 N N . GLN 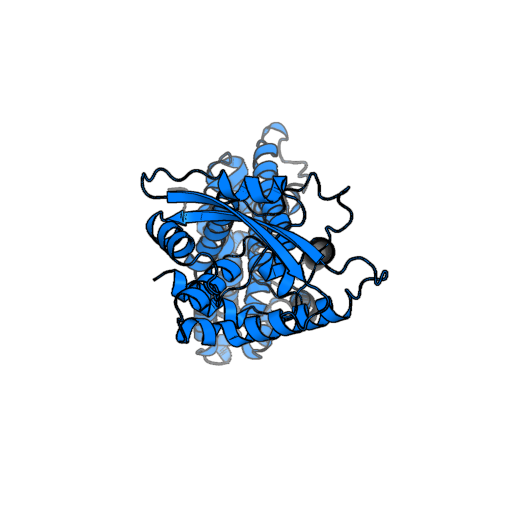A 1 362 ? -10.471 1.068 -6.846 1.00 90.88 362 GLN A N 1
ATOM 2979 C CA . GLN A 1 362 ? -11.085 0.551 -5.625 1.00 90.88 362 GLN A CA 1
ATOM 2980 C C . GLN A 1 362 ? -10.476 1.173 -4.360 1.00 90.88 362 GLN A C 1
ATOM 2982 O O . GLN A 1 362 ? -11.221 1.536 -3.454 1.00 90.88 362 GLN A O 1
ATOM 2987 N N . LEU A 1 363 ? -9.150 1.346 -4.297 1.00 89.31 363 LEU A N 1
ATOM 2988 C CA . LEU A 1 363 ? -8.472 2.014 -3.181 1.00 89.31 363 LEU A CA 1
ATOM 2989 C C . LEU A 1 363 ? -8.960 3.457 -3.024 1.00 89.31 363 LEU A C 1
ATOM 2991 O O . LEU A 1 363 ? -9.349 3.850 -1.926 1.00 89.31 363 LEU A O 1
ATOM 2995 N N . VAL A 1 364 ? -9.010 4.223 -4.118 1.00 85.00 364 VAL A N 1
ATOM 2996 C CA . VAL A 1 364 ? -9.510 5.607 -4.109 1.00 85.00 364 VAL A CA 1
ATOM 2997 C C . VAL A 1 364 ? -10.976 5.651 -3.681 1.00 85.00 364 VAL A C 1
ATOM 2999 O O . VAL A 1 364 ? -11.330 6.420 -2.788 1.00 85.00 364 VAL A O 1
ATOM 3002 N N . LYS A 1 365 ? -11.826 4.789 -4.253 1.00 85.94 365 LYS A N 1
ATOM 3003 C CA . LYS A 1 365 ? -13.242 4.698 -3.879 1.00 85.94 365 LYS A CA 1
ATOM 3004 C C . LYS A 1 365 ? -13.408 4.386 -2.391 1.00 85.94 365 LYS A C 1
ATOM 3006 O O . LYS A 1 365 ? -14.222 5.019 -1.729 1.00 85.94 365 LYS A O 1
ATOM 3011 N N . ASN A 1 366 ? -12.639 3.439 -1.858 1.00 87.38 366 ASN A N 1
ATOM 3012 C CA . ASN A 1 366 ? -12.694 3.071 -0.445 1.00 87.38 366 ASN A CA 1
ATOM 3013 C C . ASN A 1 366 ? -12.351 4.257 0.463 1.00 87.38 366 ASN A C 1
ATOM 3015 O O . ASN A 1 366 ? -13.032 4.466 1.462 1.00 87.38 366 ASN A O 1
ATOM 3019 N N . VAL A 1 367 ? -11.333 5.048 0.110 1.00 85.44 367 VAL A N 1
ATOM 3020 C CA . VAL A 1 367 ? -10.971 6.263 0.856 1.00 85.44 367 VAL A CA 1
ATOM 3021 C C . VAL A 1 367 ? -12.098 7.290 0.814 1.00 85.44 367 VAL A C 1
ATOM 3023 O O . VAL A 1 367 ? -12.491 7.792 1.862 1.00 85.44 367 VAL A O 1
ATOM 3026 N N . VAL A 1 368 ? -12.645 7.583 -0.369 1.00 84.88 368 VAL A N 1
ATOM 3027 C CA . VAL A 1 368 ? -13.734 8.563 -0.525 1.00 84.88 368 VAL A CA 1
ATOM 3028 C C . VAL A 1 368 ? -14.975 8.129 0.251 1.00 84.88 368 VAL A C 1
ATOM 3030 O O . VAL A 1 368 ? -15.542 8.922 0.998 1.00 84.88 368 VAL A O 1
ATOM 3033 N N . ASP A 1 369 ? -15.362 6.859 0.134 1.00 85.38 369 ASP A N 1
ATOM 3034 C CA . ASP A 1 369 ? -16.486 6.296 0.875 1.00 85.38 369 ASP A CA 1
ATOM 3035 C C . ASP A 1 369 ? -16.276 6.392 2.399 1.00 85.38 369 ASP A C 1
ATOM 3037 O O . ASP A 1 369 ? -17.239 6.599 3.135 1.00 85.38 369 ASP A O 1
ATOM 3041 N N . LEU A 1 370 ? -15.042 6.202 2.885 1.00 85.19 370 LEU A N 1
ATOM 3042 C CA . LEU A 1 370 ? -14.719 6.365 4.302 1.00 85.19 370 LEU A CA 1
ATOM 3043 C C . LEU A 1 370 ? -14.841 7.826 4.720 1.00 85.19 370 LEU A C 1
ATOM 3045 O O . LEU A 1 370 ? -15.511 8.105 5.705 1.00 85.19 370 LEU A O 1
ATOM 3049 N N . ILE A 1 371 ? -14.254 8.757 3.967 1.00 81.88 371 ILE A N 1
ATOM 3050 C CA . ILE A 1 371 ? -14.368 10.196 4.242 1.00 81.88 371 ILE A CA 1
ATOM 3051 C C . ILE A 1 371 ? -15.846 10.607 4.333 1.00 81.88 371 ILE A C 1
ATOM 3053 O O . ILE A 1 371 ? -16.252 11.252 5.296 1.00 81.88 371 ILE A O 1
ATOM 3057 N N . ASP A 1 372 ? -16.669 10.174 3.378 1.00 83.88 372 ASP A N 1
ATOM 3058 C CA . ASP A 1 372 ? -18.109 10.442 3.351 1.00 83.88 372 ASP A CA 1
ATOM 3059 C C . ASP A 1 372 ? -18.865 9.778 4.521 1.00 83.88 372 ASP A C 1
ATOM 3061 O O . ASP A 1 372 ? -19.775 10.367 5.104 1.00 83.88 372 ASP A O 1
ATOM 3065 N N . MET A 1 373 ? -18.478 8.564 4.926 1.00 84.75 373 MET A N 1
ATOM 3066 C CA . MET A 1 373 ? -19.008 7.916 6.134 1.00 84.75 373 MET A CA 1
ATOM 3067 C C . MET A 1 373 ? -18.703 8.741 7.394 1.00 84.75 373 MET A C 1
ATOM 3069 O O . MET A 1 373 ? -19.605 8.993 8.190 1.00 84.75 373 MET A O 1
ATOM 3073 N N . PHE A 1 374 ? -17.461 9.205 7.563 1.00 78.75 374 PHE A N 1
ATOM 3074 C CA . PHE A 1 374 ? -17.064 10.014 8.720 1.00 78.75 374 PHE A CA 1
ATOM 3075 C C . PHE A 1 374 ? -17.719 11.397 8.728 1.00 78.75 374 PHE A C 1
ATOM 3077 O O . PHE A 1 374 ? -18.088 11.884 9.792 1.00 78.75 374 PHE A O 1
ATOM 3084 N N . ASN A 1 375 ? -17.926 12.007 7.560 1.00 77.50 375 ASN A N 1
ATOM 3085 C CA . ASN A 1 375 ? -18.602 13.302 7.448 1.00 77.50 375 ASN A CA 1
ATOM 3086 C C . ASN A 1 375 ? -20.106 13.231 7.755 1.00 77.50 375 ASN A C 1
ATOM 3088 O O . ASN A 1 375 ? -20.687 14.225 8.181 1.00 77.50 375 ASN A O 1
ATOM 3092 N N . ARG A 1 376 ? -20.745 12.073 7.545 1.00 79.62 376 ARG A N 1
ATOM 3093 C CA . ARG A 1 376 ? -22.168 11.851 7.859 1.00 79.62 376 ARG A CA 1
ATOM 3094 C C . ARG A 1 376 ? -22.431 11.515 9.323 1.00 79.62 376 ARG A C 1
ATOM 3096 O O . ARG A 1 376 ? -23.592 11.412 9.716 1.00 79.62 376 ARG A O 1
ATOM 3103 N N . MET A 1 377 ? -21.385 11.324 10.121 1.00 69.88 377 MET A N 1
ATOM 3104 C CA . MET A 1 377 ? -21.538 10.998 11.529 1.00 69.88 377 MET A CA 1
ATOM 3105 C C . MET A 1 377 ? -22.096 12.224 12.272 1.00 69.88 377 MET A C 1
ATOM 3107 O O . MET A 1 377 ? -21.449 13.274 12.266 1.00 69.88 377 MET A O 1
ATOM 3111 N N . PRO A 1 378 ? -23.289 12.137 12.893 1.00 59.25 378 PRO A N 1
ATOM 3112 C CA . PRO A 1 378 ? -23.795 13.238 13.696 1.00 59.25 378 PRO A CA 1
ATOM 3113 C C . PRO A 1 378 ? -22.827 13.478 14.865 1.00 59.25 378 PRO A C 1
ATOM 3115 O O . PRO A 1 378 ? -22.338 12.501 15.443 1.00 59.25 378 PRO A O 1
ATOM 3118 N N . PRO A 1 379 ? -22.537 14.739 15.230 1.00 57.06 379 PRO A N 1
ATOM 3119 C CA . PRO A 1 379 ? -21.812 15.032 16.459 1.00 57.06 379 PRO A CA 1
ATOM 3120 C C . PRO A 1 379 ? -22.666 14.518 17.621 1.00 57.06 379 PRO A C 1
ATOM 3122 O O . PRO A 1 379 ? -23.689 15.105 17.961 1.00 57.06 379 PRO A O 1
ATOM 3125 N N . ASN A 1 380 ? -22.332 13.348 18.159 1.00 51.16 380 ASN A N 1
ATOM 3126 C CA . ASN A 1 380 ? -23.127 12.736 19.214 1.00 51.16 380 ASN A CA 1
ATOM 3127 C C . ASN A 1 380 ? -22.796 13.462 20.524 1.00 51.16 380 ASN A C 1
ATOM 3129 O O . ASN A 1 380 ? -21.648 13.431 20.959 1.00 51.16 380 ASN A O 1
ATOM 3133 N N . GLU A 1 381 ? -23.793 14.051 21.188 1.00 43.06 381 GLU A N 1
ATOM 3134 C CA . GLU A 1 381 ? -23.620 14.799 22.450 1.00 43.06 381 GLU A CA 1
ATOM 3135 C C . GLU A 1 381 ? -23.042 13.945 23.603 1.00 43.06 381 GLU A C 1
ATOM 3137 O O . GLU A 1 381 ? -22.525 14.489 24.574 1.00 43.06 381 GLU A O 1
ATOM 3142 N N . ASN A 1 382 ? -23.081 12.609 23.481 1.00 42.94 382 ASN A N 1
ATOM 3143 C CA . ASN A 1 382 ? -22.531 11.646 24.447 1.00 42.94 382 ASN A CA 1
ATOM 3144 C C . ASN A 1 382 ? -21.307 10.856 23.936 1.00 42.94 382 ASN A C 1
ATOM 3146 O O . ASN A 1 382 ? -20.752 10.047 24.682 1.00 42.94 382 ASN A O 1
ATOM 3150 N N . SER A 1 383 ? -20.888 11.044 22.679 1.00 47.47 383 SER A N 1
ATOM 3151 C CA . SER A 1 383 ? -19.634 10.476 22.168 1.00 47.47 383 SER A CA 1
ATOM 3152 C C . SER A 1 383 ? -18.529 11.509 22.312 1.00 47.47 383 SER A C 1
ATOM 3154 O O . SER A 1 383 ? -18.777 12.694 22.121 1.00 47.47 383 SER A O 1
ATOM 3156 N N . ILE A 1 384 ? -17.310 11.056 22.593 1.00 48.47 384 ILE A N 1
ATOM 3157 C CA . ILE A 1 384 ? -16.084 11.855 22.459 1.00 48.47 384 ILE A CA 1
ATOM 3158 C C . ILE A 1 384 ? -16.186 12.652 21.159 1.00 48.47 384 ILE A C 1
ATOM 3160 O O . ILE A 1 384 ? -16.345 12.034 20.105 1.00 48.47 384 ILE A O 1
ATOM 3164 N N . ASN A 1 385 ? -16.146 13.985 21.222 1.00 42.28 385 ASN A N 1
ATOM 3165 C CA . ASN A 1 385 ? -16.309 14.814 20.033 1.00 42.28 385 ASN A CA 1
ATOM 3166 C C . ASN A 1 385 ? -15.149 14.483 19.092 1.00 42.28 385 ASN A C 1
ATOM 3168 O O . ASN A 1 385 ? -14.020 14.921 19.300 1.00 42.28 385 ASN A O 1
ATOM 3172 N N . HIS A 1 386 ? -15.395 13.663 18.069 1.00 49.19 386 HIS A N 1
ATOM 3173 C CA . HIS A 1 386 ? -14.342 13.086 17.228 1.00 49.19 386 HIS A CA 1
ATOM 3174 C C . HIS A 1 386 ? -13.496 14.153 16.515 1.00 49.19 386 HIS A C 1
ATOM 3176 O O . HIS A 1 386 ? -12.340 13.908 16.182 1.00 49.19 386 HIS A O 1
ATOM 3182 N N . THR A 1 387 ? -14.052 15.352 16.342 1.00 41.72 387 THR A N 1
ATOM 3183 C CA . THR A 1 387 ? -13.418 16.521 15.728 1.00 41.72 387 THR A CA 1
ATOM 3184 C C . THR A 1 387 ? -12.686 17.441 16.709 1.00 41.72 387 THR A C 1
ATOM 3186 O O . THR A 1 387 ? -11.824 18.184 16.254 1.00 41.72 387 THR A O 1
ATOM 3189 N N . SER A 1 388 ? -12.965 17.401 18.020 1.00 41.28 388 SER A N 1
ATOM 3190 C CA . SER A 1 388 ? -12.214 18.177 19.027 1.00 41.28 388 SER A CA 1
ATOM 3191 C C . SER A 1 388 ? -11.297 17.292 19.866 1.00 41.28 388 SER A C 1
ATOM 3193 O O . SER A 1 388 ? -10.126 17.600 20.032 1.00 41.28 388 SER A O 1
ATOM 3195 N N . ASP A 1 389 ? -11.773 16.143 20.331 1.00 44.34 389 ASP A N 1
ATOM 3196 C CA . ASP A 1 389 ? -11.109 15.367 21.377 1.00 44.34 389 ASP A CA 1
ATOM 3197 C C . ASP A 1 389 ? -10.051 14.399 20.836 1.00 44.34 389 ASP A C 1
ATOM 3199 O O . ASP A 1 389 ? -9.063 14.135 21.515 1.00 44.34 389 ASP A O 1
ATOM 3203 N N . ILE A 1 390 ? -10.211 13.881 19.612 1.00 50.03 390 ILE A N 1
ATOM 3204 C CA . ILE A 1 390 ? -9.185 13.043 18.965 1.00 50.03 390 ILE A CA 1
ATOM 3205 C C . ILE A 1 390 ? -7.986 13.898 18.526 1.00 50.03 390 ILE A C 1
ATOM 3207 O O . ILE A 1 390 ? -6.859 13.505 18.835 1.00 50.03 390 ILE A O 1
ATOM 3211 N N . PRO A 1 391 ? -8.177 15.086 17.913 1.00 43.50 391 PRO A N 1
ATOM 3212 C CA . PRO A 1 391 ? -7.097 16.051 17.755 1.00 43.50 391 PRO A CA 1
ATOM 3213 C C . PRO A 1 391 ? -6.472 16.443 19.092 1.00 43.50 391 PRO A C 1
ATOM 3215 O O . PRO A 1 391 ? -5.264 16.347 19.185 1.00 43.50 391 PRO A O 1
ATOM 3218 N N . ILE A 1 392 ? -7.233 16.734 20.159 1.00 42.91 392 ILE A N 1
ATOM 3219 C CA . ILE A 1 392 ? -6.683 17.032 21.505 1.00 42.91 392 ILE A CA 1
ATOM 3220 C C . ILE A 1 392 ? -5.882 15.850 22.100 1.00 42.91 392 ILE A C 1
ATOM 3222 O O . ILE A 1 392 ? -4.883 16.053 22.796 1.00 42.91 392 ILE A O 1
ATOM 3226 N N . LEU A 1 393 ? -6.281 14.602 21.829 1.00 44.31 393 LEU A N 1
ATOM 3227 C CA . LEU A 1 393 ? -5.530 13.394 22.202 1.00 44.31 393 LEU A CA 1
ATOM 3228 C C . LEU A 1 393 ? -4.217 13.246 21.414 1.00 44.31 393 LEU A C 1
ATOM 3230 O O . LEU A 1 393 ? -3.274 12.655 21.940 1.00 44.31 393 LEU A O 1
ATOM 3234 N N . LEU A 1 394 ? -4.154 13.778 20.190 1.00 43.22 394 LEU A N 1
ATOM 3235 C CA . LEU A 1 394 ? -2.942 13.880 19.370 1.00 43.22 394 LEU A CA 1
ATOM 3236 C C . LEU A 1 394 ? -2.099 15.123 19.749 1.00 43.22 394 LEU A C 1
ATOM 3238 O O . LEU A 1 394 ? -0.873 15.044 19.759 1.00 43.22 394 LEU A O 1
ATOM 3242 N N . ASP A 1 395 ? -2.738 16.225 20.157 1.00 39.41 395 ASP A N 1
ATOM 3243 C CA . ASP A 1 395 ? -2.139 17.536 20.471 1.00 39.41 395 ASP A CA 1
ATOM 3244 C C . ASP A 1 395 ? -1.364 17.542 21.794 1.00 39.41 395 ASP A C 1
ATOM 3246 O O . ASP A 1 395 ? -0.348 18.223 21.929 1.00 39.41 395 ASP A O 1
ATOM 3250 N N . LYS A 1 396 ? -1.776 16.725 22.776 1.00 43.06 396 LYS A N 1
ATOM 3251 C CA . LYS A 1 396 ? -1.030 16.574 24.041 1.00 43.06 396 LYS A CA 1
ATOM 3252 C C . LYS A 1 396 ? 0.405 16.059 23.851 1.00 43.06 396 LYS A C 1
ATOM 3254 O O . LYS A 1 396 ? 1.225 16.287 24.733 1.00 43.06 396 LYS A O 1
ATOM 3259 N N . ASN A 1 397 ? 0.719 15.417 22.722 1.00 42.09 397 ASN A N 1
ATOM 3260 C CA . ASN A 1 397 ? 2.093 15.045 22.361 1.00 42.09 397 ASN A CA 1
ATOM 3261 C C . ASN A 1 397 ? 2.867 16.198 21.689 1.00 42.09 397 ASN A C 1
ATOM 3263 O O . ASN A 1 397 ? 4.093 16.235 21.763 1.00 42.09 397 ASN A O 1
ATOM 3267 N N . LEU A 1 398 ? 2.172 17.163 21.076 1.00 37.50 398 LEU A N 1
ATOM 3268 C CA . LEU A 1 398 ? 2.778 18.343 20.447 1.00 37.50 398 LEU A CA 1
ATOM 3269 C C . LEU A 1 398 ? 3.136 19.418 21.483 1.00 37.50 398 LEU A C 1
ATOM 3271 O O . LEU A 1 398 ? 4.147 20.102 21.343 1.00 37.50 398 LEU A O 1
ATOM 3275 N N . SER A 1 399 ? 2.375 19.526 22.579 1.00 34.53 399 SER A N 1
ATOM 3276 C CA . SER A 1 399 ? 2.680 20.471 23.668 1.00 34.53 399 SER A CA 1
ATOM 3277 C C . SER A 1 399 ? 3.982 20.137 24.414 1.00 34.53 399 SER A C 1
ATOM 3279 O O . SER A 1 399 ? 4.607 21.031 24.978 1.00 34.53 399 SER A O 1
ATOM 3281 N N . SER A 1 400 ? 4.420 18.872 24.399 1.00 36.81 400 SER A N 1
ATOM 3282 C CA . SER A 1 400 ? 5.719 18.441 24.940 1.00 36.81 400 SER A CA 1
ATOM 3283 C C . SER A 1 400 ? 6.912 18.704 24.009 1.00 36.81 400 SER A C 1
ATOM 3285 O O . SER A 1 400 ? 8.033 18.371 24.375 1.00 36.81 400 SER A O 1
ATOM 3287 N N . MET A 1 401 ? 6.688 19.282 22.822 1.00 39.44 401 MET A N 1
ATOM 3288 C CA . MET A 1 401 ? 7.710 19.503 21.785 1.00 39.44 401 MET A CA 1
ATOM 3289 C C . MET A 1 401 ? 8.009 20.986 21.496 1.00 39.44 401 MET A C 1
ATOM 3291 O O . MET A 1 401 ? 8.818 21.280 20.623 1.00 39.44 401 MET A O 1
ATOM 3295 N N . ASN A 1 402 ? 7.410 21.924 22.242 1.00 27.95 402 ASN A N 1
ATOM 3296 C CA . ASN A 1 402 ? 7.793 23.347 22.228 1.00 27.95 402 ASN A CA 1
ATOM 3297 C C . ASN A 1 402 ? 8.897 23.681 23.260 1.00 27.95 402 ASN A C 1
ATOM 3299 O O . ASN A 1 402 ? 8.983 24.820 23.724 1.00 27.95 402 ASN A O 1
ATOM 3303 N N . MET A 1 403 ? 9.733 22.700 23.622 1.00 29.78 403 MET A N 1
ATOM 3304 C CA . MET A 1 403 ? 10.983 22.894 24.368 1.00 29.78 403 MET A CA 1
ATOM 3305 C C . MET A 1 403 ? 12.172 22.381 23.570 1.00 29.78 403 MET A C 1
ATOM 3307 O O . MET A 1 403 ? 12.075 21.242 23.059 1.00 29.78 403 MET A O 1
#

pLDDT: mean 72.25, std 18.01, range [25.67, 93.06]

Foldseek 3Di:
DVVVVVLVVCLVPDDLDCLVVCCVDPNVCLVLQLVCQQVVVVVSCVSCVSSVVSNLVVLQVQLVVPDDPDPPCQKDKWKAKAKDFPVVVVVVVVQVVHDDDGRHDDDTHSDHVVRVVNQPDDDPDPGIHIDMDIDIDGPVDPDRRGHDDDDDPCPVPPPDPLDQDPVLVVVLVVLVVLLVVLVLLVQLVVLVVVLVPDDPVVNLDPVSLVRSVLSLQQSLLSSLVPDPLLVVFDPVLNVCLLLFQSLLLSVLSSLLSCLVVVQCVDPSSLVNCCSFQNNVLSVVSVVLSVLDDPPVSLSSLVSQLSSLDCPRGVPPDDVPDDPVPDGPNVSSVVSSVSSVVSSLSVLCVPPNDPRSVVNVVSNVVSSVVVSVSVVPRPQDPPHQRSSPRSSVSNCVVVVVVPD

Solvent-accessible surface area (backbone atoms only — not comparable to full-atom values): 23351 Å² total; per-residue (Å²): 118,70,72,58,56,56,58,62,54,45,72,75,67,73,71,89,83,51,46,62,56,48,55,68,45,97,38,68,58,41,55,54,48,35,48,23,40,66,68,64,35,59,70,58,44,59,70,41,42,67,59,52,51,48,32,51,51,51,25,44,54,39,33,69,70,59,63,69,97,57,90,84,68,51,62,49,66,34,19,33,30,36,68,43,44,51,71,61,50,50,53,50,64,76,38,68,97,56,89,84,89,75,74,42,84,84,80,68,35,82,47,59,73,63,18,52,55,52,39,67,70,90,72,99,54,98,59,60,43,68,44,77,47,80,43,78,41,60,69,84,51,98,61,79,70,48,60,89,80,74,80,69,86,56,87,80,54,77,82,57,79,74,60,75,47,73,68,52,48,48,53,52,51,50,55,53,47,51,59,53,71,67,38,51,69,58,54,31,50,48,41,45,51,54,45,67,70,43,58,75,84,54,45,73,35,66,78,55,53,44,49,33,52,47,47,38,35,56,54,50,57,67,49,46,70,70,34,73,72,45,72,75,43,55,73,66,46,44,51,48,35,57,74,42,12,42,60,64,29,12,49,56,50,25,49,50,49,36,56,78,68,44,38,75,79,36,67,68,54,38,53,47,48,29,72,60,65,34,57,72,55,49,54,50,50,53,59,51,51,73,68,52,74,87,55,60,67,60,53,55,45,47,41,53,29,36,42,39,31,62,82,65,43,72,70,66,84,52,97,82,62,64,77,89,69,65,56,72,61,62,60,43,49,51,55,21,49,50,40,49,50,50,49,50,43,50,34,33,60,74,56,36,64,73,51,23,52,54,50,50,53,49,53,54,48,52,51,52,54,46,54,54,52,62,69,67,54,72,88,47,9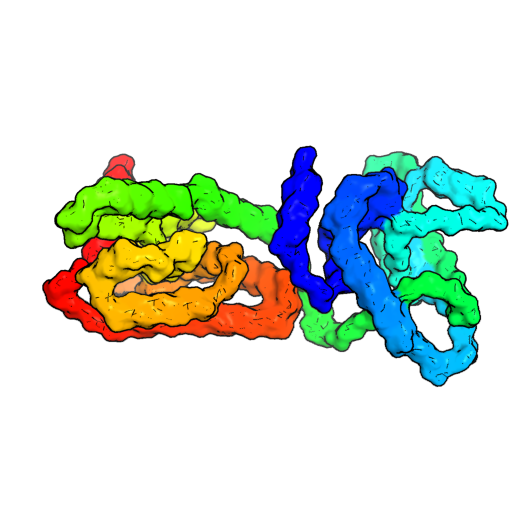4,88,34,78,49,70,84,57,50,51,52,48,66,57,43,64,63,54,70,74,61,83,114

Nearest PDB structures (foldseek):
  5yxj-assembly2_B  TM=6.619E-01  e=1.842E-03  Homo sapiens
  5q0x-assembly1_A  TM=7.599E-01  e=8.491E-03  Homo sapiens
  7xva-assembly1_A-2  TM=6.550E-01  e=1.112E-02  Homo sapiens
  6ixe-assembly1_A  TM=1.589E-01  e=1.427E+00  Homo sapiens